Protein AF-0000000085168052 (afdb_homodimer)

Nearest PDB structures (foldseek):
  6p7r-assembly1_A  TM=6.920E-01  e=3.780E-15  Vibrio cholerae
  6xiu-assembly1_A  TM=7.606E-01  e=1.066E-13  Escherichia coli
  6p7t-assembly1_A  TM=7.223E-01  e=4.494E-14  Vibrio cholerae
  4mlo-assembly1_A  TM=7.075E-01  e=9.500E-14  Vibrio cholerae
  3mkl-assembly2_B  TM=9.258E-01  e=2.134E-05  Escherichia coli K-12

Radius of gyration: 28.67 Å; Cα contacts (8 Å, |Δi|>4): 975; chains: 2; bounding box: 44×88×71 Å

Foldseek 3Di:
DQLPQPPPDLADPQDFKGKFKFKFQAKDKWFFQWAAFWKKKAKCFFKKWKDAPPDIDIDHNFKMKTAAHGGTIIMMTGGDPRMTIMMMIGGAPVLLVVLCVVDPPQLDDPDQDDRMDMDGCDPQLVVLVVLLVVCVSVVPDRVVNSVSVSSNCVSQSVVVHNSSNNDDPVPQPLSVLLSVLLSDFLVQLDLCNSCVVVVHDSVVSQVSQVVVVHGSVRSLLSNLLNQLVSCLRRHPDDLVVSCVRSNHPDSVVVQVSNCVRTVDGSVVVNVRRD/DQLPQPPPDLADPQDFKGKFKFKFQAKDKWFFQWAAFWKKKAKCFFKKWKAAPPDIDIDHNFKMKTAAHGGTIIMMGGGDPRMTIMMMIGGAPVLLVVLCVVDPPQLDDPDQDDRMDMDGCDPQLVVLVVLLVVCVSVVPDRVVNSVSVSSNCVSQSVVVHNSSNNDDPVPQPLSVLLSVLSSDFLVQLDLCNSCVVVVHDSVVSQVSQVVVVHGSVRSLLSNLLNQLVSCLRSHPDDLVVSCVRSNHPDSVVVQVSNCVRTVDGSVVVNVRRD

Structure (mmCIF, N/CA/C/O backbone):
data_AF-0000000085168052-model_v1
#
loop_
_entity.id
_entity.type
_entity.pdbx_description
1 polymer 'AraC family transcription regulator protein'
#
loop_
_atom_site.group_PDB
_atom_site.id
_atom_site.type_symbol
_atom_site.label_atom_id
_atom_site.label_alt_id
_atom_site.label_comp_id
_atom_site.label_asym_id
_atom_site.label_entity_id
_atom_site.label_seq_id
_atom_site.pdbx_PDB_ins_code
_atom_site.Cartn_x
_atom_site.Cartn_y
_atom_site.Cartn_z
_atom_site.occupancy
_atom_site.B_iso_or_equiv
_atom_site.auth_seq_id
_atom_site.auth_comp_id
_atom_site.auth_asym_id
_atom_site.auth_atom_id
_atom_site.pdbx_PDB_model_num
ATOM 1 N N . MET A 1 1 ? -7.027 -26.609 13.68 1 24.16 1 MET A N 1
ATOM 2 C CA . MET A 1 1 ? -7.738 -25.578 12.922 1 24.16 1 MET A CA 1
ATOM 3 C C . MET A 1 1 ? -7.129 -25.391 11.539 1 24.16 1 MET A C 1
ATOM 5 O O . MET A 1 1 ? -5.965 -25.016 11.406 1 24.16 1 MET A O 1
ATOM 9 N N . SER A 1 2 ? -7.484 -26.297 10.57 1 28.75 2 SER A N 1
ATOM 10 C CA . SER A 1 2 ? -7.082 -26.516 9.18 1 28.75 2 SER A CA 1
ATOM 11 C C . SER A 1 2 ? -7.203 -25.234 8.367 1 28.75 2 SER A C 1
ATOM 13 O O . SER A 1 2 ? -8.289 -24.656 8.25 1 28.75 2 SER A O 1
ATOM 15 N N . SER A 1 3 ? -6.23 -24.406 8.469 1 35.41 3 SER A N 1
ATOM 16 C CA . SER A 1 3 ? -6.211 -23.141 7.738 1 35.41 3 SER A CA 1
ATOM 17 C C . SER A 1 3 ? -6.578 -23.328 6.273 1 35.41 3 SER A C 1
ATOM 19 O O . SER A 1 3 ? -5.789 -23.891 5.5 1 35.41 3 SER A O 1
ATOM 21 N N . ASN A 1 4 ? -7.844 -23.547 5.988 1 33.44 4 ASN A N 1
ATOM 22 C CA . ASN A 1 4 ? -8.5 -23.719 4.695 1 33.44 4 ASN A CA 1
ATOM 23 C C . ASN A 1 4 ? -8.172 -22.578 3.742 1 33.44 4 ASN A C 1
ATOM 25 O O . ASN A 1 4 ? -8.562 -21.438 3.973 1 33.44 4 ASN A O 1
ATOM 29 N N . SER A 1 5 ? -7.012 -22.625 3.215 1 39.56 5 SER A N 1
ATOM 30 C CA . SER A 1 5 ? -6.727 -21.719 2.109 1 39.56 5 SER A CA 1
ATOM 31 C C . SER A 1 5 ? -7.793 -21.812 1.021 1 39.56 5 SER A C 1
ATOM 33 O O . SER A 1 5 ? -7.895 -22.844 0.339 1 39.56 5 SER A O 1
ATOM 35 N N . THR A 1 6 ? -8.984 -21.344 1.275 1 37.12 6 THR A N 1
ATOM 36 C CA . THR A 1 6 ? -10.031 -21.328 0.258 1 37.12 6 THR A CA 1
ATOM 37 C C . THR A 1 6 ? -9.547 -20.625 -1.006 1 37.12 6 THR A C 1
ATOM 39 O O . THR A 1 6 ? -9.172 -19.453 -0.964 1 37.12 6 THR A O 1
ATOM 42 N N . LEU A 1 7 ? -9.016 -21.359 -1.925 1 43.5 7 LEU A N 1
ATOM 43 C CA . LEU A 1 7 ? -8.781 -20.812 -3.26 1 43.5 7 LEU A CA 1
ATOM 44 C C . LEU A 1 7 ? -10.016 -20.078 -3.773 1 43.5 7 LEU A C 1
ATOM 46 O O . LEU A 1 7 ? -11.133 -20.578 -3.656 1 43.5 7 LEU A O 1
ATOM 50 N N . PRO A 1 8 ? -10 -18.766 -3.85 1 45.06 8 PRO A N 1
ATOM 51 C CA . PRO A 1 8 ? -11.219 -18.125 -4.336 1 45.06 8 PRO A CA 1
ATOM 52 C C . PRO A 1 8 ? -11.781 -18.797 -5.59 1 45.06 8 PRO A C 1
ATOM 54 O O . PRO A 1 8 ? -11.039 -19.438 -6.336 1 45.06 8 PRO A O 1
ATOM 57 N N . PRO A 1 9 ? -13.078 -18.859 -5.66 1 42.47 9 PRO A N 1
ATOM 58 C CA . PRO A 1 9 ? -13.664 -19.391 -6.887 1 42.47 9 PRO A CA 1
ATOM 59 C C . PRO A 1 9 ? -13.164 -18.688 -8.141 1 42.47 9 PRO A C 1
ATOM 61 O O . PRO A 1 9 ? -12.812 -17.5 -8.086 1 42.47 9 PRO A O 1
ATOM 64 N N . ALA A 1 10 ? -12.719 -19.359 -9.195 1 40.81 10 ALA A N 1
ATOM 65 C CA . ALA A 1 10 ? -12.219 -18.984 -10.516 1 40.81 10 ALA A CA 1
ATOM 66 C C . ALA A 1 10 ? -12.969 -17.766 -11.047 1 40.81 10 ALA A C 1
ATOM 68 O O . ALA A 1 10 ? -12.477 -17.062 -11.945 1 40.81 10 ALA A O 1
ATOM 69 N N . HIS A 1 11 ? -14.164 -17.562 -10.586 1 42.19 11 HIS A N 1
ATOM 70 C CA . HIS A 1 11 ? -15 -16.594 -11.297 1 42.19 11 HIS A CA 1
ATOM 71 C C . HIS A 1 11 ? -14.977 -15.234 -10.609 1 42.19 11 HIS A C 1
ATOM 73 O O . HIS A 1 11 ? -15.875 -14.414 -10.812 1 42.19 11 HIS A O 1
ATOM 79 N N . ALA A 1 12 ? -14 -15.109 -9.789 1 46.47 12 ALA A N 1
ATOM 80 C CA . ALA A 1 12 ? -14.211 -13.859 -9.062 1 46.47 12 ALA A CA 1
ATOM 81 C C . ALA A 1 12 ? -13.969 -12.648 -9.961 1 46.47 12 ALA A C 1
ATOM 83 O O . ALA A 1 12 ? -12.977 -12.602 -10.688 1 46.47 12 ALA A O 1
ATOM 84 N N . THR A 1 13 ? -14.852 -11.805 -10.328 1 51.06 13 THR A N 1
ATOM 85 C CA . THR A 1 13 ? -14.898 -10.578 -11.109 1 51.06 13 THR A CA 1
ATOM 86 C C . THR A 1 13 ? -13.703 -9.688 -10.797 1 51.06 13 THR A C 1
ATOM 88 O O . THR A 1 13 ? -13.266 -8.898 -11.641 1 51.06 13 THR A O 1
ATOM 91 N N . ASN A 1 14 ? -13.141 -9.773 -9.633 1 60.78 14 ASN A N 1
ATOM 92 C CA . ASN A 1 14 ? -11.977 -8.938 -9.336 1 60.78 14 ASN A CA 1
ATOM 93 C C . ASN A 1 14 ? -10.82 -9.766 -8.789 1 60.78 14 ASN A C 1
ATOM 95 O O . ASN A 1 14 ? -10.688 -9.93 -7.57 1 60.78 14 ASN A O 1
ATOM 99 N N . PRO A 1 15 ? -9.984 -10.375 -9.727 1 79.38 15 PRO A N 1
ATOM 100 C CA . PRO A 1 15 ? -8.93 -11.281 -9.273 1 79.38 15 PRO A CA 1
ATOM 101 C C . PRO A 1 15 ? -7.98 -10.625 -8.266 1 79.38 15 PRO A C 1
ATOM 103 O O . PRO A 1 15 ? -7.695 -9.43 -8.375 1 79.38 15 PRO A O 1
ATOM 106 N N . ARG A 1 16 ? -7.742 -11.188 -7.18 1 91.31 16 ARG A N 1
ATOM 107 C CA . ARG A 1 16 ? -6.84 -10.773 -6.113 1 91.31 16 ARG A CA 1
ATOM 108 C C . ARG A 1 16 ? -5.652 -11.719 -6 1 91.31 16 ARG A C 1
ATOM 110 O O . ARG A 1 16 ? -5.66 -12.805 -6.586 1 91.31 16 ARG A O 1
ATOM 117 N N . PRO A 1 17 ? -4.562 -11.266 -5.391 1 96.56 17 PRO A N 1
ATOM 118 C CA . PRO A 1 17 ? -3.43 -12.18 -5.188 1 96.56 17 PRO A CA 1
ATOM 119 C C . PRO A 1 17 ? -3.809 -13.422 -4.391 1 96.56 17 PRO A C 1
ATOM 121 O O . PRO A 1 17 ? -4.723 -13.375 -3.561 1 96.56 17 PRO A O 1
ATOM 124 N N . VAL A 1 18 ? -3.133 -14.5 -4.66 1 92.69 18 VAL A N 1
ATOM 125 C CA . VAL A 1 18 ? -3.436 -15.766 -3.996 1 92.69 18 VAL A CA 1
ATOM 126 C C . VAL A 1 18 ? -2.209 -16.25 -3.225 1 92.69 18 VAL A C 1
ATOM 128 O O . VAL A 1 18 ? -1.099 -16.266 -3.76 1 92.69 18 VAL A O 1
ATOM 131 N N . LEU A 1 19 ? -2.438 -16.609 -2.018 1 94.12 19 LEU A N 1
ATOM 132 C CA . LEU A 1 19 ? -1.376 -17.125 -1.161 1 94.12 19 LEU A CA 1
ATOM 133 C C . LEU A 1 19 ? -1.398 -18.641 -1.128 1 94.12 19 LEU A C 1
ATOM 135 O O . LEU A 1 19 ? -2.439 -19.25 -0.859 1 94.12 19 LEU A O 1
ATOM 139 N N . SER A 1 20 ? -0.294 -19.281 -1.473 1 91.88 20 SER A N 1
ATOM 140 C CA . SER A 1 20 ? -0.103 -20.734 -1.348 1 91.88 20 SER A CA 1
ATOM 141 C C . SER A 1 20 ? 0.992 -21.062 -0.338 1 91.88 20 SER A C 1
ATOM 143 O O . SER A 1 20 ? 2.109 -20.547 -0.44 1 91.88 20 SER A O 1
ATOM 145 N N . ARG A 1 21 ? 0.675 -21.891 0.626 1 92.31 21 ARG A N 1
ATOM 146 C CA . ARG A 1 21 ? 1.655 -22.344 1.604 1 92.31 21 ARG A CA 1
ATOM 147 C C . ARG A 1 21 ? 2.189 -23.734 1.233 1 92.31 21 ARG A C 1
ATOM 149 O O . ARG A 1 21 ? 1.417 -24.672 1.074 1 92.31 21 ARG A O 1
ATOM 156 N N . ILE A 1 22 ? 3.461 -23.812 1.081 1 91.94 22 ILE A N 1
ATOM 157 C CA . ILE A 1 22 ? 4.117 -25.047 0.694 1 91.94 22 ILE A CA 1
ATOM 158 C C . ILE A 1 22 ? 4.93 -25.594 1.869 1 91.94 22 ILE A C 1
ATOM 160 O O . ILE A 1 22 ? 5.75 -24.875 2.447 1 91.94 22 ILE A O 1
ATOM 164 N N . ARG A 1 23 ? 4.621 -26.828 2.203 1 92.81 23 ARG A N 1
ATOM 165 C CA . ARG A 1 23 ? 5.332 -27.484 3.297 1 92.81 23 ARG A CA 1
ATOM 166 C C . ARG A 1 23 ? 5.652 -28.938 2.949 1 92.81 23 ARG A C 1
ATOM 168 O O . ARG A 1 23 ? 4.844 -29.625 2.322 1 92.81 23 ARG A O 1
ATOM 175 N N . CYS A 1 24 ? 6.828 -29.328 3.318 1 92.75 24 CYS A N 1
ATOM 176 C CA . CYS A 1 24 ? 7.16 -30.75 3.207 1 92.75 24 CYS A CA 1
ATOM 177 C C . CYS A 1 24 ? 8.195 -31.141 4.25 1 92.75 24 CYS A C 1
ATOM 179 O O . CYS A 1 24 ? 8.891 -30.297 4.805 1 92.75 24 CYS A O 1
ATOM 181 N N . ARG A 1 25 ? 8.234 -32.375 4.598 1 93.56 25 ARG A N 1
ATOM 182 C CA . ARG A 1 25 ? 9.133 -32.875 5.625 1 93.56 25 ARG A CA 1
ATOM 183 C C . ARG A 1 25 ? 10.305 -33.656 5.004 1 93.56 25 ARG A C 1
ATOM 185 O O . ARG A 1 25 ? 11.328 -33.844 5.656 1 93.56 25 ARG A O 1
ATOM 192 N N . GLU A 1 26 ? 10.086 -34.094 3.77 1 92.88 26 GLU A N 1
ATOM 193 C CA . GLU A 1 26 ? 11.133 -34.75 3.006 1 92.88 26 GLU A CA 1
ATOM 194 C C . GLU A 1 26 ? 11.438 -34 1.717 1 92.88 26 GLU A C 1
ATOM 196 O O . GLU A 1 26 ? 10.625 -33.219 1.248 1 92.88 26 GLU A O 1
ATOM 201 N N . GLU A 1 27 ? 12.602 -34.25 1.235 1 92.5 27 GLU A N 1
ATOM 202 C CA . GLU A 1 27 ? 12.984 -33.625 -0.015 1 92.5 27 GLU A CA 1
ATOM 203 C C . GLU A 1 27 ? 12 -33.938 -1.132 1 92.5 27 GLU A C 1
ATOM 205 O O . GLU A 1 27 ? 11.57 -35.094 -1.275 1 92.5 27 GLU A O 1
ATOM 210 N N . GLN A 1 28 ? 11.633 -32.875 -1.805 1 91.81 28 GLN A N 1
ATOM 211 C CA . GLN A 1 28 ? 10.742 -33 -2.951 1 91.81 28 GLN A CA 1
ATOM 212 C C . GLN A 1 28 ? 11.422 -32.5 -4.227 1 91.81 28 GLN A C 1
ATOM 214 O O . GLN A 1 28 ? 11.992 -31.422 -4.254 1 91.81 28 GLN A O 1
ATOM 219 N N . GLN A 1 29 ? 11.352 -33.344 -5.238 1 92.69 29 GLN A N 1
ATOM 220 C CA . GLN A 1 29 ? 11.836 -32.969 -6.559 1 92.69 29 GLN A CA 1
ATOM 221 C C . GLN A 1 29 ? 10.719 -33.031 -7.598 1 92.69 29 GLN A C 1
ATOM 223 O O . GLN A 1 29 ? 10.117 -34.094 -7.805 1 92.69 29 GLN A O 1
ATOM 228 N N . LEU A 1 30 ? 10.477 -31.922 -8.141 1 94.19 30 LEU A N 1
ATOM 229 C CA . LEU A 1 30 ? 9.422 -31.828 -9.141 1 94.19 30 LEU A CA 1
ATOM 230 C C . LEU A 1 30 ? 9.984 -31.344 -10.477 1 94.19 30 LEU A C 1
ATOM 232 O O . LEU A 1 30 ? 10.781 -30.406 -10.508 1 94.19 30 LEU A O 1
ATOM 236 N N . ARG A 1 31 ? 9.562 -31.969 -11.547 1 94.19 31 ARG A N 1
ATOM 237 C CA . ARG A 1 31 ? 9.977 -31.547 -12.883 1 94.19 31 ARG A CA 1
ATOM 238 C C . ARG A 1 31 ? 8.859 -30.766 -13.578 1 94.19 31 ARG A C 1
ATOM 240 O O . ARG A 1 31 ? 7.68 -31 -13.312 1 94.19 31 ARG A O 1
ATOM 247 N N . GLN A 1 32 ? 9.289 -29.859 -14.422 1 93.06 32 GLN A N 1
ATOM 248 C CA . GLN A 1 32 ? 8.422 -29.172 -15.375 1 93.06 32 GLN A CA 1
ATOM 249 C C . GLN A 1 32 ? 7.227 -28.531 -14.672 1 93.06 32 GLN A C 1
ATOM 251 O O . GLN A 1 32 ? 6.09 -28.672 -15.117 1 93.06 32 GLN A O 1
ATOM 256 N N . VAL A 1 33 ? 7.516 -27.984 -13.461 1 93.75 33 VAL A N 1
ATOM 257 C CA . VAL A 1 33 ? 6.465 -27.281 -12.742 1 93.75 33 VAL A CA 1
ATOM 258 C C . VAL A 1 33 ? 6.09 -26 -13.508 1 93.75 33 VAL A C 1
ATOM 260 O O . VAL A 1 33 ? 6.941 -25.156 -13.781 1 93.75 33 VAL A O 1
ATOM 263 N N . PHE A 1 34 ? 4.809 -25.891 -13.812 1 91.12 34 PHE A N 1
ATOM 264 C CA . PHE A 1 34 ? 4.316 -24.75 -14.555 1 91.12 34 PHE A CA 1
ATOM 265 C C . PHE A 1 34 ? 3.795 -23.672 -13.609 1 91.12 34 PHE A C 1
ATOM 267 O O . PHE A 1 34 ? 2.916 -23.938 -12.789 1 91.12 34 PHE A O 1
ATOM 274 N N . ILE A 1 35 ? 4.316 -22.484 -13.719 1 92.25 35 ILE A N 1
ATOM 275 C CA . ILE A 1 35 ? 3.861 -21.312 -12.977 1 92.25 35 ILE A CA 1
ATOM 276 C C . ILE A 1 35 ? 3.08 -20.391 -13.906 1 92.25 35 ILE A C 1
ATOM 278 O O . ILE A 1 35 ? 3.67 -19.594 -14.641 1 92.25 35 ILE A O 1
ATOM 282 N N . GLY A 1 36 ? 1.811 -20.406 -13.766 1 88.94 36 GLY A N 1
ATOM 283 C CA . GLY A 1 36 ? 0.953 -19.703 -14.711 1 88.94 36 GLY A CA 1
ATOM 284 C C . GLY A 1 36 ? 0.906 -18.203 -14.484 1 88.94 36 GLY A C 1
ATOM 285 O O . GLY A 1 36 ? 0.83 -17.438 -15.445 1 88.94 36 GLY A O 1
ATOM 286 N N . LEU A 1 37 ? 0.897 -17.844 -13.273 1 91.12 37 LEU A N 1
ATOM 287 C CA . LEU A 1 37 ? 0.83 -16.438 -12.898 1 91.12 37 LEU A CA 1
ATOM 288 C C . LEU A 1 37 ? 2.17 -15.961 -12.352 1 91.12 37 LEU A C 1
ATOM 290 O O . LEU A 1 37 ? 2.951 -16.75 -11.82 1 91.12 37 LEU A O 1
ATOM 294 N N . ALA A 1 38 ? 2.445 -14.641 -12.578 1 94.81 38 ALA A N 1
ATOM 295 C CA . ALA A 1 38 ? 3.613 -14.086 -11.898 1 94.81 38 ALA A CA 1
ATOM 296 C C . ALA A 1 38 ? 3.57 -14.383 -10.398 1 94.81 38 ALA A C 1
ATOM 298 O O . ALA A 1 38 ? 2.529 -14.219 -9.758 1 94.81 38 ALA A O 1
ATOM 299 N N . SER A 1 39 ? 4.719 -14.82 -9.875 1 96.38 39 SER A N 1
ATOM 300 C CA . SER A 1 39 ? 4.668 -15.297 -8.492 1 96.38 39 SER A CA 1
ATOM 301 C C . SER A 1 39 ? 5.91 -14.875 -7.719 1 96.38 39 SER A C 1
ATOM 303 O O . SER A 1 39 ? 7 -14.766 -8.289 1 96.38 39 SER A O 1
ATOM 305 N N . ILE A 1 40 ? 5.707 -14.594 -6.508 1 98.12 40 ILE A N 1
ATOM 306 C CA . ILE A 1 40 ? 6.758 -14.289 -5.547 1 98.12 40 ILE A CA 1
ATOM 307 C C . ILE A 1 40 ? 6.766 -15.336 -4.438 1 98.12 40 ILE A C 1
ATOM 309 O O . ILE A 1 40 ? 5.73 -15.609 -3.826 1 98.12 40 ILE A O 1
ATOM 313 N N . CYS A 1 41 ? 7.938 -15.914 -4.113 1 97.75 41 CYS A N 1
ATOM 314 C CA . CYS A 1 41 ? 8.031 -17 -3.135 1 97.75 41 CYS A CA 1
ATOM 315 C C . CYS A 1 41 ? 9.039 -16.656 -2.047 1 97.75 41 CYS A C 1
ATOM 317 O O . CYS A 1 41 ? 10.164 -16.25 -2.344 1 97.75 41 CYS A O 1
ATOM 319 N N . HIS A 1 42 ? 8.672 -16.75 -0.876 1 98.19 42 HIS A N 1
ATOM 320 C CA . HIS A 1 42 ? 9.555 -16.609 0.281 1 98.19 42 HIS A CA 1
ATOM 321 C C . HIS A 1 42 ? 9.711 -17.938 1.013 1 98.19 42 HIS A C 1
ATOM 323 O O . HIS A 1 42 ? 8.734 -18.484 1.541 1 98.19 42 HIS A O 1
ATOM 329 N N . VAL A 1 43 ? 10.922 -18.453 1.043 1 97.75 43 VAL A N 1
ATOM 330 C CA . VAL A 1 43 ? 11.227 -19.656 1.804 1 97.75 43 VAL A CA 1
ATOM 331 C C . VAL A 1 43 ? 11.414 -19.312 3.277 1 97.75 43 VAL A C 1
ATOM 333 O O . VAL A 1 43 ? 12.367 -18.625 3.639 1 97.75 43 VAL A O 1
ATOM 336 N N . ARG A 1 44 ? 10.5 -19.766 4.082 1 96.88 44 ARG A N 1
ATOM 337 C CA . ARG A 1 44 ? 10.555 -19.469 5.512 1 96.88 44 ARG A CA 1
ATOM 338 C C . ARG A 1 44 ? 11.523 -20.391 6.227 1 96.88 44 ARG A C 1
ATOM 340 O O . ARG A 1 44 ? 12.156 -20 7.211 1 96.88 44 ARG A O 1
ATOM 347 N N . GLN A 1 45 ? 11.578 -21.609 5.789 1 97.06 45 GLN A N 1
ATOM 348 C CA . GLN A 1 45 ? 12.453 -22.641 6.336 1 97.06 45 GLN A CA 1
ATOM 349 C C . GLN A 1 45 ? 12.945 -23.578 5.238 1 97.06 45 GLN A C 1
ATOM 351 O O . GLN A 1 45 ? 12.18 -23.969 4.355 1 97.06 45 GLN A O 1
ATOM 356 N N . GLY A 1 46 ? 14.227 -23.922 5.336 1 97.25 46 GLY A N 1
ATOM 357 C CA . GLY A 1 46 ? 14.805 -24.781 4.312 1 97.25 46 GLY A CA 1
ATOM 358 C C . GLY A 1 46 ? 15.328 -24 3.117 1 97.25 46 GLY A C 1
ATOM 359 O O . GLY A 1 46 ? 15.664 -22.828 3.236 1 97.25 46 GLY A O 1
ATOM 360 N N . LYS A 1 47 ? 15.531 -24.75 2.012 1 97.44 47 LYS A N 1
ATOM 361 C CA . LYS A 1 47 ? 16.047 -24.156 0.782 1 97.44 47 LYS A CA 1
ATOM 362 C C . LYS A 1 47 ? 15.289 -24.656 -0.438 1 97.44 47 LYS A C 1
ATOM 364 O O . LYS A 1 47 ? 14.828 -25.812 -0.459 1 97.44 47 LYS A O 1
ATOM 369 N N . LYS A 1 48 ? 15.125 -23.781 -1.356 1 97.44 48 LYS A N 1
ATOM 370 C CA . LYS A 1 48 ? 14.523 -24.125 -2.637 1 97.44 48 LYS A CA 1
ATOM 371 C C . LYS A 1 48 ? 15.547 -24.062 -3.768 1 97.44 48 LYS A C 1
ATOM 373 O O . LYS A 1 48 ? 16.297 -23.078 -3.869 1 97.44 48 LYS A O 1
ATOM 378 N N . ARG A 1 49 ? 15.594 -25.062 -4.543 1 97 49 ARG A N 1
ATOM 379 C CA . ARG A 1 49 ? 16.438 -25.078 -5.738 1 97 49 ARG A CA 1
ATOM 380 C C . ARG A 1 49 ? 15.586 -25.094 -7.004 1 97 49 ARG A C 1
ATOM 382 O O . ARG A 1 49 ? 14.641 -25.875 -7.113 1 97 49 ARG A O 1
ATOM 389 N N . LEU A 1 50 ? 15.922 -24.219 -7.895 1 96.5 50 LEU A N 1
ATOM 390 C CA . LEU A 1 50 ? 15.203 -24.125 -9.164 1 96.5 50 LEU A CA 1
ATOM 391 C C . LEU A 1 50 ? 16.156 -24.297 -10.336 1 96.5 50 LEU A C 1
ATOM 393 O O . LEU A 1 50 ? 17.281 -23.797 -10.305 1 96.5 50 LEU A O 1
ATOM 397 N N . GLN A 1 51 ? 15.734 -25.016 -11.266 1 94.94 51 GLN A N 1
ATOM 398 C CA . GLN A 1 51 ? 16.469 -25.156 -12.516 1 94.94 51 GLN A CA 1
ATOM 399 C C . GLN A 1 51 ? 15.625 -24.672 -13.703 1 94.94 51 GLN A C 1
ATOM 401 O O . GLN A 1 51 ? 14.555 -25.219 -13.969 1 94.94 51 GLN A O 1
ATOM 406 N N . TRP A 1 52 ? 16.062 -23.672 -14.281 1 90.38 52 TRP A N 1
ATOM 407 C CA . TRP A 1 52 ? 15.438 -23.094 -15.461 1 90.38 52 TRP A CA 1
ATOM 408 C C . TRP A 1 52 ? 16.453 -22.938 -16.594 1 90.38 52 TRP A C 1
ATOM 410 O O . TRP A 1 52 ? 17.344 -22.094 -16.547 1 90.38 52 TRP A O 1
ATOM 420 N N . HIS A 1 53 ? 16.125 -23.719 -17.609 1 86.62 53 HIS A N 1
ATOM 421 C CA . HIS A 1 53 ? 17.094 -23.781 -18.703 1 86.62 53 HIS A CA 1
ATOM 422 C C . HIS A 1 53 ? 18.516 -24.016 -18.156 1 86.62 53 HIS A C 1
ATOM 424 O O . HIS A 1 53 ? 18.766 -25 -17.469 1 86.62 53 HIS A O 1
ATOM 430 N N . HIS A 1 54 ? 19.406 -23 -18.375 1 86 54 HIS A N 1
ATOM 431 C CA . HIS A 1 54 ? 20.797 -23.188 -17.953 1 86 54 HIS A CA 1
ATOM 432 C C . HIS A 1 54 ? 21.047 -22.547 -16.594 1 86 54 HIS A C 1
ATOM 434 O O . HIS A 1 54 ? 22.156 -22.625 -16.062 1 86 54 HIS A O 1
ATOM 440 N N . ARG A 1 55 ? 19.984 -22.125 -16 1 88.25 55 ARG A N 1
ATOM 441 C CA . ARG A 1 55 ? 20.156 -21.422 -14.734 1 88.25 55 ARG A CA 1
ATOM 442 C C . ARG A 1 55 ? 19.734 -22.297 -13.555 1 88.25 55 ARG A C 1
ATOM 444 O O . ARG A 1 55 ? 18.703 -22.969 -13.602 1 88.25 55 ARG A O 1
ATOM 451 N N . ASN A 1 56 ? 20.703 -22.344 -12.648 1 93.56 56 ASN A N 1
ATOM 452 C CA . ASN A 1 56 ? 20.438 -22.969 -11.352 1 93.56 56 ASN A CA 1
ATOM 453 C C . ASN A 1 56 ? 20.391 -21.938 -10.227 1 93.56 56 ASN A C 1
ATOM 455 O O . ASN A 1 56 ? 21.375 -21.234 -9.992 1 93.56 56 ASN A O 1
ATOM 459 N N . LEU A 1 57 ? 19.266 -21.891 -9.586 1 94.56 57 LEU A N 1
ATOM 460 C CA . LEU A 1 57 ? 19.094 -20.906 -8.531 1 94.56 57 LEU A CA 1
ATOM 461 C C . LEU A 1 57 ? 18.781 -21.578 -7.195 1 94.56 57 LEU A C 1
ATOM 463 O O . LEU A 1 57 ? 18.141 -22.625 -7.164 1 94.56 57 LEU A O 1
ATOM 467 N N . HIS A 1 58 ? 19.297 -20.953 -6.211 1 95.38 58 HIS A N 1
ATOM 468 C CA . HIS A 1 58 ? 18.984 -21.328 -4.84 1 95.38 58 HIS A CA 1
ATOM 469 C C . HIS A 1 58 ? 18.391 -20.172 -4.059 1 95.38 58 HIS A C 1
ATOM 471 O O . HIS A 1 58 ? 18.812 -19.016 -4.227 1 95.38 58 HIS A O 1
ATOM 477 N N . CYS A 1 59 ? 17.406 -20.531 -3.207 1 96.5 59 CYS A N 1
ATOM 478 C CA . CYS A 1 59 ? 16.766 -19.484 -2.41 1 96.5 59 CYS A CA 1
ATOM 479 C C . CYS A 1 59 ? 16.469 -19.984 -1.002 1 96.5 59 CYS A C 1
ATOM 481 O O . CYS A 1 59 ? 15.852 -21.031 -0.83 1 96.5 59 CYS A O 1
ATOM 483 N N . GLY A 1 60 ? 16.938 -19.266 -0.047 1 96.44 60 GLY A N 1
ATOM 484 C CA . GLY A 1 60 ? 16.625 -19.5 1.352 1 96.44 60 GLY A CA 1
ATOM 485 C C . GLY A 1 60 ? 15.812 -18.375 1.979 1 96.44 60 GLY A C 1
ATOM 486 O O . GLY A 1 60 ? 15.227 -17.547 1.27 1 96.44 60 GLY A O 1
ATOM 487 N N . PRO A 1 61 ? 15.789 -18.359 3.355 1 95.69 61 PRO A N 1
ATOM 488 C CA . PRO A 1 61 ? 14.914 -17.422 4.07 1 95.69 61 PRO A CA 1
ATOM 489 C C . PRO A 1 61 ? 15.359 -15.977 3.91 1 95.69 61 PRO A C 1
ATOM 491 O O . PRO A 1 61 ? 14.602 -15.055 4.242 1 95.69 61 PRO A O 1
ATOM 494 N N . GLU A 1 62 ? 16.516 -15.711 3.363 1 94.75 62 GLU A N 1
ATOM 495 C CA . GLU A 1 62 ? 17.062 -14.359 3.307 1 94.75 62 GLU A CA 1
ATOM 496 C C . GLU A 1 62 ? 16.688 -13.672 2 1 94.75 62 GLU A C 1
ATOM 498 O O . GLU A 1 62 ? 17.031 -12.5 1.793 1 94.75 62 GLU A O 1
ATOM 503 N N . GLY A 1 63 ? 15.984 -14.406 1.125 1 96.12 63 GLY A N 1
ATOM 504 C CA . GLY A 1 63 ? 15.656 -13.812 -0.161 1 96.12 63 GLY A CA 1
ATOM 505 C C . GLY A 1 63 ? 14.266 -14.172 -0.642 1 96.12 63 GLY A C 1
ATOM 506 O O . GLY A 1 63 ? 13.547 -14.93 0.019 1 96.12 63 GLY A O 1
ATOM 507 N N . LEU A 1 64 ? 13.922 -13.508 -1.721 1 97.5 64 LEU A N 1
ATOM 508 C CA . LEU A 1 64 ? 12.68 -13.805 -2.428 1 97.5 64 LEU A CA 1
ATOM 509 C C . LEU A 1 64 ? 12.969 -14.398 -3.805 1 97.5 64 LEU A C 1
ATOM 511 O O . LEU A 1 64 ? 13.922 -13.992 -4.473 1 97.5 64 LEU A O 1
ATOM 515 N N . LEU A 1 65 ? 12.211 -15.328 -4.148 1 97.19 65 LEU A N 1
ATOM 516 C CA . LEU A 1 65 ? 12.219 -15.867 -5.504 1 97.19 65 LEU A CA 1
ATOM 517 C C . LEU A 1 65 ? 11.148 -15.211 -6.363 1 97.19 65 LEU A C 1
ATOM 519 O O . LEU A 1 65 ? 9.984 -15.117 -5.957 1 97.19 65 LEU A O 1
ATOM 523 N N . LEU A 1 66 ? 11.523 -14.688 -7.492 1 96.94 66 LEU A N 1
ATOM 524 C CA . LEU A 1 66 ? 10.625 -14.031 -8.438 1 96.94 66 LEU A CA 1
ATOM 525 C C . LEU A 1 66 ? 10.492 -14.852 -9.711 1 96.94 66 LEU A C 1
ATOM 527 O O . LEU A 1 66 ? 11.492 -15.156 -10.367 1 96.94 66 LEU A O 1
ATOM 531 N N . ILE A 1 67 ? 9.266 -15.188 -10.039 1 95.38 67 ILE A N 1
ATOM 532 C CA . ILE A 1 67 ? 9.016 -16.062 -11.18 1 95.38 67 ILE A CA 1
ATOM 533 C C . ILE A 1 67 ? 8.031 -15.406 -12.141 1 95.38 67 ILE A C 1
ATOM 535 O O . ILE A 1 67 ? 6.922 -15.039 -11.742 1 95.38 67 ILE A O 1
ATOM 539 N N . ALA A 1 68 ? 8.375 -15.328 -13.391 1 93.75 68 ALA A N 1
ATOM 540 C CA . ALA A 1 68 ? 7.52 -14.734 -14.414 1 93.75 68 ALA A CA 1
ATOM 541 C C . ALA A 1 68 ? 6.336 -15.648 -14.727 1 93.75 68 ALA A C 1
ATOM 543 O O . ALA A 1 68 ? 6.438 -16.875 -14.617 1 93.75 68 ALA A O 1
ATOM 544 N N . ALA A 1 69 ? 5.254 -15.016 -15.117 1 92 69 ALA A N 1
ATOM 545 C CA . ALA A 1 69 ? 4.098 -15.789 -15.57 1 92 69 ALA A CA 1
ATOM 546 C C . ALA A 1 69 ? 4.465 -16.672 -16.766 1 92 69 ALA A C 1
ATOM 548 O O . ALA A 1 69 ? 5.207 -16.25 -17.656 1 92 69 ALA A O 1
ATOM 549 N N . GLY A 1 70 ? 3.957 -17.891 -16.656 1 88.06 70 GLY A N 1
ATOM 550 C CA . GLY A 1 70 ? 4.129 -18.797 -17.781 1 88.06 70 GLY A CA 1
ATOM 551 C C . GLY A 1 70 ? 5.445 -19.547 -17.75 1 88.06 70 GLY A C 1
ATOM 552 O O . GLY A 1 70 ? 5.828 -20.188 -18.734 1 88.06 70 GLY A O 1
ATOM 553 N N . THR A 1 71 ? 6.125 -19.484 -16.703 1 91.06 71 THR A N 1
ATOM 554 C CA . THR A 1 71 ? 7.418 -20.141 -16.578 1 91.06 71 THR A CA 1
ATOM 555 C C . THR A 1 71 ? 7.242 -21.625 -16.219 1 91.06 71 THR A C 1
ATOM 557 O O . THR A 1 71 ? 6.355 -21.969 -15.445 1 91.06 71 THR A O 1
ATOM 560 N N . GLN A 1 72 ? 8.023 -22.438 -16.875 1 91.75 72 GLN A N 1
ATOM 561 C CA . GLN A 1 72 ? 8.109 -23.859 -16.547 1 91.75 72 GLN A CA 1
ATOM 562 C C . GLN A 1 72 ? 9.516 -24.25 -16.094 1 91.75 72 GLN A C 1
ATOM 564 O O . GLN A 1 72 ? 10.492 -23.969 -16.797 1 91.75 72 GLN A O 1
ATOM 569 N N . LEU A 1 73 ? 9.57 -24.875 -14.906 1 94.25 73 LEU A N 1
ATOM 570 C CA . LEU A 1 73 ? 10.906 -25.125 -14.375 1 94.25 73 LEU A CA 1
ATOM 571 C C . LEU A 1 73 ? 10.906 -26.328 -13.43 1 94.25 73 LEU A C 1
ATOM 573 O O . LEU A 1 73 ? 9.836 -26.812 -13.039 1 94.25 73 LEU A O 1
ATOM 577 N N . ASN A 1 74 ? 12.148 -26.844 -13.18 1 96.25 74 ASN A N 1
ATOM 578 C CA . ASN A 1 74 ? 12.32 -27.891 -12.172 1 96.25 74 ASN A CA 1
ATOM 579 C C . ASN A 1 74 ? 12.516 -27.297 -10.781 1 96.25 74 ASN A C 1
ATOM 581 O O . ASN A 1 74 ? 13.188 -26.281 -10.625 1 96.25 74 ASN A O 1
ATOM 585 N N . VAL A 1 75 ? 11.883 -27.969 -9.805 1 96.25 75 VAL A N 1
ATOM 586 C CA . VAL A 1 75 ? 11.906 -27.422 -8.453 1 96.25 75 VAL A CA 1
ATOM 587 C C . VAL A 1 75 ? 12.312 -28.516 -7.465 1 96.25 75 VAL A C 1
ATOM 589 O O . VAL A 1 75 ? 11.859 -29.656 -7.57 1 96.25 75 VAL A O 1
ATOM 592 N N . ALA A 1 76 ? 13.164 -28.188 -6.586 1 96.19 76 ALA A N 1
ATOM 593 C CA . ALA A 1 76 ? 13.469 -29.047 -5.445 1 96.19 76 ALA A CA 1
ATOM 594 C C . ALA A 1 76 ? 13.289 -28.297 -4.129 1 96.19 76 ALA A C 1
ATOM 596 O O . ALA A 1 76 ? 13.797 -27.188 -3.967 1 96.19 76 ALA A O 1
ATOM 597 N N . ASN A 1 77 ? 12.484 -28.797 -3.26 1 95.25 77 ASN A N 1
ATOM 598 C CA . ASN A 1 77 ? 12.328 -28.297 -1.898 1 95.25 77 ASN A CA 1
ATOM 599 C C . ASN A 1 77 ? 13.156 -29.109 -0.904 1 95.25 77 ASN A C 1
ATOM 601 O O . ASN A 1 77 ? 12.953 -30.312 -0.758 1 95.25 77 ASN A O 1
ATOM 605 N N . LEU A 1 78 ? 14.086 -28.453 -0.244 1 96.5 78 LEU A N 1
ATOM 606 C CA . LEU A 1 78 ? 15.047 -29.109 0.641 1 96.5 78 LEU A CA 1
ATOM 607 C C . LEU A 1 78 ? 14.797 -28.719 2.096 1 96.5 78 LEU A C 1
ATOM 609 O O . LEU A 1 78 ? 15.109 -27.609 2.51 1 96.5 78 LEU A O 1
ATOM 613 N N . PRO A 1 79 ? 14.273 -29.688 2.9 1 95.94 79 PRO A N 1
ATOM 614 C CA . PRO A 1 79 ? 14 -29.375 4.305 1 95.94 79 PRO A CA 1
ATOM 615 C C . PRO A 1 79 ? 15.273 -29.141 5.113 1 95.94 79 PRO A C 1
ATOM 617 O O . PRO A 1 79 ? 16.328 -29.672 4.781 1 95.94 79 PRO A O 1
ATOM 620 N N . ARG A 1 80 ? 15.227 -28.297 6 1 93.56 80 ARG A N 1
ATOM 621 C CA . ARG A 1 80 ? 16.203 -28.094 7.07 1 93.56 80 ARG A CA 1
ATOM 622 C C . ARG A 1 80 ? 15.57 -28.328 8.438 1 93.56 80 ARG A C 1
ATOM 624 O O . ARG A 1 80 ? 14.492 -27.797 8.727 1 93.56 80 ARG A O 1
ATOM 631 N N . ASN A 1 81 ? 16.266 -29.172 9.25 1 92.81 81 ASN A N 1
ATOM 632 C CA . ASN A 1 81 ? 15.75 -29.531 10.562 1 92.81 81 ASN A CA 1
ATOM 633 C C . ASN A 1 81 ? 14.367 -30.172 10.453 1 92.81 81 ASN A C 1
ATOM 635 O O . ASN A 1 81 ? 13.445 -29.797 11.195 1 92.81 81 ASN A O 1
ATOM 639 N N . GLY A 1 82 ? 14.125 -30.938 9.391 1 92.19 82 GLY A N 1
ATOM 640 C CA . GLY A 1 82 ? 12.961 -31.781 9.266 1 92.19 82 GLY A CA 1
ATOM 641 C C . GLY A 1 82 ? 11.789 -31.109 8.594 1 92.19 82 GLY A C 1
ATOM 642 O O . GLY A 1 82 ? 10.703 -31.672 8.484 1 92.19 82 GLY A O 1
ATOM 643 N N . GLU A 1 83 ? 11.984 -29.875 8.141 1 95.06 83 GLU A N 1
ATOM 644 C CA . GLU A 1 83 ? 10.828 -29.219 7.539 1 95.06 83 GLU A CA 1
ATOM 645 C C . GLU A 1 83 ? 11.258 -28.219 6.461 1 95.06 83 GLU A C 1
ATOM 647 O O . GLU A 1 83 ? 12.289 -27.562 6.594 1 95.06 83 GLU A O 1
ATOM 652 N N . TYR A 1 84 ? 10.555 -28.188 5.426 1 96 84 TYR A N 1
ATOM 653 C CA . TYR A 1 84 ? 10.562 -27.109 4.441 1 96 84 TYR A CA 1
ATOM 654 C C . TYR A 1 84 ? 9.25 -26.344 4.473 1 96 84 TYR A C 1
ATOM 656 O O . TYR A 1 84 ? 8.172 -26.938 4.535 1 96 84 TYR A O 1
ATOM 664 N N . ALA A 1 85 ? 9.352 -25.031 4.48 1 96.62 85 ALA A N 1
ATOM 665 C CA . ALA A 1 85 ? 8.164 -24.188 4.453 1 96.62 85 ALA A CA 1
ATOM 666 C C . ALA A 1 85 ? 8.391 -22.953 3.59 1 96.62 85 ALA A C 1
ATOM 668 O O . ALA A 1 85 ? 9.422 -22.281 3.705 1 96.62 85 ALA A O 1
ATOM 669 N N . ALA A 1 86 ? 7.434 -22.688 2.725 1 96.5 86 ALA A N 1
ATOM 670 C CA . ALA A 1 86 ? 7.5 -21.5 1.869 1 96.5 86 ALA A CA 1
ATOM 671 C C . ALA A 1 86 ? 6.113 -20.906 1.637 1 96.5 86 ALA A C 1
ATOM 673 O O . ALA A 1 86 ? 5.109 -21.625 1.699 1 96.5 86 ALA A O 1
ATOM 674 N N . ASP A 1 87 ? 6.062 -19.656 1.497 1 96.81 87 ASP A N 1
ATOM 675 C CA . ASP A 1 87 ? 4.859 -18.938 1.081 1 96.81 87 ASP A CA 1
ATOM 676 C C . ASP A 1 87 ? 5.016 -18.375 -0.331 1 96.81 87 ASP A C 1
ATOM 678 O O . ASP A 1 87 ? 6.004 -17.703 -0.634 1 96.81 87 ASP A O 1
ATOM 682 N N . MET A 1 88 ? 4.074 -18.703 -1.154 1 96.31 88 MET A N 1
ATOM 683 C CA . MET A 1 88 ? 4.078 -18.188 -2.521 1 96.31 88 MET A CA 1
ATOM 684 C C . MET A 1 88 ? 2.85 -17.328 -2.783 1 96.31 88 MET A C 1
ATOM 686 O O . MET A 1 88 ?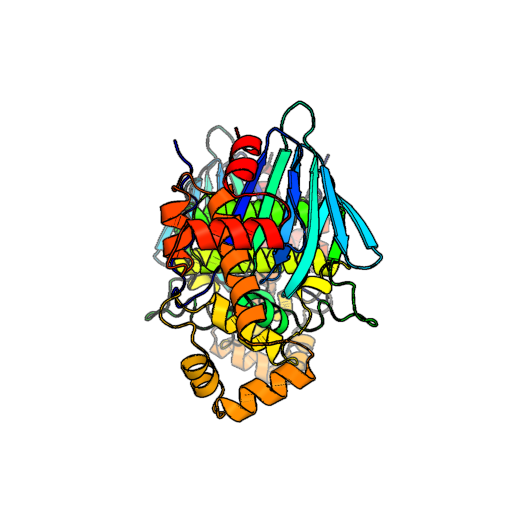 1.728 -17.719 -2.461 1 96.31 88 MET A O 1
ATOM 690 N N . VAL A 1 89 ? 3.084 -16.141 -3.326 1 97.5 89 VAL A N 1
ATOM 691 C CA . VAL A 1 89 ? 1.995 -15.25 -3.715 1 97.5 89 VAL A CA 1
ATOM 692 C C . VAL A 1 89 ? 1.934 -15.148 -5.234 1 97.5 89 VAL A C 1
ATOM 694 O O . VAL A 1 89 ? 2.91 -14.75 -5.879 1 97.5 89 VAL A O 1
ATOM 697 N N . SER A 1 90 ? 0.855 -15.523 -5.812 1 95.5 90 SER A N 1
ATOM 698 C CA . SER A 1 90 ? 0.618 -15.398 -7.246 1 95.5 90 SER A CA 1
ATOM 699 C C . SER A 1 90 ? -0.192 -14.148 -7.566 1 95.5 90 SER A C 1
ATOM 701 O O . SER A 1 90 ? -1.177 -13.852 -6.887 1 95.5 90 SER A O 1
ATOM 703 N N . LEU A 1 91 ? 0.19 -13.445 -8.539 1 96.19 91 LEU A N 1
ATOM 704 C CA . LEU A 1 91 ? -0.406 -12.164 -8.891 1 96.19 91 LEU A CA 1
ATOM 705 C C . LEU A 1 91 ? -1.186 -12.266 -10.195 1 96.19 91 LEU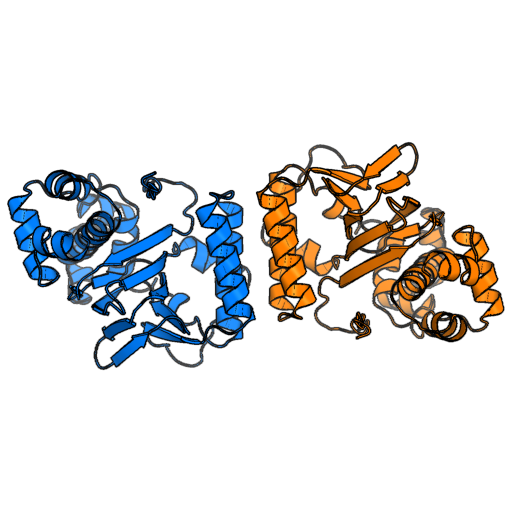 A C 1
ATOM 707 O O . LEU A 1 91 ? -0.624 -12.633 -11.234 1 96.19 91 LEU A O 1
ATOM 711 N N . PRO A 1 92 ? -2.439 -11.953 -10.156 1 92.5 92 PRO A N 1
ATOM 712 C CA . PRO A 1 92 ? -3.205 -11.984 -11.406 1 92.5 92 PRO A CA 1
ATOM 713 C C . PRO A 1 92 ? -2.691 -10.984 -12.438 1 92.5 92 PRO A C 1
ATOM 715 O O . PRO A 1 92 ? -2.141 -9.938 -12.07 1 92.5 92 PRO A O 1
ATOM 718 N N . ALA A 1 93 ? -2.941 -11.273 -13.695 1 89.94 93 ALA A N 1
ATOM 719 C CA . ALA A 1 93 ? -2.469 -10.438 -14.797 1 89.94 93 ALA A CA 1
ATOM 720 C C . ALA A 1 93 ? -3.035 -9.023 -14.695 1 89.94 93 ALA A C 1
ATOM 722 O O . ALA A 1 93 ? -2.355 -8.047 -15.039 1 89.94 93 ALA A O 1
ATOM 723 N N . SER A 1 94 ? -4.277 -8.898 -14.289 1 90.69 94 SER A N 1
ATOM 724 C CA . SER A 1 94 ? -4.914 -7.594 -14.172 1 90.69 94 SER A CA 1
ATOM 725 C C . SER A 1 94 ? -4.191 -6.715 -13.156 1 90.69 94 SER A C 1
ATOM 727 O O . SER A 1 94 ? -4.129 -5.496 -13.32 1 90.69 94 SER A O 1
ATOM 729 N N . LEU A 1 95 ? -3.678 -7.309 -12.117 1 94.69 95 LEU A N 1
ATOM 730 C CA . LEU A 1 95 ? -2.936 -6.566 -11.109 1 94.69 95 LEU A CA 1
ATOM 731 C C . LEU A 1 95 ? -1.624 -6.035 -11.672 1 94.69 95 LEU A C 1
ATOM 733 O O . LEU A 1 95 ? -1.24 -4.895 -11.398 1 94.69 95 LEU A O 1
ATOM 737 N N . ILE A 1 96 ? -0.96 -6.828 -12.469 1 93.31 96 ILE A N 1
ATOM 738 C CA . ILE A 1 96 ? 0.284 -6.418 -13.109 1 93.31 96 ILE A CA 1
ATOM 739 C C . ILE A 1 96 ? 0.016 -5.246 -14.047 1 93.31 96 ILE A C 1
ATOM 741 O O . ILE A 1 96 ? 0.779 -4.277 -14.078 1 93.31 96 ILE A O 1
ATOM 745 N N . GLU A 1 97 ? -1.033 -5.355 -14.812 1 90.69 97 GLU A N 1
ATOM 746 C CA . GLU A 1 97 ? -1.419 -4.277 -15.727 1 90.69 97 GLU A CA 1
ATOM 747 C C . GLU A 1 97 ? -1.723 -2.994 -14.961 1 90.69 97 GLU A C 1
ATOM 749 O O . GLU A 1 97 ? -1.306 -1.908 -15.367 1 90.69 97 GLU A O 1
ATOM 754 N N . ARG A 1 98 ? -2.445 -3.121 -13.922 1 92.56 98 ARG A N 1
ATOM 755 C CA . ARG A 1 98 ? -2.775 -1.978 -13.078 1 92.56 98 ARG A CA 1
ATOM 756 C C . ARG A 1 98 ? -1.512 -1.32 -12.531 1 92.56 98 ARG A C 1
ATOM 758 O O . ARG A 1 98 ? -1.416 -0.092 -12.484 1 92.56 98 ARG A O 1
ATOM 765 N N . PHE A 1 99 ? -0.608 -2.137 -12.07 1 95.25 99 PHE A N 1
ATOM 766 C CA . PHE A 1 99 ? 0.653 -1.621 -11.555 1 95.25 99 PHE A CA 1
ATOM 767 C C . PHE A 1 99 ? 1.381 -0.804 -12.609 1 95.25 99 PHE A C 1
ATOM 769 O O . PHE A 1 99 ? 1.898 0.277 -12.32 1 95.25 99 PHE A O 1
ATOM 776 N N . ARG A 1 100 ? 1.413 -1.303 -13.805 1 91.5 100 ARG A N 1
ATOM 777 C CA . ARG A 1 100 ? 2.072 -0.593 -14.898 1 91.5 100 ARG A CA 1
ATOM 778 C C . ARG A 1 100 ? 1.423 0.765 -15.141 1 91.5 100 ARG A C 1
ATOM 780 O O . ARG A 1 100 ? 2.102 1.729 -15.5 1 91.5 100 ARG A O 1
ATOM 787 N N . LEU A 1 101 ? 0.155 0.793 -14.992 1 90.88 101 LEU A N 1
ATOM 788 C CA . LEU A 1 101 ? -0.58 2.037 -15.188 1 90.88 101 LEU A CA 1
ATOM 789 C C . LEU A 1 101 ? -0.305 3.018 -14.055 1 90.88 101 LEU A C 1
ATOM 791 O O . LEU A 1 101 ? -0.123 4.215 -14.289 1 90.88 101 LEU A O 1
ATOM 795 N N . HIS A 1 102 ? -0.311 2.535 -12.805 1 93.56 102 HIS A N 1
ATOM 796 C CA . HIS A 1 102 ? -0.138 3.383 -11.633 1 93.56 102 HIS A CA 1
ATOM 797 C C . HIS A 1 102 ? 1.304 3.863 -11.508 1 93.56 102 HIS A C 1
ATOM 799 O O . HIS A 1 102 ? 1.556 4.957 -11 1 93.56 102 HIS A O 1
ATOM 805 N N . TYR A 1 103 ? 2.201 3.043 -11.914 1 92.31 103 TYR A N 1
ATOM 806 C CA . TYR A 1 103 ? 3.621 3.346 -11.781 1 92.31 103 TYR A CA 1
ATOM 807 C C . TYR A 1 103 ? 4.34 3.199 -13.117 1 92.31 103 TYR A C 1
ATOM 809 O O . TYR A 1 103 ? 5.211 2.336 -13.266 1 92.31 103 TYR A O 1
ATOM 817 N N . PRO A 1 104 ? 4.062 4.141 -13.953 1 87.25 104 PRO A N 1
ATOM 818 C CA . PRO A 1 104 ? 4.688 4.039 -15.273 1 87.25 104 PRO A CA 1
ATOM 819 C C . PRO A 1 104 ? 6.211 4.125 -15.211 1 87.25 104 PRO A C 1
ATOM 821 O O . PRO A 1 104 ? 6.762 4.871 -14.398 1 87.25 104 PRO A O 1
ATOM 824 N N . GLY A 1 105 ? 6.883 3.268 -15.977 1 82.38 105 GLY A N 1
ATOM 825 C CA . GLY A 1 105 ? 8.336 3.303 -16.078 1 82.38 105 GLY A CA 1
ATOM 826 C C . GLY A 1 105 ? 9.016 2.314 -15.148 1 82.38 105 GLY A C 1
ATOM 827 O O . GLY A 1 105 ? 10.203 2.014 -15.312 1 82.38 105 GLY A O 1
ATOM 828 N N . GLN A 1 106 ? 8.219 1.975 -14.172 1 78.81 106 GLN A N 1
ATOM 829 C CA . GLN A 1 106 ? 8.797 0.978 -13.273 1 78.81 106 GLN A CA 1
ATOM 830 C C . GLN A 1 106 ? 8.969 -0.363 -13.984 1 78.81 106 GLN A C 1
ATOM 832 O O . GLN A 1 106 ? 8.078 -0.804 -14.711 1 78.81 106 GLN A O 1
ATOM 837 N N . GLY A 1 107 ? 10.109 -1.049 -13.789 1 66.5 107 GLY A N 1
ATOM 838 C CA . GLY A 1 107 ? 10.375 -2.355 -14.367 1 66.5 107 GLY A CA 1
ATOM 839 C C . GLY A 1 107 ? 10.969 -2.281 -15.766 1 66.5 107 GLY A C 1
ATOM 840 O O . GLY A 1 107 ? 11.195 -3.311 -16.406 1 66.5 107 GLY A O 1
ATOM 841 N N . SER A 1 108 ? 11.016 -1.062 -16.25 1 62.56 108 SER A N 1
ATOM 842 C CA . SER A 1 108 ? 11.578 -0.921 -17.578 1 62.56 108 SER A CA 1
ATOM 843 C C . SER A 1 108 ? 13.07 -1.222 -17.594 1 62.56 108 SER A C 1
ATOM 845 O O . SER A 1 108 ? 13.828 -0.662 -16.797 1 62.56 108 SER A O 1
ATOM 847 N N . LEU A 1 109 ? 13.359 -2.461 -17.969 1 61.28 109 LEU A N 1
ATOM 848 C CA . LEU A 1 109 ? 14.773 -2.793 -18.094 1 61.28 109 LEU A CA 1
ATOM 849 C C . LEU A 1 109 ? 15.242 -2.654 -19.547 1 61.28 109 LEU A C 1
ATOM 851 O O . LEU A 1 109 ? 14.438 -2.795 -20.469 1 61.28 109 LEU A O 1
ATOM 855 N N . ALA A 1 110 ? 16.5 -2.281 -19.516 1 54.78 110 ALA A N 1
ATOM 856 C CA . ALA A 1 110 ? 17.219 -2.162 -20.797 1 54.78 110 ALA A CA 1
ATOM 857 C C . ALA A 1 110 ? 17.25 -3.496 -21.531 1 54.78 110 ALA A C 1
ATOM 859 O O . ALA A 1 110 ? 17.25 -3.531 -22.766 1 54.78 110 ALA A O 1
ATOM 860 N N . SER A 1 111 ? 17.359 -4.625 -20.797 1 63.5 111 SER A N 1
ATOM 861 C CA . SER A 1 111 ? 17.406 -5.969 -21.359 1 63.5 111 SER A CA 1
ATOM 862 C C . SER A 1 111 ? 16.297 -6.844 -20.812 1 63.5 111 SER A C 1
ATOM 864 O O . SER A 1 111 ? 15.711 -6.531 -19.766 1 63.5 111 SER A O 1
ATOM 866 N N . ALA A 1 112 ? 16.016 -7.875 -21.562 1 72.5 112 ALA A N 1
ATOM 867 C CA . ALA A 1 112 ? 14.969 -8.805 -21.156 1 72.5 112 ALA A CA 1
ATOM 868 C C . ALA A 1 112 ? 15.367 -9.531 -19.875 1 72.5 112 ALA A C 1
ATOM 870 O O . ALA A 1 112 ? 16.359 -10.266 -19.844 1 72.5 112 ALA A O 1
ATOM 871 N N . PRO A 1 113 ? 14.742 -9.297 -18.891 1 79.38 113 PRO A N 1
ATOM 872 C CA . PRO A 1 113 ? 15.086 -9.961 -17.625 1 79.38 113 PRO A CA 1
ATOM 873 C C . PRO A 1 113 ? 14.805 -11.461 -17.656 1 79.38 113 PRO A C 1
ATOM 875 O O . PRO A 1 113 ? 13.945 -11.922 -18.406 1 79.38 113 PRO A O 1
ATOM 878 N N . PRO A 1 114 ? 15.695 -12.227 -16.922 1 87.38 114 PRO A N 1
ATOM 879 C CA . PRO A 1 114 ? 15.367 -13.648 -16.797 1 87.38 114 PRO A CA 1
ATOM 880 C C . PRO A 1 114 ? 13.984 -13.891 -16.203 1 87.38 114 PRO A C 1
ATOM 882 O O . PRO A 1 114 ? 13.523 -13.094 -15.375 1 87.38 114 PRO A O 1
ATOM 885 N N . ALA A 1 115 ? 13.406 -15 -16.578 1 91.56 115 ALA A N 1
ATOM 886 C CA . ALA A 1 115 ? 12.055 -15.336 -16.141 1 91.56 115 ALA A CA 1
ATOM 887 C C . ALA A 1 115 ? 12.031 -15.695 -14.664 1 91.56 115 ALA A C 1
ATOM 889 O O . ALA A 1 115 ? 10.977 -15.656 -14.023 1 91.56 115 ALA A O 1
ATOM 890 N N . VAL A 1 116 ? 13.211 -16.109 -14.172 1 94.06 116 VAL A N 1
ATOM 891 C CA . VAL A 1 116 ? 13.344 -16.469 -12.758 1 94.06 116 VAL A CA 1
ATOM 892 C C . VAL A 1 116 ? 14.555 -15.766 -12.156 1 94.06 116 VAL A C 1
ATOM 894 O O . VAL A 1 116 ? 15.633 -15.75 -12.75 1 94.06 116 VAL A O 1
ATOM 897 N N . SER A 1 117 ? 14.344 -15.188 -11.055 1 93.56 117 SER A N 1
ATOM 898 C CA . SER A 1 117 ? 15.445 -14.523 -10.367 1 93.56 117 SER A CA 1
ATOM 899 C C . SER A 1 117 ? 15.227 -14.508 -8.852 1 93.56 117 SER A C 1
ATOM 901 O O . SER A 1 117 ? 14.133 -14.828 -8.375 1 93.56 117 SER A O 1
ATOM 903 N N . THR A 1 118 ? 16.281 -14.281 -8.148 1 94.69 118 THR A N 1
ATOM 904 C CA . THR A 1 118 ? 16.219 -14.086 -6.699 1 94.69 118 THR A CA 1
ATOM 905 C C . THR A 1 118 ? 16.656 -12.672 -6.328 1 94.69 118 THR A C 1
ATOM 907 O O . THR A 1 118 ? 17.359 -12.008 -7.102 1 94.69 118 THR A O 1
ATOM 910 N N . THR A 1 119 ? 16.172 -12.211 -5.238 1 95.81 119 THR A N 1
ATOM 911 C CA . THR A 1 119 ? 16.609 -10.922 -4.711 1 95.81 119 THR A CA 1
ATOM 912 C C . THR A 1 119 ? 16.688 -10.953 -3.186 1 95.81 119 THR A C 1
ATOM 914 O O . THR A 1 119 ? 16 -11.75 -2.545 1 95.81 119 THR A O 1
ATOM 917 N N . ALA A 1 120 ? 17.5 -10.109 -2.666 1 95.19 120 ALA A N 1
ATOM 918 C CA . ALA A 1 120 ? 17.609 -9.984 -1.214 1 95.19 120 ALA A CA 1
ATOM 919 C C . ALA A 1 120 ? 16.344 -9.352 -0.62 1 95.19 120 ALA A C 1
ATOM 921 O O . ALA A 1 120 ? 15.648 -8.594 -1.295 1 95.19 120 ALA A O 1
ATOM 922 N N . LEU A 1 121 ? 16.094 -9.688 0.613 1 95.5 121 LEU A N 1
ATOM 923 C CA . LEU A 1 121 ? 15.008 -9.062 1.361 1 95.5 121 LEU A CA 1
ATOM 924 C C . LEU A 1 121 ? 15.477 -7.773 2.025 1 95.5 121 LEU A C 1
ATOM 926 O O . LEU A 1 121 ? 15.68 -7.734 3.24 1 95.5 121 LEU A O 1
ATOM 930 N N . ALA A 1 122 ? 15.633 -6.777 1.239 1 96.31 122 ALA A N 1
ATOM 931 C CA . ALA A 1 122 ? 15.945 -5.461 1.789 1 96.31 122 ALA A CA 1
ATOM 932 C C . ALA A 1 122 ? 14.828 -4.965 2.699 1 96.31 122 ALA A C 1
ATOM 934 O O . ALA A 1 122 ? 13.695 -5.453 2.629 1 96.31 122 ALA A O 1
ATOM 935 N N . PRO A 1 123 ? 15.062 -3.988 3.555 1 96.69 123 PRO A N 1
ATOM 936 C CA . PRO A 1 123 ? 14.086 -3.557 4.555 1 96.69 123 PRO A CA 1
ATOM 937 C C . PRO A 1 123 ? 12.75 -3.145 3.939 1 96.69 123 PRO A C 1
ATOM 939 O O . PRO A 1 123 ? 11.688 -3.541 4.43 1 96.69 123 PRO A O 1
ATOM 942 N N . ASP A 1 124 ? 12.797 -2.375 2.871 1 97.88 124 ASP A N 1
ATOM 943 C CA . ASP A 1 124 ? 11.578 -1.927 2.217 1 97.88 124 ASP A CA 1
ATOM 944 C C . ASP A 1 124 ? 10.797 -3.107 1.643 1 97.88 124 ASP A C 1
ATOM 946 O O . ASP A 1 124 ? 9.57 -3.17 1.771 1 97.88 124 ASP A O 1
ATOM 950 N N . THR A 1 125 ? 11.508 -4.027 1.03 1 97.81 125 THR A N 1
ATOM 951 C CA . THR A 1 125 ? 10.875 -5.203 0.44 1 97.81 125 THR A CA 1
ATOM 952 C C . THR A 1 125 ? 10.297 -6.105 1.523 1 97.81 125 THR A C 1
ATOM 954 O O . THR A 1 125 ? 9.18 -6.613 1.387 1 97.81 125 THR A O 1
ATOM 957 N N . LEU A 1 126 ? 11.047 -6.281 2.539 1 97.56 126 LEU A N 1
ATOM 958 C CA . LEU A 1 126 ? 10.578 -7.094 3.656 1 97.56 126 LEU A CA 1
ATOM 959 C C . LEU A 1 126 ? 9.305 -6.5 4.262 1 97.56 126 LEU A C 1
ATOM 961 O O . LEU A 1 126 ? 8.344 -7.227 4.523 1 97.56 126 LEU A O 1
ATOM 965 N N . ARG A 1 127 ? 9.297 -5.199 4.488 1 97.94 127 ARG A N 1
ATOM 966 C CA . ARG A 1 127 ? 8.133 -4.523 5.051 1 97.94 127 ARG A CA 1
ATOM 967 C C . ARG A 1 127 ? 6.914 -4.691 4.145 1 97.94 127 ARG A C 1
ATOM 969 O O . ARG A 1 127 ? 5.812 -4.98 4.621 1 97.94 127 ARG A O 1
ATOM 976 N N . ALA A 1 128 ? 7.125 -4.523 2.855 1 98.5 128 ALA A N 1
ATOM 977 C CA . ALA A 1 128 ? 6.031 -4.668 1.896 1 98.5 128 ALA A CA 1
ATOM 978 C C . ALA A 1 128 ? 5.523 -6.105 1.854 1 98.5 128 ALA A C 1
ATOM 980 O O . ALA A 1 128 ? 4.316 -6.344 1.781 1 98.5 128 ALA A O 1
ATOM 981 N N . TRP A 1 129 ? 6.43 -7.051 1.9 1 98.31 129 TRP A N 1
ATOM 982 C CA . TRP A 1 129 ? 6.062 -8.461 1.913 1 98.31 129 TRP A CA 1
ATOM 983 C C . TRP A 1 129 ? 5.211 -8.797 3.135 1 98.31 129 TRP A C 1
ATOM 985 O O . TRP A 1 129 ? 4.164 -9.438 3.016 1 98.31 129 TRP A O 1
ATOM 995 N N . ARG A 1 130 ? 5.648 -8.336 4.277 1 97.88 130 ARG A N 1
ATOM 996 C CA . ARG A 1 130 ? 4.93 -8.602 5.52 1 97.88 130 ARG A CA 1
ATOM 997 C C . ARG A 1 130 ? 3.537 -7.984 5.492 1 97.88 130 ARG A C 1
ATOM 999 O O . ARG A 1 130 ? 2.574 -8.586 5.973 1 97.88 130 ARG A O 1
ATOM 1006 N N . HIS A 1 131 ? 3.471 -6.805 4.957 1 98.62 131 HIS A N 1
ATOM 1007 C CA . HIS A 1 131 ? 2.182 -6.129 4.867 1 98.62 131 HIS A CA 1
ATOM 1008 C C . HIS A 1 131 ? 1.218 -6.898 3.969 1 98.62 131 HIS A C 1
ATOM 1010 O O . HIS A 1 131 ? 0.066 -7.133 4.34 1 98.62 131 HIS A O 1
ATOM 1016 N N . LEU A 1 132 ? 1.672 -7.305 2.799 1 98.62 132 LEU A N 1
ATOM 1017 C CA . LEU A 1 132 ? 0.838 -8.094 1.896 1 98.62 132 LEU A CA 1
ATOM 1018 C C . LEU A 1 132 ? 0.403 -9.391 2.557 1 98.62 132 LEU A C 1
ATOM 1020 O O . LEU A 1 132 ? -0.772 -9.766 2.496 1 98.62 132 LEU A O 1
ATOM 1024 N N . HIS A 1 133 ? 1.391 -10.023 3.145 1 97.69 133 HIS A N 1
ATOM 1025 C CA . HIS A 1 133 ? 1.101 -11.281 3.824 1 97.69 133 HIS A CA 1
ATOM 1026 C C . HIS A 1 133 ? 0.017 -11.102 4.883 1 97.69 133 HIS A C 1
ATOM 1028 O O . HIS A 1 133 ? -0.918 -11.898 4.965 1 97.69 133 HIS A O 1
ATOM 1034 N N . ALA A 1 134 ? 0.076 -10.086 5.668 1 97.88 134 ALA A N 1
ATOM 1035 C CA . ALA A 1 134 ? -0.912 -9.812 6.707 1 97.88 134 ALA A CA 1
ATOM 1036 C C . ALA A 1 134 ? -2.287 -9.539 6.102 1 97.88 134 ALA A C 1
ATOM 1038 O O . ALA A 1 134 ? -3.299 -10.031 6.602 1 97.88 134 ALA A O 1
ATOM 1039 N N . CYS A 1 135 ? -2.354 -8.734 5.062 1 98.19 135 CYS A N 1
ATOM 1040 C CA . CYS A 1 135 ? -3.615 -8.445 4.391 1 98.19 135 CYS A CA 1
ATOM 1041 C C . CYS A 1 135 ? -4.293 -9.727 3.926 1 98.19 135 CYS A C 1
ATOM 1043 O O . CYS A 1 135 ? -5.508 -9.883 4.078 1 98.19 135 CYS A O 1
ATOM 1045 N N . MET A 1 136 ? -3.477 -10.586 3.402 1 96.69 136 MET A N 1
ATOM 1046 C CA . MET A 1 136 ? -4.027 -11.82 2.854 1 96.69 136 MET A CA 1
ATOM 1047 C C . MET A 1 136 ? -4.43 -12.781 3.969 1 96.69 136 MET A C 1
ATOM 1049 O O . MET A 1 136 ? -5.5 -13.383 3.916 1 96.69 136 MET A O 1
ATOM 1053 N N . GLN A 1 137 ? -3.596 -12.914 4.957 1 95.06 137 GLN A N 1
ATOM 1054 C CA . GLN A 1 137 ? -3.863 -13.82 6.07 1 95.06 137 GLN A CA 1
ATOM 1055 C C . GLN A 1 137 ? -5.117 -13.398 6.832 1 95.06 137 GLN A C 1
ATOM 1057 O O . GLN A 1 137 ? -5.891 -14.25 7.285 1 95.06 137 GLN A O 1
ATOM 1062 N N . GLU A 1 138 ? -5.336 -12.156 6.98 1 96 138 GLU A N 1
ATOM 1063 C CA . GLU A 1 138 ? -6.461 -11.641 7.75 1 96 138 GLU A CA 1
ATOM 1064 C C . GLU A 1 138 ? -7.66 -11.344 6.848 1 96 138 GLU A C 1
ATOM 1066 O O . GLU A 1 138 ? -8.625 -10.719 7.277 1 96 138 GLU A O 1
ATOM 1071 N N . ASP A 1 139 ? -7.551 -11.75 5.617 1 95.5 139 ASP A N 1
ATOM 1072 C CA . ASP A 1 139 ? -8.625 -11.656 4.633 1 95.5 139 ASP A CA 1
ATOM 1073 C C . ASP A 1 139 ? -9.133 -10.219 4.508 1 95.5 139 ASP A C 1
ATOM 1075 O O . ASP A 1 139 ? -10.328 -9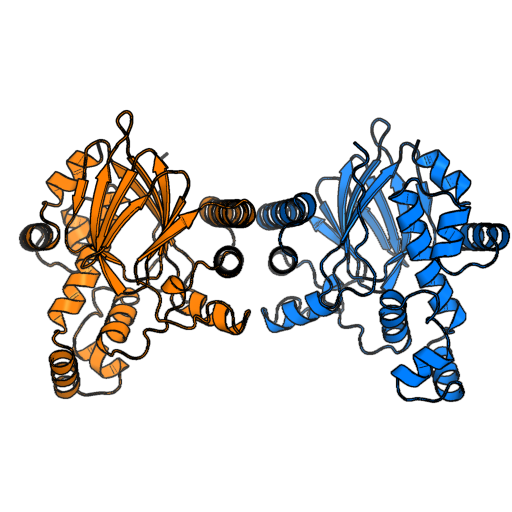.961 4.621 1 95.5 139 ASP A O 1
ATOM 1079 N N . ALA A 1 140 ? -8.18 -9.336 4.414 1 97.25 140 ALA A N 1
ATOM 1080 C CA . ALA A 1 140 ? -8.531 -7.945 4.141 1 97.25 140 ALA A CA 1
ATOM 1081 C C . ALA A 1 140 ? -9.359 -7.824 2.865 1 97.25 140 ALA A C 1
ATOM 1083 O O . ALA A 1 140 ? -9.414 -8.758 2.062 1 97.25 140 ALA A O 1
ATOM 1084 N N . ALA A 1 141 ? -10.07 -6.695 2.719 1 96.06 141 ALA A N 1
ATOM 1085 C CA . ALA A 1 141 ? -10.797 -6.438 1.482 1 96.06 141 ALA A CA 1
ATOM 1086 C C . ALA A 1 141 ? -9.914 -6.68 0.261 1 96.06 141 ALA A C 1
ATOM 1088 O O . ALA A 1 141 ? -8.727 -6.344 0.268 1 96.06 141 ALA A O 1
ATOM 1089 N N . PRO A 1 142 ? -10.445 -7.234 -0.841 1 95.31 142 PRO A N 1
ATOM 1090 C CA . PRO A 1 142 ? -9.664 -7.543 -2.039 1 95.31 142 PRO A CA 1
ATOM 1091 C C . PRO A 1 142 ? -8.906 -6.336 -2.578 1 95.31 142 PRO A C 1
ATOM 1093 O O . PRO A 1 142 ? -7.766 -6.469 -3.033 1 95.31 142 PRO A O 1
ATOM 1096 N N . GLU A 1 143 ? -9.531 -5.148 -2.523 1 95.38 143 GLU A N 1
ATOM 1097 C CA . GLU A 1 143 ? -8.891 -3.924 -2.994 1 95.38 143 GLU A CA 1
ATOM 1098 C C . GLU A 1 143 ? -7.605 -3.639 -2.227 1 95.38 143 GLU A C 1
ATOM 1100 O O . GLU A 1 143 ? -6.617 -3.176 -2.805 1 95.38 143 GLU A O 1
ATOM 1105 N N . LEU A 1 144 ? -7.68 -3.955 -0.945 1 97.62 144 LEU A N 1
ATOM 1106 C CA . LEU A 1 144 ? -6.523 -3.686 -0.096 1 97.62 144 LEU A CA 1
ATOM 1107 C C . LEU A 1 144 ? -5.434 -4.73 -0.315 1 97.62 144 LEU A C 1
ATOM 1109 O O . LEU A 1 144 ? -4.246 -4.422 -0.228 1 97.62 144 LEU A O 1
ATOM 1113 N N . GLN A 1 145 ? -5.828 -5.973 -0.574 1 98.12 145 GLN A N 1
ATOM 1114 C CA . GLN A 1 145 ? -4.844 -6.992 -0.93 1 98.12 145 GLN A CA 1
ATOM 1115 C C . GLN A 1 145 ? -4.113 -6.625 -2.217 1 98.12 145 GLN A C 1
ATOM 1117 O O . GLN A 1 145 ? -2.891 -6.762 -2.303 1 98.12 145 GLN A O 1
ATOM 1122 N N . CYS A 1 146 ? -4.875 -6.141 -3.191 1 97.69 146 CYS A N 1
ATOM 1123 C CA . CYS A 1 146 ? -4.281 -5.711 -4.453 1 97.69 146 CYS A CA 1
ATOM 1124 C C . CYS A 1 146 ? -3.365 -4.512 -4.246 1 97.69 146 CYS A C 1
ATOM 1126 O O . CYS A 1 146 ? -2.273 -4.453 -4.816 1 97.69 146 CYS A O 1
ATOM 1128 N N . GLN A 1 147 ? -3.848 -3.588 -3.465 1 97.5 147 GLN A N 1
ATOM 1129 C CA . GLN A 1 147 ? -3.047 -2.406 -3.158 1 97.5 147 GLN A CA 1
ATOM 1130 C C . GLN A 1 147 ? -1.738 -2.793 -2.475 1 97.5 147 GLN A C 1
ATOM 1132 O O . GLN A 1 147 ? -0.682 -2.24 -2.789 1 97.5 147 GLN A O 1
ATOM 1137 N N . ALA A 1 148 ? -1.807 -3.713 -1.53 1 98.56 148 ALA A N 1
ATOM 1138 C CA . ALA A 1 148 ? -0.61 -4.195 -0.846 1 98.56 148 ALA A CA 1
ATOM 1139 C C . ALA A 1 148 ? 0.338 -4.887 -1.82 1 98.56 148 ALA A C 1
ATOM 1141 O O . ALA A 1 148 ? 1.558 -4.723 -1.732 1 98.56 148 ALA A O 1
ATOM 1142 N N . ALA A 1 149 ? -0.213 -5.652 -2.717 1 98.56 149 ALA A N 1
ATOM 1143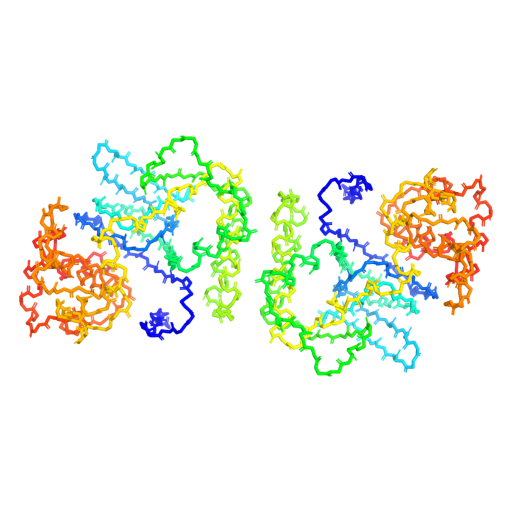 C CA . ALA A 1 149 ? 0.602 -6.328 -3.723 1 98.56 149 ALA A CA 1
ATOM 1144 C C . ALA A 1 149 ? 1.332 -5.32 -4.605 1 98.56 149 ALA A C 1
ATOM 1146 O O . ALA A 1 149 ? 2.498 -5.52 -4.953 1 98.56 149 ALA A O 1
ATOM 1147 N N . GLU A 1 150 ? 0.662 -4.273 -4.969 1 97.62 150 GLU A N 1
ATOM 1148 C CA . GLU A 1 150 ? 1.313 -3.207 -5.723 1 97.62 150 GLU A CA 1
ATOM 1149 C C . GLU A 1 150 ? 2.471 -2.6 -4.938 1 97.62 150 GLU A C 1
ATOM 1151 O O . GLU A 1 150 ? 3.5 -2.24 -5.512 1 97.62 150 GLU A O 1
ATOM 1156 N N . GLY A 1 151 ? 2.219 -2.432 -3.629 1 98.12 151 GLY A N 1
ATOM 1157 C CA . GLY A 1 151 ? 3.297 -1.942 -2.785 1 98.12 151 GLY A CA 1
ATOM 1158 C C . GLY A 1 151 ? 4.535 -2.82 -2.828 1 98.12 151 GLY A C 1
ATOM 1159 O O . GLY A 1 151 ? 5.656 -2.318 -2.865 1 98.12 151 GLY A O 1
ATOM 1160 N N . LEU A 1 152 ? 4.328 -4.102 -2.83 1 98.38 152 LEU A N 1
ATOM 1161 C CA . LEU A 1 152 ? 5.449 -5.031 -2.914 1 98.38 152 LEU A CA 1
ATOM 1162 C C . LEU A 1 152 ? 6.137 -4.934 -4.273 1 98.38 152 LEU A C 1
ATOM 1164 O O . LEU A 1 152 ? 7.367 -4.906 -4.348 1 98.38 152 LEU A O 1
ATOM 1168 N N . LEU A 1 153 ? 5.359 -4.891 -5.352 1 97.56 153 LEU A N 1
ATOM 1169 C CA . LEU A 1 153 ? 5.93 -4.738 -6.688 1 97.56 153 LEU A CA 1
ATOM 1170 C C . LEU A 1 153 ? 6.762 -3.463 -6.777 1 97.56 153 LEU A C 1
ATOM 1172 O O . LEU A 1 153 ? 7.84 -3.461 -7.375 1 97.56 153 LEU A O 1
ATOM 1176 N N . LEU A 1 154 ? 6.27 -2.398 -6.191 1 97.19 154 LEU A N 1
ATOM 1177 C CA . LEU A 1 154 ? 6.992 -1.131 -6.203 1 97.19 154 LEU A CA 1
ATOM 1178 C C . LEU A 1 154 ? 8.312 -1.252 -5.453 1 97.19 154 LEU A C 1
ATOM 1180 O O . LEU A 1 154 ? 9.352 -0.792 -5.938 1 97.19 154 LEU A O 1
ATOM 1184 N N . ALA A 1 155 ? 8.289 -1.849 -4.262 1 97.62 155 ALA A N 1
ATOM 1185 C CA . ALA A 1 155 ? 9.508 -2.041 -3.479 1 97.62 155 ALA A CA 1
ATOM 1186 C C . ALA A 1 155 ? 10.547 -2.838 -4.266 1 97.62 155 ALA A C 1
ATOM 1188 O O . ALA A 1 155 ? 11.727 -2.479 -4.289 1 97.62 155 ALA A O 1
ATOM 1189 N N . LEU A 1 156 ? 10.062 -3.918 -4.926 1 96.75 156 LEU A N 1
ATOM 1190 C CA . LEU A 1 156 ? 10.945 -4.75 -5.73 1 96.75 156 LEU A CA 1
ATOM 1191 C C . LEU A 1 156 ? 11.531 -3.957 -6.895 1 96.75 156 LEU A C 1
ATOM 1193 O O . LEU A 1 156 ? 12.719 -4.074 -7.199 1 96.75 156 LEU A O 1
ATOM 1197 N N . SER A 1 157 ? 10.695 -3.189 -7.539 1 94.62 157 SER A N 1
ATOM 1198 C CA . SER A 1 157 ? 11.156 -2.373 -8.656 1 94.62 157 SER A CA 1
ATOM 1199 C C . SER A 1 157 ? 12.219 -1.379 -8.219 1 94.62 157 SER A C 1
ATOM 1201 O O . SER A 1 157 ? 13.234 -1.207 -8.898 1 94.62 157 SER A O 1
ATOM 1203 N N . LEU A 1 158 ? 12 -0.737 -7.105 1 93.81 158 LEU A N 1
ATOM 1204 C CA . LEU A 1 158 ? 12.93 0.261 -6.59 1 93.81 158 LEU A CA 1
ATOM 1205 C C . LEU A 1 158 ? 14.266 -0.381 -6.211 1 93.81 158 LEU A C 1
ATOM 1207 O O . LEU A 1 158 ? 15.312 0.271 -6.262 1 93.81 158 LEU A O 1
ATOM 1211 N N . GLN A 1 159 ? 14.219 -1.642 -5.887 1 93.62 159 GLN A N 1
ATOM 1212 C CA . GLN A 1 159 ? 15.422 -2.396 -5.566 1 93.62 159 GLN A CA 1
ATOM 1213 C C . GLN A 1 159 ? 16.094 -2.924 -6.828 1 93.62 159 GLN A C 1
ATOM 1215 O O . GLN A 1 159 ? 17.094 -3.637 -6.75 1 93.62 159 GLN A O 1
ATOM 1220 N N . GLY A 1 160 ? 15.516 -2.621 -7.941 1 91 160 GLY A N 1
ATOM 1221 C CA . GLY A 1 160 ? 16.047 -3.09 -9.211 1 91 160 GLY A CA 1
ATOM 1222 C C . GLY A 1 160 ? 15.695 -4.531 -9.516 1 91 160 GLY A C 1
ATOM 1223 O O . GLY A 1 160 ? 16.359 -5.184 -10.328 1 91 160 GLY A O 1
ATOM 1224 N N . ALA A 1 161 ? 14.797 -4.941 -8.766 1 91 161 ALA A N 1
ATOM 1225 C CA . ALA A 1 161 ? 14.305 -6.305 -8.953 1 91 161 ALA A CA 1
ATOM 1226 C C . ALA A 1 161 ? 12.859 -6.305 -9.445 1 91 161 ALA A C 1
ATOM 1228 O O . ALA A 1 161 ? 12.258 -5.242 -9.633 1 91 161 ALA A O 1
ATOM 1229 N N . GLY A 1 162 ? 12.234 -7.195 -10.031 1 89.31 162 GLY A N 1
ATOM 1230 C CA . GLY A 1 162 ? 10.812 -7.34 -10.32 1 89.31 162 GLY A CA 1
ATOM 1231 C C . GLY A 1 162 ? 10.508 -7.352 -11.805 1 89.31 162 GLY A C 1
ATOM 1232 O O . GLY A 1 162 ? 9.359 -7.562 -12.203 1 89.31 162 GLY A O 1
ATOM 1233 N N . ALA A 1 163 ? 11.508 -7.031 -12.562 1 88.69 163 ALA A N 1
ATOM 1234 C CA . ALA A 1 163 ? 11.281 -6.938 -14 1 88.69 163 ALA A CA 1
ATOM 1235 C C . ALA A 1 163 ? 10.656 -8.219 -14.539 1 88.69 163 ALA A C 1
ATOM 1237 O O . ALA A 1 163 ? 9.789 -8.172 -15.414 1 88.69 163 ALA A O 1
ATOM 1238 N N . ALA A 1 164 ? 11.062 -9.328 -14.023 1 88.69 164 ALA A N 1
ATOM 1239 C CA . ALA A 1 164 ? 10.531 -10.609 -14.469 1 88.69 164 ALA A CA 1
ATOM 1240 C C . ALA A 1 164 ? 9.023 -10.68 -14.266 1 88.69 164 ALA A C 1
ATOM 1242 O O . ALA A 1 164 ? 8.297 -11.195 -15.117 1 88.69 164 ALA A O 1
ATOM 1243 N N . LEU A 1 165 ? 8.578 -10.148 -13.203 1 93.75 165 LEU A N 1
ATOM 1244 C CA . LEU A 1 165 ? 7.168 -10.203 -12.836 1 93.75 165 LEU A CA 1
ATOM 1245 C C . LEU A 1 165 ? 6.328 -9.328 -13.758 1 93.75 165 LEU A C 1
ATOM 1247 O O . LEU A 1 165 ? 5.133 -9.578 -13.93 1 93.75 165 LEU A O 1
ATOM 1251 N N . LEU A 1 166 ? 6.973 -8.344 -14.32 1 90.94 166 LEU A N 1
ATOM 1252 C CA . LEU A 1 166 ? 6.25 -7.316 -15.07 1 90.94 166 LEU A CA 1
ATOM 1253 C C . LEU A 1 166 ? 6.352 -7.57 -16.578 1 90.94 166 LEU A C 1
ATOM 1255 O O . LEU A 1 166 ? 5.891 -6.754 -17.375 1 90.94 166 LEU A O 1
ATOM 1259 N N . ARG A 1 167 ? 6.914 -8.656 -16.906 1 83.5 167 ARG A N 1
ATOM 1260 C CA . ARG A 1 167 ? 7.066 -9 -18.328 1 83.5 167 ARG A CA 1
ATOM 1261 C C . ARG A 1 167 ? 5.715 -9.047 -19.031 1 83.5 167 ARG A C 1
ATOM 1263 O O . ARG A 1 167 ? 4.75 -9.609 -18.5 1 83.5 167 ARG A O 1
ATOM 1270 N N . ASP A 1 168 ? 5.68 -8.328 -20.109 1 74 168 ASP A N 1
ATOM 1271 C CA . ASP A 1 168 ? 4.477 -8.391 -20.938 1 74 168 ASP A CA 1
ATOM 1272 C C . ASP A 1 168 ? 4.477 -9.633 -21.828 1 74 168 ASP A C 1
ATOM 1274 O O . ASP A 1 168 ? 5.328 -9.773 -22.703 1 74 168 ASP A O 1
ATOM 1278 N N . ARG A 1 169 ? 3.697 -10.586 -21.547 1 66.69 169 ARG A N 1
ATOM 1279 C CA . ARG A 1 169 ? 3.66 -11.812 -22.344 1 66.69 169 ARG A CA 1
ATOM 1280 C C . ARG A 1 169 ? 2.455 -11.828 -23.266 1 66.69 169 ARG A C 1
ATOM 1282 O O . ARG A 1 169 ? 2.08 -12.875 -23.797 1 66.69 169 ARG A O 1
ATOM 1289 N N . SER A 1 170 ? 1.976 -10.75 -23.422 1 64.31 170 SER A N 1
ATOM 1290 C CA . SER A 1 170 ? 0.7 -10.727 -24.125 1 64.31 170 SER A CA 1
ATOM 1291 C C . SER A 1 170 ? 0.889 -11 -25.609 1 64.31 170 SER A C 1
ATOM 1293 O O . SER A 1 170 ? -0.075 -11.289 -26.328 1 64.31 170 SER A O 1
ATOM 1295 N N . ASP A 1 171 ? 2.086 -11.172 -25.969 1 69.31 171 ASP A N 1
ATOM 1296 C CA . ASP A 1 171 ? 2.254 -11.273 -27.422 1 69.31 171 ASP A CA 1
ATOM 1297 C C . ASP A 1 171 ? 2.076 -12.719 -27.891 1 69.31 171 ASP A C 1
ATOM 1299 O O . ASP A 1 171 ? 1.511 -12.961 -28.953 1 69.31 171 ASP A O 1
ATOM 1303 N N . ALA A 1 172 ? 2.416 -13.703 -27.141 1 84.12 172 ALA A N 1
ATOM 1304 C CA . ALA A 1 172 ? 2.311 -15.094 -27.594 1 84.12 172 ALA A CA 1
ATOM 1305 C C . ALA A 1 172 ? 0.901 -15.633 -27.375 1 84.12 172 ALA A C 1
ATOM 1307 O O . ALA A 1 172 ? 0.319 -15.445 -26.297 1 84.12 172 ALA A O 1
ATOM 1308 N N . LEU A 1 173 ? 0.36 -16.266 -28.438 1 90.12 173 LEU A N 1
ATOM 1309 C CA . LEU A 1 173 ? -0.976 -16.844 -28.375 1 90.12 173 LEU A CA 1
ATOM 1310 C C . LEU A 1 173 ? -1.063 -17.906 -27.297 1 90.12 173 LEU A C 1
ATOM 1312 O O . LEU A 1 173 ? -2.062 -17.984 -26.578 1 90.12 173 LEU A O 1
ATOM 1316 N N . SER A 1 174 ? -0.055 -18.734 -27.156 1 91.81 174 SER A N 1
ATOM 1317 C CA . SER A 1 174 ? -0.023 -19.797 -26.156 1 91.81 174 SER A CA 1
ATOM 1318 C C . SER A 1 174 ? -0.197 -19.219 -24.75 1 91.81 174 SER A C 1
ATOM 1320 O O . SER A 1 174 ? -0.946 -19.766 -23.938 1 91.81 174 SER A O 1
ATOM 1322 N N . HIS A 1 175 ? 0.411 -18.109 -24.609 1 87.69 175 HIS A N 1
ATOM 1323 C CA . HIS A 1 175 ? 0.325 -17.484 -23.297 1 87.69 175 HIS A CA 1
ATOM 1324 C C . HIS A 1 175 ? -1.083 -16.969 -23.016 1 87.69 175 HIS A C 1
ATOM 1326 O O . HIS A 1 175 ? -1.603 -17.125 -21.906 1 87.69 175 HIS A O 1
ATOM 1332 N N . ARG A 1 176 ? -1.611 -16.391 -23.953 1 88.81 176 ARG A N 1
ATOM 1333 C CA . ARG A 1 176 ? -2.977 -15.898 -23.812 1 88.81 176 ARG A CA 1
ATOM 1334 C C . ARG A 1 176 ? -3.943 -17.031 -23.516 1 88.81 176 ARG A C 1
ATOM 1336 O O . ARG A 1 176 ? -4.836 -16.891 -22.672 1 88.81 176 ARG A O 1
ATOM 1343 N N . ILE A 1 177 ? -3.729 -18.062 -24.172 1 92.94 177 ILE A N 1
ATOM 1344 C CA . ILE A 1 177 ? -4.582 -19.234 -23.969 1 92.94 177 ILE A CA 1
ATOM 1345 C C . ILE A 1 177 ? -4.391 -19.766 -22.547 1 92.94 177 ILE A C 1
ATOM 1347 O O . ILE A 1 177 ? -5.367 -20.078 -21.859 1 92.94 177 ILE A O 1
ATOM 1351 N N . GLU A 1 178 ? -3.156 -19.891 -22.125 1 91.56 178 GLU A N 1
ATOM 1352 C CA . GLU A 1 178 ? -2.871 -20.344 -20.766 1 91.56 178 GLU A CA 1
ATOM 1353 C C . GLU A 1 178 ? -3.578 -19.469 -19.734 1 91.56 178 GLU A C 1
ATOM 1355 O O . GLU A 1 178 ? -4.188 -19.984 -18.797 1 91.56 178 GLU A O 1
ATOM 1360 N N . GLN A 1 179 ? -3.537 -18.203 -19.953 1 87.19 179 GLN A N 1
ATOM 1361 C CA . GLN A 1 179 ? -4.176 -17.266 -19.047 1 87.19 179 GLN A CA 1
ATOM 1362 C C . GLN A 1 179 ? -5.691 -17.453 -19.031 1 87.19 179 GLN A C 1
ATOM 1364 O O . GLN A 1 179 ? -6.32 -17.375 -17.969 1 87.19 179 GLN A O 1
ATOM 1369 N N . GLN A 1 180 ? -6.223 -17.656 -20.156 1 89.69 180 GLN A N 1
ATOM 1370 C CA . GLN A 1 180 ? -7.66 -17.891 -20.219 1 89.69 180 GLN A CA 1
ATOM 1371 C C . GLN A 1 180 ? -8.039 -19.188 -19.5 1 89.69 180 GLN A C 1
ATOM 1373 O O . GLN A 1 180 ? -9.023 -19.219 -18.766 1 89.69 180 GLN A O 1
ATOM 1378 N N . LEU A 1 181 ? -7.25 -20.172 -19.766 1 92.31 181 LEU A N 1
ATOM 1379 C CA . LEU A 1 181 ? -7.523 -21.469 -19.156 1 92.31 181 LEU A CA 1
ATOM 1380 C C . LEU A 1 181 ? -7.492 -21.391 -17.641 1 92.31 181 LEU A C 1
ATOM 1382 O O . LEU A 1 181 ? -8.273 -22.062 -16.969 1 92.31 181 LEU A O 1
ATOM 1386 N N . LEU A 1 182 ? -6.609 -20.562 -17.156 1 88.12 182 LEU A N 1
ATOM 1387 C CA . LEU A 1 182 ? -6.477 -20.406 -15.711 1 88.12 182 LEU A CA 1
ATOM 1388 C C . LEU A 1 182 ? -7.742 -19.812 -15.109 1 88.12 182 LEU A C 1
ATOM 1390 O O . LEU A 1 182 ? -8.062 -20.062 -13.945 1 88.12 182 LEU A O 1
ATOM 1394 N N . MET A 1 183 ? -8.461 -19.078 -15.906 1 86.62 183 MET A N 1
ATOM 1395 C CA . MET A 1 183 ? -9.625 -18.344 -15.406 1 86.62 183 MET A CA 1
ATOM 1396 C C . MET A 1 183 ? -10.914 -19.125 -15.656 1 86.62 183 MET A C 1
ATOM 1398 O O . MET A 1 183 ? -11.961 -18.797 -15.109 1 86.62 183 MET A O 1
ATOM 1402 N N . LEU A 1 184 ? -10.883 -20.125 -16.438 1 89 184 LEU A N 1
ATOM 1403 C CA . LEU A 1 184 ? -12.07 -20.875 -16.844 1 89 184 LEU A CA 1
ATOM 1404 C C . LEU A 1 184 ? -12.227 -22.125 -16 1 89 184 LEU A C 1
ATOM 1406 O O . LEU A 1 184 ? -11.242 -22.797 -15.688 1 89 184 LEU A O 1
ATOM 1410 N N . PRO A 1 185 ? -13.469 -22.438 -15.664 1 88.94 185 PRO A N 1
ATOM 1411 C CA . PRO A 1 185 ? -13.68 -23.75 -15.047 1 88.94 185 PRO A CA 1
ATOM 1412 C C . PRO A 1 185 ? -13.406 -24.906 -16 1 88.94 185 PRO A C 1
ATOM 1414 O O . PRO A 1 185 ? -13.461 -24.734 -17.219 1 88.94 185 PRO A O 1
ATOM 1417 N N . PRO A 1 186 ? -13.172 -26.062 -15.414 1 88.12 186 PRO A N 1
ATOM 1418 C CA . PRO A 1 186 ? -12.781 -27.203 -16.234 1 88.12 186 PRO A CA 1
ATOM 1419 C C . PRO A 1 186 ? -13.789 -27.5 -17.344 1 88.12 186 PRO A C 1
ATOM 1421 O O . PRO A 1 186 ? -13.391 -27.859 -18.469 1 88.12 186 PRO A O 1
ATOM 1424 N N . GLU A 1 187 ? -15.047 -27.281 -17.109 1 86.81 187 GLU A N 1
ATOM 1425 C CA . GLU A 1 187 ? -16.094 -27.641 -18.062 1 86.81 187 GLU A CA 1
ATOM 1426 C C . GLU A 1 187 ? -16.062 -26.703 -19.281 1 86.81 187 GLU A C 1
ATOM 1428 O O . GLU A 1 187 ? -16.656 -27 -20.312 1 86.81 187 GLU A O 1
ATOM 1433 N N . HIS A 1 188 ? -15.32 -25.641 -19.172 1 89.56 188 HIS A N 1
ATOM 1434 C CA . HIS A 1 188 ? -15.32 -24.641 -20.25 1 89.56 188 HIS A CA 1
ATOM 1435 C C . HIS A 1 188 ? -13.961 -24.578 -20.938 1 89.56 188 HIS A C 1
ATOM 1437 O O . HIS A 1 188 ? -13.688 -23.641 -21.688 1 89.56 188 HIS A O 1
ATOM 1443 N N . ARG A 1 189 ? -13.109 -25.562 -20.641 1 92.94 189 ARG A N 1
ATOM 1444 C CA . ARG A 1 189 ? -11.758 -25.562 -21.188 1 92.94 189 ARG A CA 1
ATOM 1445 C C . ARG A 1 189 ? -11.664 -26.422 -22.438 1 92.94 189 ARG A C 1
ATOM 1447 O O . ARG A 1 189 ? -10.992 -27.453 -22.438 1 92.94 189 ARG A O 1
ATOM 1454 N N . SER A 1 190 ? -12.383 -26 -23.453 1 93.81 190 SER A N 1
ATOM 1455 C CA . SER A 1 190 ? -12.32 -26.703 -24.734 1 93.81 190 SER A CA 1
ATOM 1456 C C . SER A 1 190 ? -11.727 -25.844 -25.828 1 93.81 190 SER A C 1
ATOM 1458 O O . SER A 1 190 ? -11.719 -24.609 -25.719 1 93.81 190 SER A O 1
ATOM 1460 N N . LEU A 1 191 ? -11.188 -26.562 -26.797 1 94.56 191 LEU A N 1
ATOM 1461 C CA . LEU A 1 191 ? -10.609 -25.859 -27.938 1 94.56 191 LEU A CA 1
ATOM 1462 C C . LEU A 1 191 ? -11.648 -24.969 -28.609 1 94.56 191 LEU A C 1
ATOM 1464 O O . LEU A 1 191 ? -11.328 -23.844 -29.016 1 94.56 191 LEU A O 1
ATOM 1468 N N . GLU A 1 192 ? -12.859 -25.422 -28.688 1 95.19 192 GLU A N 1
ATOM 1469 C CA . GLU A 1 192 ? -13.953 -24.688 -29.328 1 95.19 192 GLU A CA 1
ATOM 1470 C C . GLU A 1 192 ? -14.266 -23.406 -28.578 1 95.19 192 GLU A C 1
ATOM 1472 O O . GLU A 1 192 ? -14.398 -22.328 -29.172 1 95.19 192 GLU A O 1
ATOM 1477 N N . GLN A 1 193 ? -14.305 -23.516 -27.328 1 94.75 193 GLN A N 1
ATOM 1478 C CA . GLN A 1 193 ? -14.625 -22.359 -26.5 1 94.75 193 GLN A CA 1
ATOM 1479 C C . GLN A 1 193 ? -13.508 -21.328 -26.547 1 94.75 193 GLN A C 1
ATOM 1481 O O . GLN A 1 193 ? -13.773 -20.125 -26.609 1 94.75 193 GLN A O 1
ATOM 1486 N N . ILE A 1 194 ? -12.273 -21.781 -26.5 1 95.5 194 ILE A N 1
ATOM 1487 C CA . ILE A 1 194 ? -11.133 -20.875 -26.531 1 95.5 194 ILE A CA 1
ATOM 1488 C C . ILE A 1 194 ? -11.062 -20.188 -27.891 1 95.5 194 ILE A C 1
ATOM 1490 O O . ILE A 1 194 ? -10.836 -18.969 -27.969 1 95.5 194 ILE A O 1
ATOM 1494 N N . ALA A 1 195 ? -11.273 -20.922 -28.922 1 96.12 195 ALA A N 1
ATOM 1495 C CA . ALA A 1 195 ? -11.273 -20.359 -30.281 1 96.12 195 ALA A CA 1
ATOM 1496 C C . ALA A 1 195 ? -12.328 -19.266 -30.406 1 96.12 195 ALA A C 1
ATOM 1498 O O . ALA A 1 195 ? -12.062 -18.203 -30.953 1 96.12 195 ALA A O 1
ATOM 1499 N N . ALA A 1 196 ? -13.477 -19.531 -29.906 1 95.06 196 ALA A N 1
ATOM 1500 C CA . ALA A 1 196 ? -14.57 -18.578 -29.953 1 95.06 196 ALA A CA 1
ATOM 1501 C C . ALA A 1 196 ? -14.195 -17.297 -29.203 1 95.06 196 ALA A C 1
ATOM 1503 O O . ALA A 1 196 ? -14.461 -16.188 -29.688 1 95.06 196 ALA A O 1
ATOM 1504 N N . SER A 1 197 ? -13.578 -17.469 -28.062 1 92.88 197 SER A N 1
ATOM 1505 C CA . SER A 1 197 ? -13.203 -16.328 -27.25 1 92.88 197 SER A CA 1
ATOM 1506 C C . SER A 1 197 ? -12.133 -15.484 -27.938 1 92.88 197 SER A C 1
ATOM 1508 O O . SER A 1 197 ? -12.039 -14.273 -27.703 1 92.88 197 SER A O 1
ATOM 1510 N N . LEU A 1 198 ? -11.367 -16.094 -28.75 1 92.69 198 LEU A N 1
ATOM 1511 C CA . LEU A 1 198 ? -10.289 -15.406 -29.453 1 92.69 198 LEU A CA 1
ATOM 1512 C C . LEU A 1 198 ? -10.734 -15.008 -30.859 1 92.69 198 LEU A C 1
ATOM 1514 O O . LEU A 1 198 ? -9.922 -14.531 -31.656 1 92.69 198 LEU A O 1
ATOM 1518 N N . HIS A 1 199 ? -12.008 -15.281 -31.109 1 94.25 199 HIS A N 1
ATOM 1519 C CA . HIS A 1 199 ? -12.641 -14.914 -32.375 1 94.25 199 HIS A CA 1
ATOM 1520 C C . HIS A 1 199 ? -11.883 -15.508 -33.562 1 94.25 199 HIS A C 1
ATOM 1522 O O . HIS A 1 199 ? -11.594 -14.805 -34.531 1 94.25 199 HIS A O 1
ATOM 1528 N N . CYS A 1 200 ? -11.57 -16.719 -33.531 1 94 200 CYS A N 1
ATOM 1529 C CA . CYS A 1 200 ? -10.953 -17.438 -34.625 1 94 200 CYS A CA 1
ATOM 1530 C C . CYS A 1 200 ? -11.484 -18.859 -34.719 1 94 200 CYS A C 1
ATOM 1532 O O . CYS A 1 200 ? -12.219 -19.312 -33.844 1 94 200 CYS A O 1
ATOM 1534 N N . SER A 1 201 ? -11.203 -19.531 -35.812 1 95.94 201 SER A N 1
ATOM 1535 C CA . SER A 1 201 ? -11.648 -20.922 -35.969 1 95.94 201 SER A CA 1
ATOM 1536 C C . SER A 1 201 ? -10.734 -21.891 -35.25 1 95.94 201 SER A C 1
ATOM 1538 O O . SER A 1 201 ? -9.578 -21.562 -34.938 1 95.94 201 SER A O 1
ATOM 1540 N N . VAL A 1 202 ? -11.289 -23.016 -34.969 1 96.38 202 VAL A N 1
ATOM 1541 C CA . VAL A 1 202 ? -10.508 -24.062 -34.312 1 96.38 202 VAL A CA 1
ATOM 1542 C C . VAL A 1 202 ? -9.297 -24.406 -35.188 1 96.38 202 VAL A C 1
ATOM 1544 O O . VAL A 1 202 ? -8.195 -24.625 -34.656 1 96.38 202 VAL A O 1
ATOM 1547 N N . SER A 1 203 ? -9.516 -24.453 -36.5 1 96.69 203 SER A N 1
ATOM 1548 C CA . SER A 1 203 ? -8.43 -24.766 -37.406 1 96.69 203 SER A CA 1
ATOM 1549 C C . SER A 1 203 ? -7.336 -23.703 -37.375 1 96.69 203 SER A C 1
ATOM 1551 O O . SER A 1 203 ? -6.148 -24.031 -37.344 1 96.69 203 SER A O 1
ATOM 1553 N N . THR A 1 204 ? -7.691 -22.516 -37.344 1 96.12 204 THR A N 1
ATOM 1554 C CA . THR A 1 204 ? -6.746 -21.406 -37.25 1 96.12 204 THR A CA 1
ATOM 1555 C C . THR A 1 204 ? -5.977 -21.453 -35.938 1 96.12 204 THR A C 1
ATOM 1557 O O . THR A 1 204 ? -4.758 -21.266 -35.906 1 96.12 204 THR A O 1
ATOM 1560 N N . LEU A 1 205 ? -6.695 -21.672 -34.844 1 96.19 205 LEU A N 1
ATOM 1561 C CA . LEU A 1 205 ? -6.07 -21.75 -33.531 1 96.19 205 LEU A CA 1
ATOM 1562 C C . LEU A 1 205 ? -5.027 -22.859 -33.5 1 96.19 205 LEU A C 1
ATOM 1564 O O . LEU A 1 205 ? -3.92 -22.656 -33 1 96.19 205 LEU A O 1
ATOM 1568 N N . ARG A 1 206 ? -5.328 -23.984 -34 1 96.19 206 ARG A N 1
ATOM 1569 C CA . ARG A 1 206 ? -4.41 -25.125 -34.031 1 96.19 206 ARG A CA 1
ATOM 1570 C C . ARG A 1 206 ? -3.154 -24.797 -34.844 1 96.19 206 ARG A C 1
ATOM 1572 O O . ARG A 1 206 ? -2.041 -25.094 -34.406 1 96.19 206 ARG A O 1
ATOM 1579 N N . ARG A 1 207 ? -3.355 -24.156 -35.938 1 96.06 207 ARG A N 1
ATOM 1580 C CA . ARG A 1 207 ? -2.238 -23.812 -36.812 1 96.06 207 ARG A CA 1
ATOM 1581 C C . ARG A 1 207 ? -1.297 -22.828 -36.125 1 96.06 207 ARG A C 1
ATOM 1583 O O . ARG A 1 207 ? -0.075 -22.969 -36.188 1 96.06 207 ARG A O 1
ATOM 1590 N N . ARG A 1 208 ? -1.821 -21.891 -35.5 1 94.94 208 ARG A N 1
ATOM 1591 C CA . ARG A 1 208 ? -1.03 -20.875 -34.812 1 94.94 208 ARG A CA 1
ATOM 1592 C C . ARG A 1 208 ? -0.258 -21.469 -33.656 1 94.94 208 ARG A C 1
ATOM 1594 O O . ARG A 1 208 ? 0.883 -21.094 -33.406 1 94.94 208 ARG A O 1
ATOM 1601 N N . LEU A 1 209 ? -0.894 -22.391 -32.969 1 95.88 209 LEU A N 1
ATOM 1602 C CA . LEU A 1 209 ? -0.228 -23.031 -31.844 1 95.88 209 LEU A CA 1
ATOM 1603 C C . LEU A 1 209 ? 0.927 -23.906 -32.312 1 95.88 209 LEU A C 1
ATOM 1605 O O . LEU A 1 209 ? 1.979 -23.969 -31.672 1 95.88 209 LEU A O 1
ATOM 1609 N N . VAL A 1 210 ? 0.79 -24.5 -33.406 1 95.44 210 VAL A N 1
ATOM 1610 C CA . VAL A 1 210 ? 1.854 -25.312 -34 1 95.44 210 VAL A CA 1
ATOM 1611 C C . VAL A 1 210 ? 3.047 -24.438 -34.344 1 95.44 210 VAL A C 1
ATOM 1613 O O . VAL A 1 210 ? 4.199 -24.844 -34.188 1 95.44 210 VAL A O 1
ATOM 1616 N N . ARG A 1 211 ? 2.75 -23.266 -34.812 1 94.69 211 ARG A N 1
ATOM 1617 C CA . ARG A 1 211 ? 3.807 -22.312 -35.156 1 94.69 211 ARG A CA 1
ATOM 1618 C C . ARG A 1 211 ? 4.613 -21.953 -33.906 1 94.69 211 ARG A C 1
ATOM 1620 O O . ARG A 1 211 ? 5.809 -21.672 -34 1 94.69 211 ARG A O 1
ATOM 1627 N N . GLU A 1 212 ? 3.924 -22 -32.781 1 93.38 212 GLU A N 1
ATOM 1628 C CA . GLU A 1 212 ? 4.594 -21.703 -31.531 1 93.38 212 GLU A CA 1
ATOM 1629 C C . GLU A 1 212 ? 5.176 -22.969 -30.906 1 93.38 212 GLU A C 1
ATOM 1631 O O . GLU A 1 212 ? 5.582 -22.969 -29.75 1 93.38 212 GLU A O 1
ATOM 1636 N N . GLN A 1 213 ? 5.086 -24.016 -31.672 1 93.94 213 GLN A N 1
ATOM 1637 C CA . GLN A 1 213 ? 5.66 -25.297 -31.297 1 93.94 213 GLN A CA 1
ATOM 1638 C C . GLN A 1 213 ? 4.977 -25.875 -30.062 1 93.94 213 GLN A C 1
ATOM 1640 O O . GLN A 1 213 ? 5.637 -26.406 -29.172 1 93.94 213 GLN A O 1
ATOM 1645 N N . THR A 1 214 ? 3.709 -25.719 -29.969 1 94.25 214 THR A N 1
ATOM 1646 C CA . THR A 1 214 ? 2.891 -26.297 -28.906 1 94.25 214 THR A CA 1
ATOM 1647 C C . THR A 1 214 ? 1.496 -26.641 -29.422 1 94.25 214 THR A C 1
ATOM 1649 O O . THR A 1 214 ? 1.242 -26.594 -30.625 1 94.25 214 THR A O 1
ATOM 1652 N N . GLY A 1 215 ? 0.623 -27.25 -28.547 1 95.69 215 GLY A N 1
ATOM 1653 C CA . GLY A 1 215 ? -0.76 -27.578 -28.859 1 95.69 215 GLY A CA 1
ATOM 1654 C C . GLY A 1 215 ? -1.704 -27.344 -27.703 1 95.69 215 GLY A C 1
ATOM 1655 O O . GLY A 1 215 ? -1.263 -27.141 -26.562 1 95.69 215 GLY A O 1
ATOM 1656 N N . PHE A 1 216 ? -2.961 -27.328 -28.109 1 95.31 216 PHE A N 1
ATOM 1657 C CA . PHE A 1 216 ? -3.971 -27.031 -27.094 1 95.31 216 PHE A CA 1
ATOM 1658 C C . PHE A 1 216 ? -3.9 -28.047 -25.953 1 95.31 216 PHE A C 1
ATOM 1660 O O . PHE A 1 216 ? -3.986 -27.672 -24.781 1 95.31 216 PHE A O 1
ATOM 1667 N N . ARG A 1 217 ? -3.758 -29.266 -26.25 1 92.81 217 ARG A N 1
ATOM 1668 C CA . ARG A 1 217 ? -3.723 -30.312 -25.234 1 92.81 217 ARG A CA 1
ATOM 1669 C C . ARG A 1 217 ? -2.537 -30.125 -24.297 1 92.81 217 ARG A C 1
ATOM 1671 O O . ARG A 1 217 ? -2.658 -30.328 -23.078 1 92.81 217 ARG A O 1
ATOM 1678 N N . GLU A 1 218 ? -1.439 -29.781 -24.859 1 93.38 218 GLU A N 1
ATOM 1679 C CA . GLU A 1 218 ? -0.247 -29.531 -24.062 1 93.38 218 GLU A CA 1
ATOM 1680 C C . GLU A 1 218 ? -0.47 -28.359 -23.094 1 93.38 218 GLU A C 1
ATOM 1682 O O . GLU A 1 218 ? -0.101 -28.453 -21.922 1 93.38 218 GLU A O 1
ATOM 1687 N N . LEU A 1 219 ? -1.078 -27.328 -23.609 1 94.56 219 LEU A N 1
ATOM 1688 C CA . LEU A 1 219 ? -1.376 -26.156 -22.797 1 94.56 219 LEU A CA 1
ATOM 1689 C C . LEU A 1 219 ? -2.371 -26.516 -21.688 1 94.56 219 LEU A C 1
ATOM 1691 O O . LEU A 1 219 ? -2.201 -26.094 -20.547 1 94.56 219 LEU A O 1
ATOM 1695 N N . LEU A 1 220 ? -3.336 -27.25 -22.047 1 93.62 220 LEU A N 1
ATOM 1696 C CA . LEU A 1 220 ? -4.352 -27.672 -21.094 1 93.62 220 LEU A CA 1
ATOM 1697 C C . LEU A 1 220 ? -3.734 -28.531 -19.984 1 93.62 220 LEU A C 1
ATOM 1699 O O . LEU A 1 220 ? -4.031 -28.344 -18.812 1 93.62 220 LEU A O 1
ATOM 1703 N N . ASP A 1 221 ? -2.877 -29.406 -20.359 1 91.38 221 ASP A N 1
ATOM 1704 C CA . ASP A 1 221 ? -2.209 -30.281 -19.406 1 91.38 221 ASP A CA 1
ATOM 1705 C C . ASP A 1 221 ? -1.384 -29.469 -18.406 1 91.38 221 ASP A C 1
ATOM 1707 O O . ASP A 1 221 ? -1.436 -29.734 -17.203 1 91.38 221 ASP A O 1
ATOM 1711 N N . LYS A 1 222 ? -0.674 -28.562 -18.922 1 92 222 LYS A N 1
ATOM 1712 C CA . LYS A 1 222 ? 0.152 -27.719 -18.078 1 92 222 LYS A CA 1
ATOM 1713 C C . LYS A 1 222 ? -0.688 -27.031 -17 1 92 222 LYS A C 1
ATOM 1715 O O . LYS A 1 222 ? -0.332 -27.062 -15.82 1 92 222 LYS A O 1
ATOM 1720 N N . VAL A 1 223 ? -1.762 -26.469 -17.422 1 92.75 223 VAL A N 1
ATOM 1721 C CA . VAL A 1 223 ? -2.621 -25.703 -16.531 1 92.75 223 VAL A CA 1
ATOM 1722 C C . VAL A 1 223 ? -3.301 -26.641 -15.531 1 92.75 223 VAL A C 1
ATOM 1724 O O . VAL A 1 223 ? -3.285 -26.391 -14.328 1 92.75 223 VAL A O 1
ATOM 1727 N N . GLN A 1 224 ? -3.848 -27.734 -15.984 1 92.81 224 GLN A N 1
ATOM 1728 C CA . GLN A 1 224 ? -4.594 -28.672 -15.148 1 92.81 224 GLN A CA 1
ATOM 1729 C C . GLN A 1 224 ? -3.68 -29.344 -14.125 1 92.81 224 GLN A C 1
ATOM 1731 O O . GLN A 1 224 ? -4.031 -29.438 -12.945 1 92.81 224 GLN A O 1
ATOM 1736 N N . LEU A 1 225 ? -2.551 -29.75 -14.586 1 93.88 225 LEU A N 1
ATOM 1737 C CA . LEU A 1 225 ? -1.61 -30.422 -13.688 1 93.88 225 LEU A CA 1
ATOM 1738 C C . LEU A 1 225 ? -1.05 -29.438 -12.672 1 93.88 225 LEU A C 1
ATOM 1740 O O . LEU A 1 225 ? -0.812 -29.797 -11.516 1 93.88 225 LEU A O 1
ATOM 1744 N N . GLY A 1 226 ? -0.788 -28.25 -13.148 1 92.44 226 GLY A N 1
ATOM 1745 C CA . GLY A 1 226 ? -0.357 -27.219 -12.211 1 92.44 226 GLY A CA 1
ATOM 1746 C C . GLY A 1 226 ? -1.349 -26.984 -11.094 1 92.44 226 GLY A C 1
ATOM 1747 O O . GLY A 1 226 ? -0.963 -26.891 -9.922 1 92.44 226 GLY A O 1
ATOM 1748 N N . GLN A 1 227 ? -2.566 -26.859 -11.43 1 91.06 227 GLN A N 1
ATOM 1749 C CA . GLN A 1 227 ? -3.625 -26.688 -10.438 1 91.06 227 GLN A CA 1
ATOM 1750 C C . GLN A 1 227 ? -3.715 -27.891 -9.5 1 91.06 227 GLN A C 1
ATOM 1752 O O . GLN A 1 227 ? -3.93 -27.719 -8.297 1 91.06 227 GLN A O 1
ATOM 1757 N N . ALA A 1 228 ? -3.582 -29.016 -10.047 1 93.62 228 ALA A N 1
ATOM 1758 C CA . ALA A 1 228 ? -3.6 -30.234 -9.242 1 93.62 228 ALA A CA 1
ATOM 1759 C C . ALA A 1 228 ? -2.457 -30.234 -8.227 1 93.62 228 ALA A C 1
ATOM 1761 O O . ALA A 1 228 ? -2.648 -30.594 -7.062 1 93.62 228 ALA A O 1
ATOM 1762 N N . LEU A 1 229 ? -1.316 -29.891 -8.719 1 93.56 229 LEU A N 1
ATOM 1763 C CA . LEU A 1 229 ? -0.152 -29.812 -7.848 1 93.56 229 LEU A CA 1
ATOM 1764 C C . LEU A 1 229 ? -0.419 -28.891 -6.668 1 93.56 229 LEU A C 1
ATOM 1766 O O . LEU A 1 229 ? -0.146 -29.234 -5.52 1 93.56 229 LEU A O 1
ATOM 1770 N N . GLU A 1 230 ? -0.935 -27.766 -6.961 1 88.75 230 GLU A N 1
ATOM 1771 C CA . GLU A 1 230 ? -1.253 -26.781 -5.926 1 88.75 230 GLU A CA 1
ATOM 1772 C C . GLU A 1 230 ? -2.244 -27.344 -4.914 1 88.75 230 GLU A C 1
ATOM 1774 O O . GLU A 1 230 ? -2.057 -27.203 -3.703 1 88.75 230 GLU A O 1
ATOM 1779 N N . GLN A 1 231 ? -3.225 -27.984 -5.379 1 89.75 231 GLN A N 1
ATOM 1780 C CA . GLN A 1 231 ? -4.254 -28.531 -4.504 1 89.75 231 GLN A CA 1
ATOM 1781 C C . GLN A 1 231 ? -3.703 -29.672 -3.654 1 89.75 231 GLN A C 1
ATOM 1783 O O . GLN A 1 231 ? -4.055 -29.797 -2.48 1 89.75 231 GLN A O 1
ATOM 1788 N N . LEU A 1 232 ? -2.885 -30.438 -4.246 1 91.75 232 LEU A N 1
ATOM 1789 C CA . LEU A 1 232 ? -2.283 -31.547 -3.512 1 91.75 232 LEU A CA 1
ATOM 1790 C C . LEU A 1 232 ? -1.442 -31.031 -2.348 1 91.75 232 LEU A C 1
ATOM 1792 O O . LEU A 1 232 ? -1.412 -31.641 -1.278 1 91.75 232 LEU A O 1
ATOM 1796 N N . GLN A 1 233 ? -0.792 -29.953 -2.613 1 87.06 233 GLN A N 1
ATOM 1797 C CA . GLN A 1 233 ? 0.129 -29.406 -1.624 1 87.06 233 GLN A CA 1
ATOM 1798 C C . GLN A 1 233 ? -0.617 -28.578 -0.582 1 87.06 233 GLN A C 1
ATOM 1800 O O . GLN A 1 233 ? -0.163 -28.453 0.557 1 87.06 233 GLN A O 1
ATOM 1805 N N . ALA A 1 234 ? -1.756 -28.078 -0.938 1 80.94 234 ALA A N 1
ATOM 1806 C CA . ALA A 1 234 ? -2.383 -27.047 -0.098 1 80.94 234 ALA A CA 1
ATOM 1807 C C . ALA A 1 234 ? -3.641 -27.594 0.575 1 80.94 234 ALA A C 1
ATOM 1809 O O . ALA A 1 234 ? -4.223 -26.938 1.441 1 80.94 234 ALA A O 1
ATOM 1810 N N . SER A 1 235 ? -4.105 -28.781 0.211 1 84.5 235 SER A N 1
ATOM 1811 C CA . SER A 1 235 ? -5.359 -29.281 0.753 1 84.5 235 SER A CA 1
ATOM 1812 C C . SER A 1 235 ? -5.234 -30.75 1.171 1 84.5 235 SER A C 1
ATOM 1814 O O . SER A 1 235 ? -4.23 -31.391 0.872 1 84.5 235 SER A O 1
ATOM 1816 N N . SER A 1 236 ? -6.301 -31.203 1.872 1 88.69 236 SER A N 1
ATOM 1817 C CA . SER A 1 236 ? -6.367 -32.594 2.271 1 88.69 236 SER A CA 1
ATOM 1818 C C . SER A 1 236 ? -7.352 -33.375 1.404 1 88.69 236 SER A C 1
ATOM 1820 O O . SER A 1 236 ? -7.758 -34.5 1.76 1 88.69 236 SER A O 1
ATOM 1822 N N . LEU A 1 237 ? -7.691 -32.781 0.337 1 91.75 237 LEU A N 1
ATOM 1823 C CA . LEU A 1 237 ? -8.609 -33.469 -0.576 1 91.75 237 LEU A CA 1
ATOM 1824 C C . LEU A 1 237 ? -8.016 -34.781 -1.08 1 91.75 237 LEU A C 1
ATOM 1826 O O . LEU A 1 237 ? -6.793 -34.875 -1.239 1 91.75 237 LEU A O 1
ATOM 1830 N N . SER A 1 238 ? -8.906 -35.688 -1.379 1 94.88 238 SER A N 1
ATOM 1831 C CA . SER A 1 238 ? -8.422 -36.938 -1.932 1 94.88 238 SER A CA 1
ATOM 1832 C C . SER A 1 238 ? -7.879 -36.75 -3.344 1 94.88 238 SER A C 1
ATOM 1834 O O . SER A 1 238 ? -8.242 -35.781 -4.031 1 94.88 238 SER A O 1
ATOM 1836 N N . ILE A 1 239 ? -7.031 -37.625 -3.711 1 94.44 239 ILE A N 1
ATOM 1837 C CA . ILE A 1 239 ? -6.457 -37.594 -5.051 1 94.44 239 ILE A CA 1
ATOM 1838 C C . ILE A 1 239 ? -7.566 -37.688 -6.094 1 94.44 239 ILE A C 1
ATOM 1840 O O . ILE A 1 239 ? -7.527 -37 -7.117 1 94.44 239 ILE A O 1
ATOM 1844 N N . ALA A 1 240 ? -8.578 -38.469 -5.785 1 94.88 240 ALA A N 1
ATOM 1845 C CA . ALA A 1 240 ? -9.711 -38.625 -6.691 1 94.88 240 ALA A CA 1
ATOM 1846 C C . ALA A 1 240 ? -10.484 -37.312 -6.832 1 94.88 240 ALA A C 1
ATOM 1848 O O . ALA A 1 240 ? -10.883 -36.938 -7.938 1 94.88 240 ALA A O 1
ATOM 1849 N N . ASP A 1 241 ? -10.68 -36.719 -5.754 1 94.94 241 ASP A N 1
ATOM 1850 C CA . ASP A 1 241 ? -11.391 -35.438 -5.77 1 94.94 241 ASP A CA 1
ATOM 1851 C C . ASP A 1 241 ? -10.617 -34.406 -6.555 1 94.94 241 ASP A C 1
ATOM 1853 O O . ASP A 1 241 ? -11.203 -33.625 -7.328 1 94.94 241 ASP A O 1
ATOM 1857 N N . ILE A 1 242 ? -9.328 -34.344 -6.355 1 94.62 242 ILE A N 1
ATOM 1858 C CA . ILE A 1 242 ? -8.484 -33.375 -7.047 1 94.62 242 ILE A CA 1
ATOM 1859 C C . ILE A 1 242 ? -8.492 -33.656 -8.547 1 94.62 242 ILE A C 1
ATOM 1861 O O . ILE A 1 242 ? -8.617 -32.75 -9.359 1 94.62 242 ILE A O 1
ATOM 1865 N N . ALA A 1 243 ? -8.422 -34.906 -8.883 1 94.44 243 ALA A N 1
ATOM 1866 C CA . ALA A 1 243 ? -8.477 -35.312 -10.297 1 94.44 243 ALA A CA 1
ATOM 1867 C C . ALA A 1 243 ? -9.758 -34.812 -10.953 1 94.44 243 ALA A C 1
ATOM 1869 O O . ALA A 1 243 ? -9.719 -34.188 -12.023 1 94.44 243 ALA A O 1
ATOM 1870 N N . ALA A 1 244 ? -10.859 -34.969 -10.266 1 91.75 244 ALA A N 1
ATOM 1871 C CA . ALA A 1 244 ? -12.164 -34.562 -10.781 1 91.75 244 ALA A CA 1
ATOM 1872 C C . ALA A 1 244 ? -12.25 -33.031 -10.914 1 91.75 244 ALA A C 1
ATOM 1874 O O . ALA A 1 244 ? -12.742 -32.531 -11.922 1 91.75 244 ALA A O 1
ATOM 1875 N N . ARG A 1 245 ? -11.719 -32.375 -9.984 1 90.44 245 ARG A N 1
ATOM 1876 C CA . ARG A 1 245 ? -11.781 -30.906 -9.953 1 90.44 245 ARG A CA 1
ATOM 1877 C C . ARG A 1 245 ? -10.922 -30.297 -11.062 1 90.44 245 ARG A C 1
ATOM 1879 O O . ARG A 1 245 ? -11.188 -29.188 -11.523 1 90.44 245 ARG A O 1
ATOM 1886 N N . CYS A 1 246 ? -9.945 -31.047 -11.422 1 91 246 CYS A N 1
ATOM 1887 C CA . CYS A 1 246 ? -9.023 -30.516 -12.414 1 91 246 CYS A CA 1
ATOM 1888 C C . CYS A 1 246 ? -9.391 -31 -13.812 1 91 246 CYS A C 1
ATOM 1890 O O . CYS A 1 246 ? -8.672 -30.734 -14.781 1 91 246 CYS A O 1
ATOM 1892 N N . GLY A 1 247 ? -10.516 -31.719 -13.93 1 88.31 247 GLY A N 1
ATOM 1893 C CA . GLY A 1 247 ? -11.062 -32.031 -15.242 1 88.31 247 GLY A CA 1
ATOM 1894 C C . GLY A 1 247 ? -10.656 -33.406 -15.734 1 88.31 247 GLY A C 1
ATOM 1895 O O . GLY A 1 247 ? -10.773 -33.719 -16.938 1 88.31 247 GLY A O 1
ATOM 1896 N N . TYR A 1 248 ? -10.141 -34.281 -14.891 1 89.75 248 TYR A N 1
ATOM 1897 C CA . TYR A 1 248 ? -9.812 -35.625 -15.289 1 89.75 248 TYR A CA 1
ATOM 1898 C C . TYR A 1 248 ? -10.977 -36.594 -15 1 89.75 248 TYR A C 1
ATOM 1900 O O . TYR A 1 248 ? -11.555 -36.562 -13.914 1 89.75 248 TYR A O 1
ATOM 1908 N N . ASP A 1 249 ? -11.25 -37.375 -16.016 1 86.25 249 ASP A N 1
ATOM 1909 C CA . ASP A 1 249 ? -12.359 -38.312 -15.891 1 86.25 249 ASP A CA 1
ATOM 1910 C C . ASP A 1 249 ? -11.938 -39.531 -15.094 1 86.25 249 ASP A C 1
ATOM 1912 O O . ASP A 1 249 ? -12.781 -40.219 -14.523 1 86.25 249 ASP A O 1
ATOM 1916 N N . SER A 1 250 ? -10.68 -39.781 -15.062 1 91.5 250 SER A N 1
ATOM 1917 C CA . SER A 1 250 ? -10.164 -41 -14.414 1 91.5 250 SER A CA 1
ATOM 1918 C C . SER A 1 250 ? -9.008 -40.656 -13.477 1 91.5 250 SER A C 1
ATOM 1920 O O . SER A 1 250 ? -7.977 -40.156 -13.922 1 91.5 250 SER A O 1
ATOM 1922 N N . PRO A 1 251 ? -9.156 -41.031 -12.195 1 92.81 251 PRO A N 1
ATOM 1923 C CA . PRO A 1 251 ? -8.047 -40.844 -11.258 1 92.81 251 PRO A CA 1
ATOM 1924 C C . PRO A 1 251 ? -6.773 -41.562 -11.688 1 92.81 251 PRO A C 1
ATOM 1926 O O . PRO A 1 251 ? -5.664 -41.062 -11.453 1 92.81 251 PRO A O 1
ATOM 1929 N N . SER A 1 252 ? -6.98 -42.656 -12.266 1 93.69 252 SER A N 1
ATOM 1930 C CA . SER A 1 252 ? -5.832 -43.438 -12.719 1 93.69 252 SER A CA 1
ATOM 1931 C C . SER A 1 252 ? -5.09 -42.719 -13.844 1 93.69 252 SER A C 1
ATOM 1933 O O . SER A 1 252 ? -3.859 -42.656 -13.836 1 93.69 252 SER A O 1
ATOM 1935 N N . ARG A 1 253 ? -5.836 -42.219 -14.766 1 93.19 253 ARG A N 1
ATOM 1936 C CA . ARG A 1 253 ? -5.223 -41.469 -15.852 1 93.19 253 ARG A CA 1
ATOM 1937 C C . ARG A 1 253 ? -4.539 -40.219 -15.328 1 93.19 253 ARG A C 1
ATOM 1939 O O . ARG A 1 253 ? -3.453 -39.844 -15.789 1 93.19 253 ARG A O 1
ATOM 1946 N N . PHE A 1 254 ? -5.207 -39.625 -14.398 1 95.19 254 PHE A N 1
ATOM 1947 C CA . PHE A 1 254 ? -4.637 -38.469 -13.742 1 95.19 254 PHE A CA 1
ATOM 1948 C C . PHE A 1 254 ? -3.295 -38.812 -13.102 1 95.19 254 PHE A C 1
ATOM 1950 O O . PHE A 1 254 ? -2.305 -38.094 -13.312 1 95.19 254 PHE A O 1
ATOM 1957 N N . ALA A 1 255 ? -3.221 -39.812 -12.391 1 95.44 255 ALA A N 1
ATOM 1958 C CA . ALA A 1 255 ? -2.02 -40.219 -11.656 1 95.44 255 ALA A CA 1
ATOM 1959 C C . ALA A 1 255 ? -0.865 -40.5 -12.609 1 95.44 255 ALA A C 1
ATOM 1961 O O . ALA A 1 255 ? 0.279 -40.125 -12.344 1 95.44 255 ALA A O 1
ATOM 1962 N N . VAL A 1 256 ? -1.192 -41.156 -13.656 1 94.75 256 VAL A N 1
ATOM 1963 C CA . VAL A 1 256 ? -0.184 -41.5 -14.648 1 94.75 256 VAL A CA 1
ATOM 1964 C C . VAL A 1 256 ? 0.38 -40.219 -15.281 1 94.75 256 VAL A C 1
ATOM 1966 O O . VAL A 1 256 ? 1.598 -40.062 -15.391 1 94.75 256 VAL A O 1
ATOM 1969 N N . ARG A 1 257 ? -0.477 -39.344 -15.695 1 93.81 257 ARG A N 1
ATOM 1970 C CA . ARG A 1 257 ? -0.05 -38.094 -16.328 1 93.81 257 ARG A CA 1
ATOM 1971 C C . ARG A 1 257 ? 0.741 -37.25 -15.344 1 93.81 257 ARG A C 1
ATOM 1973 O O . ARG A 1 257 ? 1.727 -36.594 -15.727 1 93.81 257 ARG A O 1
ATOM 1980 N N . PHE A 1 258 ? 0.252 -37.219 -14.148 1 96.19 258 PHE A N 1
ATOM 1981 C CA . PHE A 1 258 ? 0.918 -36.469 -13.094 1 96.19 258 PHE A CA 1
ATOM 1982 C C . PHE A 1 258 ? 2.352 -36.938 -12.906 1 96.19 258 PHE A C 1
ATOM 1984 O O . PHE A 1 258 ? 3.287 -36.125 -12.906 1 96.19 258 PHE A O 1
ATOM 1991 N N . ARG A 1 259 ? 2.529 -38.156 -12.844 1 95.56 259 ARG A N 1
ATOM 1992 C CA . ARG A 1 259 ? 3.857 -38.75 -12.656 1 95.56 259 ARG A CA 1
ATOM 1993 C C . ARG A 1 259 ? 4.734 -38.5 -13.883 1 95.56 259 ARG A C 1
ATOM 1995 O O . ARG A 1 259 ? 5.918 -38.188 -13.75 1 95.56 259 ARG A O 1
ATOM 2002 N N . GLN A 1 260 ? 4.148 -38.719 -14.977 1 94.31 260 GLN A N 1
ATOM 2003 C CA . GLN A 1 260 ? 4.895 -38.5 -16.203 1 94.31 260 GLN A CA 1
ATOM 2004 C C . GLN A 1 260 ? 5.395 -37.062 -16.297 1 94.31 260 GLN A C 1
ATOM 2006 O O . GLN A 1 260 ? 6.523 -36.812 -16.719 1 94.31 260 GLN A O 1
ATOM 2011 N N . HIS A 1 261 ? 4.605 -36.219 -15.859 1 93.06 261 HIS A N 1
ATOM 2012 C CA . HIS A 1 261 ? 4.91 -34.781 -15.992 1 93.06 261 HIS A CA 1
ATOM 2013 C C . HIS A 1 261 ? 5.863 -34.344 -14.898 1 93.06 261 HIS A C 1
ATOM 2015 O O . HIS A 1 261 ? 6.91 -33.75 -15.18 1 93.06 261 HIS A O 1
ATOM 2021 N N . PHE A 1 262 ? 5.586 -34.625 -13.633 1 94.31 262 PHE A N 1
ATOM 2022 C CA . PHE A 1 262 ? 6.312 -34.062 -12.508 1 94.31 262 PHE A CA 1
ATOM 2023 C C . PHE A 1 262 ? 7.414 -35 -12.031 1 94.31 262 PHE A C 1
ATOM 2025 O O . PHE A 1 262 ? 8.289 -34.594 -11.266 1 94.31 262 PHE A O 1
ATOM 2032 N N . GLY A 1 263 ? 7.355 -36.25 -12.383 1 92.38 263 GLY A N 1
ATOM 2033 C CA . GLY A 1 263 ? 8.375 -37.219 -12.008 1 92.38 263 GLY A CA 1
ATOM 2034 C C . GLY A 1 263 ? 8.031 -38 -10.742 1 92.38 263 GLY A C 1
ATOM 2035 O O . GLY A 1 263 ? 8.734 -38.938 -10.375 1 92.38 263 GLY A O 1
ATOM 2036 N N . LEU A 1 264 ? 6.984 -37.625 -10.07 1 92.25 264 LEU A N 1
ATOM 2037 C CA . LEU A 1 264 ? 6.484 -38.375 -8.906 1 92.25 264 LEU A CA 1
ATOM 2038 C C . LEU A 1 264 ? 4.965 -38.469 -8.938 1 92.25 264 LEU A C 1
ATOM 2040 O O . LEU A 1 264 ? 4.289 -37.594 -9.5 1 92.25 264 LEU A O 1
ATOM 2044 N N . SER A 1 265 ? 4.465 -39.469 -8.32 1 94.88 265 SER A N 1
ATOM 2045 C CA . SER A 1 265 ? 3.02 -39.688 -8.289 1 94.88 265 SER A CA 1
ATOM 2046 C C . SER A 1 265 ? 2.355 -38.812 -7.242 1 94.88 265 SER A C 1
ATOM 2048 O O . SER A 1 265 ? 3.02 -38.281 -6.332 1 94.88 265 SER A O 1
ATOM 2050 N N . PRO A 1 266 ? 1.049 -38.594 -7.391 1 95.12 266 PRO A N 1
ATOM 2051 C CA . PRO A 1 266 ? 0.329 -37.844 -6.367 1 95.12 266 PRO A CA 1
ATOM 2052 C C . PRO A 1 266 ? 0.501 -38.406 -4.969 1 95.12 266 PRO A C 1
ATOM 2054 O O . PRO A 1 266 ? 0.679 -37.688 -4 1 95.12 266 PRO A O 1
ATOM 2057 N N . SER A 1 267 ? 0.505 -39.688 -4.867 1 93.94 267 SER A N 1
ATOM 2058 C CA . SER A 1 267 ? 0.661 -40.344 -3.576 1 93.94 267 SER A CA 1
ATOM 2059 C C . SER A 1 267 ? 2.055 -40.125 -3 1 93.94 267 SER A C 1
ATOM 2061 O O . SER A 1 267 ? 2.205 -39.906 -1.797 1 93.94 267 SER A O 1
ATOM 2063 N N . GLN A 1 268 ? 3.047 -40.281 -3.832 1 93 268 GLN A N 1
ATOM 2064 C CA . GLN A 1 268 ? 4.414 -40 -3.402 1 93 268 GLN A CA 1
ATOM 2065 C C . GLN A 1 268 ? 4.559 -38.594 -2.883 1 93 268 GLN A C 1
ATOM 2067 O O . GLN A 1 268 ? 5.215 -38.344 -1.866 1 93 268 GLN A O 1
ATOM 2072 N N . LEU A 1 269 ? 3.963 -37.656 -3.637 1 93.31 269 LEU A N 1
ATOM 2073 C CA . LEU A 1 269 ? 4.004 -36.281 -3.205 1 93.31 269 LEU A CA 1
ATOM 2074 C C . LEU A 1 269 ? 3.363 -36.125 -1.831 1 93.31 269 LEU A C 1
ATOM 2076 O O . LEU A 1 269 ? 3.926 -35.469 -0.953 1 93.31 269 LEU A O 1
ATOM 2080 N N . ARG A 1 270 ? 2.238 -36.688 -1.599 1 91.5 270 ARG A N 1
ATOM 2081 C CA . ARG A 1 270 ? 1.523 -36.594 -0.328 1 91.5 270 ARG A CA 1
ATOM 2082 C C . ARG A 1 270 ? 2.371 -37.156 0.812 1 91.5 270 ARG A C 1
ATOM 2084 O O . ARG A 1 270 ? 2.342 -36.625 1.927 1 91.5 270 ARG A O 1
ATOM 2091 N N . GLN A 1 271 ? 3.102 -38.188 0.569 1 90.31 271 GLN A N 1
ATOM 2092 C CA . GLN A 1 271 ? 3.969 -38.781 1.577 1 90.31 271 GLN A CA 1
ATOM 2093 C C . GLN A 1 271 ? 5.043 -37.812 2.031 1 90.31 271 GLN A C 1
ATOM 2095 O O . GLN A 1 271 ? 5.465 -37.844 3.189 1 90.31 271 GLN A O 1
ATOM 2100 N N . THR A 1 272 ? 5.496 -37 1.136 1 88.62 272 THR A N 1
ATOM 2101 C CA . THR A 1 272 ? 6.547 -36.031 1.472 1 88.62 272 THR A CA 1
ATOM 2102 C C . THR A 1 272 ? 6 -34.938 2.357 1 88.62 272 THR A C 1
ATOM 2104 O O . THR A 1 272 ? 6.766 -34.188 2.979 1 88.62 272 THR A O 1
ATOM 2107 N N . LEU A 1 273 ? 4.723 -34.719 2.332 1 87.5 273 LEU A N 1
ATOM 2108 C CA . LEU A 1 273 ? 4.082 -33.625 3.088 1 87.5 273 LEU A CA 1
ATOM 2109 C C . LEU A 1 273 ? 3.91 -34.031 4.551 1 87.5 273 LEU A C 1
ATOM 2111 O O . LEU A 1 273 ? 3.723 -33.156 5.414 1 87.5 273 LEU A O 1
ATOM 2115 N N . GLN A 1 274 ? 3.873 -35.312 4.965 1 79 274 GLN A N 1
ATOM 2116 C CA . GLN A 1 274 ? 3.596 -35.844 6.297 1 79 274 GLN A CA 1
ATOM 2117 C C . GLN A 1 274 ? 4.883 -36 7.098 1 79 274 GLN A C 1
ATOM 2119 O O . GLN A 1 274 ? 5.945 -36.25 6.527 1 79 274 GLN A O 1
ATOM 2124 N N . MET B 1 1 ? 18.375 9.938 22.438 1 24.36 1 MET B N 1
ATOM 2125 C CA . MET B 1 1 ? 18.391 9.828 20.984 1 24.36 1 MET B CA 1
ATOM 2126 C C . MET B 1 1 ? 17.219 10.578 20.375 1 24.36 1 MET B C 1
ATOM 2128 O O . MET B 1 1 ? 16.062 10.227 20.609 1 24.36 1 MET B O 1
ATOM 2132 N N . SER B 1 2 ? 17.328 11.922 20.234 1 28.91 2 SER B N 1
ATOM 2133 C CA . SER B 1 2 ? 16.438 12.977 19.781 1 28.91 2 SER B CA 1
ATOM 2134 C C . SER B 1 2 ? 15.859 12.656 18.406 1 28.91 2 SER B C 1
ATOM 2136 O O . SER B 1 2 ? 16.594 12.516 17.422 1 28.91 2 SER B O 1
ATOM 2138 N N . SER B 1 3 ? 14.875 11.836 18.375 1 35.38 3 SER B N 1
ATOM 2139 C CA . SER B 1 3 ? 14.219 11.453 17.125 1 35.38 3 SER B CA 1
ATOM 2140 C C . SER B 1 3 ? 13.898 12.68 16.281 1 35.38 3 SER B C 1
ATOM 2142 O O . SER B 1 3 ? 13 13.453 16.609 1 35.38 3 SER B O 1
ATOM 2144 N N . ASN B 1 4 ? 14.898 13.273 15.648 1 33.34 4 ASN B N 1
ATOM 2145 C CA . ASN B 1 4 ? 14.906 14.414 14.734 1 33.34 4 ASN B CA 1
ATOM 2146 C C . ASN B 1 4 ? 13.914 14.219 13.594 1 33.34 4 ASN B C 1
ATOM 2148 O O . ASN B 1 4 ? 14.094 13.352 12.75 1 33.34 4 ASN B O 1
ATOM 2152 N N . SER B 1 5 ? 12.703 14.367 13.906 1 39.44 5 SER B N 1
ATOM 2153 C CA . SER B 1 5 ? 11.734 14.461 12.812 1 39.44 5 SER B CA 1
ATOM 2154 C C . SER B 1 5 ? 12.156 15.516 11.797 1 39.44 5 SER B C 1
ATOM 2156 O O . SER B 1 5 ? 12.156 16.703 12.094 1 39.44 5 SER B O 1
ATOM 2158 N N . THR B 1 6 ? 13.195 15.281 11.047 1 36.94 6 THR B N 1
ATOM 2159 C CA . THR B 1 6 ? 13.609 16.203 9.992 1 36.94 6 THR B CA 1
ATOM 2160 C C . THR B 1 6 ? 12.453 16.5 9.047 1 36.94 6 THR B C 1
ATOM 2162 O O . THR B 1 6 ? 11.898 15.602 8.422 1 36.94 6 THR B O 1
ATOM 2165 N N . LEU B 1 7 ? 11.703 17.531 9.312 1 43.88 7 LEU B N 1
ATOM 2166 C CA . LEU B 1 7 ? 10.758 18.047 8.328 1 43.88 7 LEU B CA 1
ATOM 2167 C C . LEU B 1 7 ? 11.422 18.172 6.957 1 43.88 7 LEU B C 1
ATOM 2169 O O . LEU B 1 7 ? 12.539 18.688 6.848 1 43.88 7 LEU B O 1
ATOM 2173 N N . PRO B 1 8 ? 11.117 17.344 6.012 1 45.09 8 PRO B N 1
ATOM 2174 C CA . PRO B 1 8 ? 11.797 17.5 4.723 1 45.09 8 PRO B CA 1
ATOM 2175 C C . PRO B 1 8 ? 11.82 18.953 4.242 1 45.09 8 PRO B C 1
ATOM 2177 O O . PRO B 1 8 ? 10.953 19.75 4.629 1 45.09 8 PRO B O 1
ATOM 2180 N N . PRO B 1 9 ? 12.883 19.359 3.666 1 43.19 9 PRO B N 1
ATOM 2181 C CA . PRO B 1 9 ? 12.906 20.703 3.09 1 43.19 9 PRO B CA 1
ATOM 2182 C C . PRO B 1 9 ? 11.742 20.953 2.133 1 43.19 9 PRO B C 1
ATOM 2184 O O . PRO B 1 9 ? 11.258 20.031 1.484 1 43.19 9 PRO B O 1
ATOM 2187 N N . ALA B 1 10 ? 10.977 22.062 2.268 1 40.81 10 ALA B N 1
ATOM 2188 C CA . ALA B 1 10 ? 9.852 22.609 1.508 1 40.81 10 ALA B CA 1
ATOM 2189 C C . ALA B 1 10 ? 9.992 22.281 0.021 1 40.81 10 ALA B C 1
ATOM 2191 O O . ALA B 1 10 ? 9.023 22.406 -0.739 1 40.81 10 ALA B O 1
ATOM 2192 N N . HIS B 1 11 ? 11.18 22.094 -0.438 1 42.5 11 HIS B N 1
ATOM 2193 C CA . HIS B 1 11 ? 11.367 22.109 -1.884 1 42.5 11 HIS B CA 1
ATOM 2194 C C . HIS B 1 11 ? 11.414 20.688 -2.451 1 42.5 11 HIS B C 1
ATOM 2196 O O . HIS B 1 11 ? 11.938 20.469 -3.543 1 42.5 11 HIS B O 1
ATOM 2202 N N . ALA B 1 12 ? 10.969 19.781 -1.66 1 46.53 12 ALA B N 1
ATOM 2203 C CA . ALA B 1 12 ? 11.258 18.469 -2.234 1 46.53 12 ALA B CA 1
ATOM 2204 C C . ALA B 1 12 ? 10.383 18.203 -3.455 1 46.53 12 ALA B C 1
ATOM 2206 O O . ALA B 1 12 ? 9.172 18.469 -3.43 1 46.53 12 ALA B O 1
ATOM 2207 N N . THR B 1 13 ? 10.797 18.078 -4.645 1 50.78 13 THR B N 1
ATOM 2208 C CA . THR B 1 13 ? 10.227 17.781 -5.957 1 50.78 13 THR B CA 1
ATOM 2209 C C . THR B 1 13 ? 9.164 16.688 -5.852 1 50.78 13 THR B C 1
ATOM 2211 O O . THR B 1 13 ? 8.258 16.625 -6.676 1 50.78 13 THR B O 1
ATOM 2214 N N . ASN B 1 14 ? 9.25 15.828 -4.887 1 60.25 14 ASN B N 1
ATOM 2215 C CA . ASN B 1 14 ? 8.227 14.789 -4.77 1 60.25 14 ASN B CA 1
ATOM 2216 C C . ASN B 1 14 ? 7.645 14.734 -3.359 1 60.25 14 ASN B C 1
ATOM 2218 O O . ASN B 1 14 ? 8.133 13.992 -2.508 1 60.25 14 ASN B O 1
ATOM 2222 N N . PRO B 1 15 ? 6.609 15.633 -3.07 1 79.19 15 PRO B N 1
ATOM 2223 C CA . PRO B 1 15 ? 6.09 15.719 -1.702 1 79.19 15 PRO B CA 1
ATOM 2224 C C . PRO B 1 15 ? 5.613 14.375 -1.167 1 79.19 15 PRO B C 1
ATOM 2226 O O . PRO B 1 15 ? 5.074 13.562 -1.923 1 79.19 15 PRO B O 1
ATOM 2229 N N . ARG B 1 16 ? 6.027 13.953 -0.066 1 91.12 16 ARG B N 1
ATOM 2230 C CA . ARG B 1 16 ? 5.668 12.734 0.653 1 91.12 16 ARG B CA 1
ATOM 2231 C C . ARG B 1 16 ? 4.902 13.055 1.932 1 91.12 16 ARG B C 1
ATOM 2233 O O . ARG B 1 16 ? 4.867 14.211 2.363 1 91.12 16 ARG B O 1
ATOM 2240 N N . PRO B 1 17 ?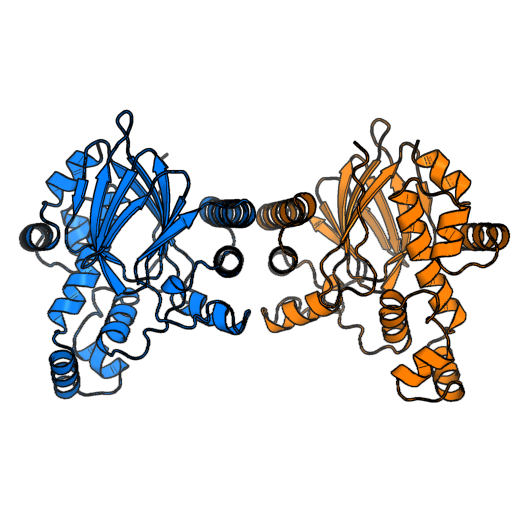 4.16 12.086 2.457 1 96.5 17 PRO B N 1
ATOM 2241 C CA . PRO B 1 17 ? 3.479 12.328 3.729 1 96.5 17 PRO B CA 1
ATOM 2242 C C . PRO B 1 17 ? 4.441 12.711 4.852 1 96.5 17 PRO B C 1
ATOM 2244 O O . PRO B 1 17 ? 5.598 12.289 4.848 1 96.5 17 PRO B O 1
ATOM 2247 N N . VAL B 1 18 ? 3.961 13.508 5.766 1 92.5 18 VAL B N 1
ATOM 2248 C CA . VAL B 1 18 ? 4.801 13.977 6.863 1 92.5 18 VAL B CA 1
ATOM 2249 C C . VAL B 1 18 ? 4.219 13.523 8.195 1 92.5 18 VAL B C 1
ATOM 2251 O O . VAL B 1 18 ? 3.02 13.672 8.445 1 92.5 18 VAL B O 1
ATOM 2254 N N . LEU B 1 19 ? 5.055 12.969 8.984 1 94.06 19 LEU B N 1
ATOM 2255 C CA . LEU B 1 19 ? 4.66 12.5 10.312 1 94.06 19 LEU B CA 1
ATOM 2256 C C . LEU B 1 19 ? 5.016 13.531 11.375 1 94.06 19 LEU B C 1
ATOM 2258 O O . LEU B 1 19 ? 6.16 13.992 11.445 1 94.06 19 LEU B O 1
ATOM 2262 N N . SER B 1 20 ? 4.047 13.984 12.156 1 91.88 20 SER B N 1
ATOM 2263 C CA . SER B 1 20 ? 4.246 14.844 13.32 1 91.88 20 SER B CA 1
ATOM 2264 C C . SER B 1 20 ? 3.852 14.141 14.609 1 91.88 20 SER B C 1
ATOM 2266 O O . SER B 1 20 ? 2.734 13.633 14.727 1 91.88 20 SER B O 1
ATOM 2268 N N . ARG B 1 21 ? 4.754 14.094 15.57 1 92.19 21 ARG B N 1
ATOM 2269 C CA . ARG B 1 21 ? 4.473 13.531 16.875 1 92.19 21 ARG B CA 1
ATOM 2270 C C . ARG B 1 21 ? 4.133 14.625 17.891 1 92.19 21 ARG B C 1
ATOM 2272 O O . ARG B 1 21 ? 4.922 15.547 18.094 1 92.19 21 ARG B O 1
ATOM 2279 N N . ILE B 1 22 ? 2.994 14.508 18.469 1 91.94 22 ILE B N 1
ATOM 2280 C CA . ILE B 1 22 ? 2.516 15.492 19.422 1 91.94 22 ILE B CA 1
ATOM 2281 C C . ILE B 1 22 ? 2.488 14.883 20.828 1 91.94 22 ILE B C 1
ATOM 2283 O O . ILE B 1 22 ? 1.896 13.82 21.031 1 91.94 22 ILE B O 1
ATOM 2287 N N . ARG B 1 23 ? 3.182 15.555 21.719 1 92.81 23 ARG B N 1
ATOM 2288 C CA . ARG B 1 23 ? 3.227 15.094 23.109 1 92.81 23 ARG B CA 1
ATOM 2289 C C . ARG B 1 23 ? 3.096 16.266 24.078 1 92.81 23 ARG B C 1
ATOM 2291 O O . ARG B 1 23 ? 3.643 17.344 23.828 1 92.81 23 ARG B O 1
ATOM 2298 N N . CYS B 1 24 ? 2.348 16.031 25.094 1 92.69 24 CYS B N 1
ATOM 2299 C CA . CYS B 1 24 ? 2.309 17.016 26.172 1 92.69 24 CYS B CA 1
ATOM 2300 C C . CYS B 1 24 ? 1.991 16.344 27.516 1 92.69 24 CYS B C 1
ATOM 2302 O O . CYS B 1 24 ? 1.471 15.227 27.547 1 92.69 24 CYS B O 1
ATOM 2304 N N . ARG B 1 25 ? 2.381 16.922 28.562 1 93.5 25 ARG B N 1
ATOM 2305 C CA . ARG B 1 25 ? 2.199 16.375 29.906 1 93.5 25 ARG B CA 1
ATOM 2306 C C . ARG B 1 25 ? 1.068 17.078 30.641 1 93.5 25 ARG B C 1
ATOM 2308 O O . ARG B 1 25 ? 0.538 16.562 31.625 1 93.5 25 ARG B O 1
ATOM 2315 N N . GLU B 1 26 ? 0.781 18.312 30.172 1 92.88 26 GLU B N 1
ATOM 2316 C CA . GLU B 1 26 ? -0.34 19.078 30.719 1 92.88 26 GLU B CA 1
ATOM 2317 C C . GLU B 1 26 ? -1.368 19.391 29.625 1 92.88 26 GLU B C 1
ATOM 2319 O O . GLU B 1 26 ? -1.058 19.328 28.438 1 92.88 26 GLU B O 1
ATOM 2324 N N . GLU B 1 27 ? -2.535 19.656 30.094 1 92.5 27 GLU B N 1
ATOM 2325 C CA . GLU B 1 27 ? -3.59 20 29.141 1 92.5 27 GLU B CA 1
ATOM 2326 C C . GLU B 1 27 ? -3.193 21.203 28.297 1 92.5 27 GLU B C 1
ATOM 2328 O O . GLU B 1 27 ? -2.645 22.188 28.797 1 92.5 27 GLU B O 1
ATOM 2333 N N . GLN B 1 28 ? -3.418 21.031 27.031 1 91.81 28 GLN B N 1
ATOM 2334 C CA . GLN B 1 28 ? -3.168 22.094 26.062 1 91.81 28 GLN B CA 1
ATOM 2335 C C . GLN B 1 28 ? -4.453 22.5 25.344 1 91.81 28 GLN B C 1
ATOM 2337 O O . GLN B 1 28 ? -5.188 21.641 24.844 1 91.81 28 GLN B O 1
ATOM 2342 N N . GLN B 1 29 ? -4.691 23.797 25.359 1 92.75 29 GLN B N 1
ATOM 2343 C CA . GLN B 1 29 ? -5.812 24.344 24.594 1 92.75 29 GLN B CA 1
ATOM 2344 C C . GLN B 1 29 ? -5.328 25.344 23.562 1 92.75 29 GLN B C 1
ATOM 2346 O O . GLN B 1 29 ? -4.688 26.344 23.906 1 92.75 29 GLN B O 1
ATOM 2351 N N . LEU B 1 30 ? -5.617 25.016 22.391 1 94.19 30 LEU B N 1
ATOM 2352 C CA . LEU B 1 30 ? -5.207 25.859 21.281 1 94.19 30 LEU B CA 1
ATOM 2353 C C . LEU B 1 30 ? -6.418 26.344 20.469 1 94.19 30 LEU B C 1
ATOM 2355 O O . LEU B 1 30 ? -7.32 25.547 20.188 1 94.19 30 LEU B O 1
ATOM 2359 N N . ARG B 1 31 ? -6.426 27.609 20.141 1 94.12 31 ARG B N 1
ATOM 2360 C CA . ARG B 1 31 ? -7.5 28.156 19.312 1 94.12 31 ARG B CA 1
ATOM 2361 C C . ARG B 1 31 ? -7.043 28.344 17.875 1 94.12 31 ARG B C 1
ATOM 2363 O O . ARG B 1 31 ? -5.855 28.578 17.609 1 94.12 31 ARG B O 1
ATOM 2370 N N . GLN B 1 32 ? -7.992 28.219 16.969 1 93.06 32 GLN B N 1
ATOM 2371 C CA . GLN B 1 32 ? -7.844 28.594 15.57 1 93.06 32 GLN B CA 1
ATOM 2372 C C . GLN B 1 32 ? -6.633 27.906 14.945 1 93.06 32 GLN B C 1
ATOM 2374 O O . GLN B 1 32 ? -5.836 28.562 14.258 1 93.06 32 GLN B O 1
ATOM 2379 N N . VAL B 1 33 ? -6.422 26.641 15.359 1 93.69 33 VAL B N 1
ATOM 2380 C CA . VAL B 1 33 ? -5.34 25.859 14.758 1 93.69 33 VAL B CA 1
ATOM 2381 C C . VAL B 1 33 ? -5.645 25.609 13.281 1 93.69 33 VAL B C 1
ATOM 2383 O O . VAL B 1 33 ? -6.691 25.047 12.945 1 93.69 33 VAL B O 1
ATOM 2386 N N . PHE B 1 34 ? -4.707 26.016 12.445 1 91.19 34 PHE B N 1
ATOM 2387 C CA . PHE B 1 34 ? -4.883 25.844 11.008 1 91.19 34 PHE B CA 1
ATOM 2388 C C . PHE B 1 34 ? -4.219 24.547 10.531 1 91.19 34 PHE B C 1
ATOM 2390 O O . PHE B 1 34 ? -3.021 24.344 10.75 1 91.19 34 PHE B O 1
ATOM 2397 N N . ILE B 1 35 ? -4.977 23.703 9.891 1 92.25 35 ILE B N 1
ATOM 2398 C CA . ILE B 1 35 ? -4.488 22.484 9.266 1 92.25 35 ILE B CA 1
ATOM 2399 C C . ILE B 1 35 ? -4.457 22.656 7.75 1 92.25 35 ILE B C 1
ATOM 2401 O O . ILE B 1 35 ? -5.48 22.5 7.082 1 92.25 35 ILE B O 1
ATOM 2405 N N . GLY B 1 36 ? -3.295 22.844 7.238 1 88.75 36 GLY B N 1
ATOM 2406 C CA . GLY B 1 36 ? -3.16 23.203 5.836 1 88.75 36 GLY B CA 1
ATOM 2407 C C . GLY B 1 36 ? -3.336 22.016 4.898 1 88.75 36 GLY B C 1
ATOM 2408 O O . GLY B 1 36 ? -3.895 22.172 3.809 1 88.75 36 GLY B O 1
ATOM 2409 N N . LEU B 1 37 ? -2.838 20.938 5.301 1 91.06 37 LEU B N 1
ATOM 2410 C CA . LEU B 1 37 ? -2.904 19.719 4.496 1 91.06 37 LEU B CA 1
ATOM 2411 C C . LEU B 1 37 ? -3.895 18.719 5.094 1 91.06 37 LEU B C 1
ATOM 2413 O O . LEU B 1 37 ? -4.141 18.734 6.301 1 91.06 37 LEU B O 1
ATOM 2417 N N . ALA B 1 38 ? -4.508 17.922 4.184 1 94.75 38 ALA B N 1
ATOM 2418 C CA . ALA B 1 38 ? -5.309 16.812 4.719 1 94.75 38 ALA B CA 1
ATOM 2419 C C . ALA B 1 38 ? -4.504 15.992 5.719 1 94.75 38 ALA B C 1
ATOM 2421 O O . ALA B 1 38 ? -3.346 15.648 5.465 1 94.75 38 ALA B O 1
ATOM 2422 N N . SER B 1 39 ? -5.152 15.688 6.852 1 96.38 39 SER B N 1
ATOM 2423 C CA . SER B 1 39 ? -4.363 15.07 7.91 1 96.38 39 SER B CA 1
ATOM 2424 C C . SER B 1 39 ? -5.152 13.969 8.617 1 96.38 39 SER B C 1
ATOM 2426 O O . SER B 1 39 ? -6.375 14.062 8.75 1 96.38 39 SER B O 1
ATOM 2428 N N . ILE B 1 40 ? -4.457 12.984 8.984 1 98.12 40 ILE B N 1
ATOM 2429 C CA . ILE B 1 40 ? -4.969 11.883 9.797 1 98.12 40 ILE B CA 1
ATOM 2430 C C . ILE B 1 40 ? -4.23 11.828 11.133 1 98.12 40 ILE B C 1
ATOM 2432 O O . ILE B 1 40 ? -2.996 11.812 11.164 1 98.12 40 ILE B O 1
ATOM 2436 N N . CYS B 1 41 ? -4.957 11.766 12.258 1 97.69 41 CYS B N 1
ATOM 2437 C CA . CYS B 1 41 ? -4.344 11.805 13.578 1 97.69 41 CYS B CA 1
ATOM 2438 C C . CYS B 1 41 ? -4.773 10.609 14.414 1 97.69 41 CYS B C 1
ATOM 2440 O O . CYS B 1 41 ? -5.961 10.297 14.5 1 97.69 41 CYS B O 1
ATOM 2442 N N . HIS B 1 42 ? -3.887 9.922 14.93 1 98.19 42 HIS B N 1
ATOM 2443 C CA . HIS B 1 42 ? -4.121 8.836 15.875 1 98.19 42 HIS B CA 1
ATOM 2444 C C . HIS B 1 42 ? -3.635 9.211 17.281 1 98.19 42 HIS B C 1
ATOM 2446 O O . HIS B 1 42 ? -2.439 9.422 17.484 1 98.19 42 HIS B O 1
ATOM 2452 N N . VAL B 1 43 ? -4.555 9.281 18.234 1 97.75 43 VAL B N 1
ATOM 2453 C CA . VAL B 1 43 ? -4.199 9.523 19.625 1 97.75 43 VAL B CA 1
ATOM 2454 C C . VAL B 1 43 ? -3.744 8.219 20.266 1 97.75 43 VAL B C 1
ATOM 2456 O O . VAL B 1 43 ? -4.543 7.297 20.453 1 97.75 43 VAL B O 1
ATOM 2459 N N . ARG B 1 44 ? -2.482 8.156 20.578 1 96.88 44 ARG B N 1
ATOM 2460 C CA . ARG B 1 44 ? -1.924 6.945 21.172 1 96.88 44 ARG B CA 1
ATOM 2461 C C . ARG B 1 44 ? -2.225 6.887 22.672 1 96.88 44 ARG B C 1
ATOM 2463 O O . ARG B 1 44 ? -2.387 5.801 23.234 1 96.88 44 ARG B O 1
ATOM 2470 N N . GLN B 1 45 ? -2.221 8.016 23.297 1 97 45 GLN B N 1
ATOM 2471 C CA . GLN B 1 45 ? -2.494 8.156 24.719 1 97 45 GLN B CA 1
ATOM 2472 C C . GLN B 1 45 ? -3.23 9.461 25.016 1 97 45 GLN B C 1
ATOM 2474 O O . GLN B 1 45 ? -2.91 10.508 24.438 1 97 45 GLN B O 1
ATOM 2479 N N . GLY B 1 46 ? -4.199 9.367 25.906 1 97.25 46 GLY B N 1
ATOM 2480 C CA . GLY B 1 46 ? -5 10.539 26.219 1 97.25 46 GLY B CA 1
ATOM 2481 C C . GLY B 1 46 ? -6.172 10.734 25.281 1 97.25 46 GLY B C 1
ATOM 2482 O O . GLY B 1 46 ? -6.656 9.766 24.672 1 97.25 46 GLY B O 1
ATOM 2483 N N . LYS B 1 47 ? -6.707 11.969 25.297 1 97.5 47 LYS B N 1
ATOM 2484 C CA . LYS B 1 47 ? -7.855 12.305 24.469 1 97.5 47 LYS B CA 1
ATOM 2485 C C . LYS B 1 47 ? -7.664 13.656 23.797 1 97.5 47 LYS B C 1
ATOM 2487 O O . LYS B 1 47 ? -7.043 14.555 24.359 1 97.5 47 LYS B O 1
ATOM 2492 N N . LYS B 1 48 ? -8.141 13.719 22.594 1 97.44 48 LYS B N 1
ATOM 2493 C CA . LYS B 1 48 ? -8.148 14.984 21.859 1 97.44 48 LYS B CA 1
ATOM 2494 C C . LYS B 1 48 ? -9.57 15.5 21.672 1 97.44 48 LYS B C 1
ATOM 2496 O O . LYS B 1 48 ? -10.461 14.75 21.297 1 97.44 48 LYS B O 1
ATOM 2501 N N . ARG B 1 49 ? -9.766 16.719 21.984 1 97 49 ARG B N 1
ATOM 2502 C CA . ARG B 1 49 ? -11.047 17.391 21.75 1 97 49 ARG B CA 1
ATOM 2503 C C . ARG B 1 49 ? -10.914 18.453 20.672 1 97 49 ARG B C 1
ATOM 2505 O O . ARG B 1 49 ? -9.984 19.266 20.703 1 97 49 ARG B O 1
ATOM 2512 N N . LEU B 1 50 ? -11.805 18.391 19.734 1 96.44 50 LEU B N 1
ATOM 2513 C CA . LEU B 1 50 ? -11.805 19.375 18.641 1 96.44 50 LEU B CA 1
ATOM 2514 C C . LEU B 1 50 ? -13.141 20.109 18.578 1 96.44 50 LEU B C 1
ATOM 2516 O O . LEU B 1 50 ? -14.195 19.5 18.781 1 96.44 50 LEU B O 1
ATOM 2520 N N . GLN B 1 51 ? -13.047 21.328 18.375 1 94.88 51 GLN B N 1
ATOM 2521 C CA . GLN B 1 51 ? -14.234 22.141 18.125 1 94.88 51 GLN B CA 1
ATOM 2522 C C . GLN B 1 51 ? -14.18 22.812 16.766 1 94.88 51 GLN B C 1
ATOM 2524 O O . GLN B 1 51 ? -13.266 23.594 16.484 1 94.88 51 GLN B O 1
ATOM 2529 N N . TRP B 1 52 ? -15.047 22.422 15.945 1 90.38 52 TRP B N 1
ATOM 2530 C CA . TRP B 1 52 ? -15.188 22.984 14.602 1 90.38 52 TRP B CA 1
ATOM 2531 C C . TRP B 1 52 ? -16.609 23.453 14.359 1 90.38 52 TRP B C 1
ATOM 2533 O O . TRP B 1 52 ? -17.531 22.641 14.227 1 90.38 52 TRP B O 1
ATOM 2543 N N . HIS B 1 53 ? -16.641 24.766 14.211 1 86.44 53 HIS B N 1
ATOM 2544 C CA . HIS B 1 53 ? -17.969 25.359 14.133 1 86.44 53 HIS B CA 1
ATOM 2545 C C . HIS B 1 53 ? -18.875 24.844 15.25 1 86.44 53 HIS B C 1
ATOM 2547 O O . HIS B 1 53 ? -18.562 25 16.438 1 86.44 53 HIS B O 1
ATOM 2553 N N . HIS B 1 54 ? -19.969 24.125 14.859 1 85.94 54 HIS B N 1
ATOM 2554 C CA . HIS B 1 54 ? -20.922 23.672 15.867 1 85.94 54 HIS B CA 1
ATOM 2555 C C . HIS B 1 54 ? -20.641 22.234 16.281 1 85.94 54 HIS B C 1
ATOM 2557 O O . HIS B 1 54 ? -21.312 21.688 17.156 1 85.94 54 HIS B O 1
ATOM 2563 N N . ARG B 1 55 ? -19.531 21.75 15.805 1 88.19 55 ARG B N 1
ATOM 2564 C CA . ARG B 1 55 ? -19.25 20.344 16.078 1 88.19 55 ARG B CA 1
ATOM 2565 C C . ARG B 1 55 ? -18.156 20.219 17.141 1 88.19 55 ARG B C 1
ATOM 2567 O O . ARG B 1 55 ? -17.141 20.922 17.078 1 88.19 55 ARG B O 1
ATOM 2574 N N . ASN B 1 56 ? -18.531 19.406 18.109 1 93.5 56 ASN B N 1
ATOM 2575 C CA . ASN B 1 56 ? -17.562 18.984 19.125 1 93.5 56 ASN B CA 1
ATOM 2576 C C . ASN B 1 56 ? -17.219 17.5 18.984 1 93.5 56 ASN B C 1
ATOM 2578 O O . ASN B 1 56 ? -18.094 16.641 19.078 1 93.5 56 ASN B O 1
ATOM 2582 N N . LEU B 1 57 ? -15.961 17.281 18.781 1 94.5 57 LEU B N 1
ATOM 2583 C CA . LEU B 1 57 ? -15.531 15.898 18.578 1 94.5 57 LEU B CA 1
ATOM 2584 C C . LEU B 1 57 ? -14.492 15.492 19.625 1 94.5 57 LEU B C 1
ATOM 2586 O O . LEU B 1 57 ? -13.703 16.328 20.078 1 94.5 57 LEU B O 1
ATOM 2590 N N . HIS B 1 58 ? -14.602 14.266 19.953 1 95.38 58 HIS B N 1
ATOM 2591 C CA . HIS B 1 58 ? -13.609 13.648 20.828 1 95.38 58 HIS B CA 1
ATOM 2592 C C . HIS B 1 58 ? -12.969 12.43 20.156 1 95.38 58 HIS B C 1
ATOM 2594 O O . HIS B 1 58 ? -13.656 11.672 19.469 1 95.38 58 HIS B O 1
ATOM 2600 N N . CYS B 1 59 ? -11.656 12.297 20.406 1 96.5 59 CYS B N 1
ATOM 2601 C CA . CYS B 1 59 ? -10.961 11.156 19.812 1 96.5 59 CYS B CA 1
ATOM 2602 C C . CYS B 1 59 ? -9.93 10.586 20.781 1 96.5 59 CYS B C 1
ATOM 2604 O O . CYS B 1 59 ? -9.109 11.32 21.328 1 96.5 59 CYS B O 1
ATOM 2606 N N . GLY B 1 60 ? -10.031 9.328 21.031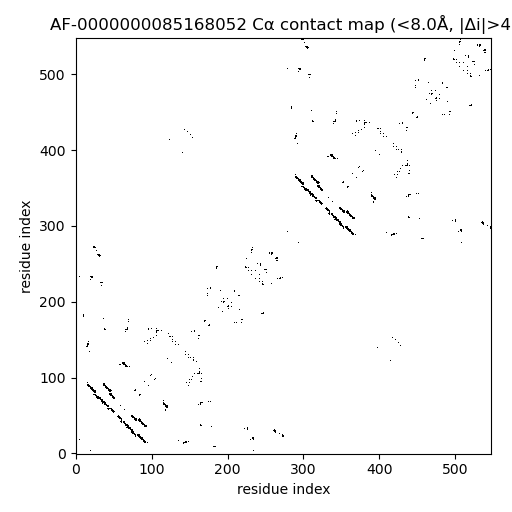 1 96.38 60 GLY B N 1
ATOM 2607 C CA . GLY B 1 60 ? -9.055 8.578 21.797 1 96.38 60 GLY B CA 1
ATOM 2608 C C . GLY B 1 60 ? -8.312 7.543 20.984 1 96.38 60 GLY B C 1
ATOM 2609 O O . GLY B 1 60 ? -8.312 7.594 19.75 1 96.38 60 GLY B O 1
ATOM 2610 N N . PRO B 1 61 ? -7.648 6.582 21.703 1 95.69 61 PRO B N 1
ATOM 2611 C CA . PRO B 1 61 ? -6.77 5.625 21.031 1 95.69 61 PRO B CA 1
ATOM 2612 C C . PRO B 1 61 ? -7.535 4.645 20.141 1 95.69 61 PRO B C 1
ATOM 2614 O O . PRO B 1 61 ? -6.93 3.939 19.328 1 95.69 61 PRO B O 1
ATOM 2617 N N . GLU B 1 62 ? -8.836 4.617 20.219 1 94.75 62 GLU B N 1
ATOM 2618 C CA . GLU B 1 62 ? -9.625 3.615 19.5 1 94.75 62 GLU B CA 1
ATOM 2619 C C . GLU B 1 62 ? -10.07 4.129 18.141 1 94.75 62 GLU B C 1
ATOM 2621 O O . GLU B 1 62 ? -10.711 3.402 17.375 1 94.75 62 GLU B O 1
ATOM 2626 N N . GLY B 1 63 ? -9.711 5.375 17.844 1 96.06 63 GLY B N 1
ATOM 2627 C CA . GLY B 1 63 ? -10.156 5.934 16.578 1 96.06 63 GLY B CA 1
ATOM 2628 C C . GLY B 1 63 ? -9.117 6.809 15.914 1 96.06 63 GLY B C 1
ATOM 2629 O O . GLY B 1 63 ? -8.031 7.02 16.453 1 96.06 63 GLY B O 1
ATOM 2630 N N . LEU B 1 64 ? -9.469 7.18 14.703 1 97.44 64 LEU B N 1
ATOM 2631 C CA . LEU B 1 64 ? -8.68 8.141 13.945 1 97.44 64 LEU B CA 1
ATOM 2632 C C . LEU B 1 64 ? -9.445 9.438 13.742 1 97.44 64 LEU B C 1
ATOM 2634 O O . LEU B 1 64 ? -10.664 9.422 13.547 1 97.44 64 LEU B O 1
ATOM 2638 N N . LEU B 1 65 ? -8.75 10.477 13.836 1 97.19 65 LEU B N 1
ATOM 2639 C CA . LEU B 1 65 ? -9.281 11.789 13.484 1 97.19 65 LEU B CA 1
ATOM 2640 C C . LEU B 1 65 ? -8.914 12.156 12.055 1 97.19 65 LEU B C 1
ATOM 2642 O O . LEU B 1 65 ? -7.75 12.055 11.664 1 97.19 65 LEU B O 1
ATOM 2646 N N . LEU B 1 66 ? -9.883 12.508 11.258 1 96.88 66 LEU B N 1
ATOM 2647 C CA . LEU B 1 66 ? -9.695 12.898 9.867 1 96.88 66 LEU B CA 1
ATOM 2648 C C . LEU B 1 66 ? -10.008 14.383 9.672 1 96.88 66 LEU B C 1
ATOM 2650 O O . LEU B 1 66 ? -11.102 14.836 10.008 1 96.88 66 LEU B O 1
ATOM 2654 N N . ILE B 1 67 ? -9.039 15.102 9.156 1 95.38 67 ILE B N 1
ATOM 2655 C CA . ILE B 1 67 ? -9.172 16.547 9.039 1 95.38 67 ILE B CA 1
ATOM 2656 C C . ILE B 1 67 ? -8.922 16.969 7.59 1 95.38 67 ILE B C 1
ATOM 2658 O O . ILE B 1 67 ? -7.863 16.672 7.027 1 95.38 67 ILE B O 1
ATOM 2662 N N . ALA B 1 68 ? -9.82 17.703 7.016 1 93.69 68 ALA B N 1
ATOM 2663 C CA . ALA B 1 68 ? -9.695 18.203 5.645 1 93.69 68 ALA B CA 1
ATOM 2664 C C . ALA B 1 68 ? -8.633 19.297 5.551 1 93.69 68 ALA B C 1
ATOM 2666 O O . ALA B 1 68 ? -8.414 20.031 6.508 1 93.69 68 ALA B O 1
ATOM 2667 N N . ALA B 1 69 ? -8.023 19.344 4.387 1 91.88 69 ALA B N 1
ATOM 2668 C CA . ALA B 1 69 ? -7.082 20.438 4.133 1 91.88 69 ALA B CA 1
ATOM 2669 C C . ALA B 1 69 ? -7.77 21.797 4.273 1 91.88 69 ALA B C 1
ATOM 2671 O O . ALA B 1 69 ? -8.914 21.969 3.846 1 91.88 69 ALA B O 1
ATOM 2672 N N . GLY B 1 70 ? -7.031 22.672 4.941 1 88 70 GLY B N 1
ATOM 2673 C CA . GLY B 1 70 ? -7.52 24.047 5.035 1 88 70 GLY B CA 1
ATOM 2674 C C . GLY B 1 70 ? -8.469 24.266 6.195 1 88 70 GLY B C 1
ATOM 2675 O O . GLY B 1 70 ? -9.117 25.297 6.289 1 88 70 GLY B O 1
ATOM 2676 N N . THR B 1 71 ? -8.562 23.344 7.043 1 90.94 71 THR B N 1
ATOM 2677 C CA . THR B 1 71 ? -9.469 23.422 8.18 1 90.94 71 THR B CA 1
ATOM 2678 C C . THR B 1 71 ? -8.844 24.234 9.312 1 90.94 71 THR B C 1
ATOM 2680 O O . THR B 1 71 ? -7.641 24.125 9.57 1 90.94 71 THR B O 1
ATOM 2683 N N . GLN B 1 72 ? -9.648 25.094 9.906 1 91.69 72 GLN B N 1
ATOM 2684 C CA . GLN B 1 72 ? -9.266 25.812 11.109 1 91.69 72 GLN B CA 1
ATOM 2685 C C . GLN B 1 72 ? -10.18 25.469 12.281 1 91.69 72 GLN B C 1
ATOM 2687 O O . GLN B 1 72 ? -11.406 25.547 12.164 1 91.69 72 GLN B O 1
ATOM 2692 N N . LEU B 1 73 ? -9.531 25.062 13.398 1 94.25 73 LEU B N 1
ATOM 2693 C CA . LEU B 1 73 ? -10.375 24.578 14.484 1 94.25 73 LEU B CA 1
ATOM 2694 C C . LEU B 1 73 ? -9.672 24.75 15.828 1 94.25 73 LEU B C 1
ATOM 2696 O O . LEU B 1 73 ? -8.469 25.047 15.875 1 94.25 73 LEU B O 1
ATOM 2700 N N . ASN B 1 74 ? -10.5 24.672 16.906 1 96.25 74 ASN B N 1
ATOM 2701 C CA . ASN B 1 74 ? -9.953 24.656 18.25 1 96.25 74 ASN B CA 1
ATOM 2702 C C . ASN B 1 74 ? -9.594 23.234 18.688 1 96.25 74 ASN B C 1
ATOM 2704 O O . ASN B 1 74 ? -10.312 22.281 18.375 1 96.25 74 ASN B O 1
ATOM 2708 N N . VAL B 1 75 ? -8.453 23.141 19.391 1 96.25 75 VAL B N 1
ATOM 2709 C CA . VAL B 1 75 ? -7.941 21.828 19.766 1 96.25 75 VAL B CA 1
ATOM 2710 C C . VAL B 1 75 ? -7.602 21.812 21.25 1 96.25 75 VAL B C 1
ATOM 2712 O O . VAL B 1 75 ? -7.02 22.766 21.766 1 96.25 75 VAL B O 1
ATOM 2715 N N . ALA B 1 76 ? -7.992 20.797 21.891 1 96.19 76 ALA B N 1
ATOM 2716 C CA . ALA B 1 76 ? -7.539 20.531 23.266 1 96.19 76 ALA B CA 1
ATOM 2717 C C . ALA B 1 76 ? -6.922 19.125 23.359 1 96.19 76 ALA B C 1
ATOM 2719 O O . ALA B 1 76 ? -7.52 18.141 22.922 1 96.19 76 ALA B O 1
ATOM 2720 N N . ASN B 1 77 ? -5.715 19.047 23.812 1 95.31 77 ASN B N 1
ATOM 2721 C CA . ASN B 1 77 ? -5.047 17.781 24.125 1 95.31 77 ASN B CA 1
ATOM 2722 C C . ASN B 1 77 ? -5.113 17.469 25.609 1 95.31 77 ASN B C 1
ATOM 2724 O O . ASN B 1 77 ? -4.617 18.25 26.438 1 95.31 77 ASN B O 1
ATOM 2728 N N . LEU B 1 78 ? -5.738 16.391 25.953 1 96.5 78 LEU B N 1
ATOM 2729 C CA . LEU B 1 78 ? -6 16.016 27.344 1 96.5 78 LEU B CA 1
ATOM 2730 C C . LEU B 1 78 ? -5.184 14.797 27.75 1 96.5 78 LEU B C 1
ATOM 2732 O O . LEU B 1 78 ? -5.496 13.672 27.344 1 96.5 78 LEU B O 1
ATOM 2736 N N . PRO B 1 79 ? -4.164 15.008 28.609 1 95.94 79 PRO B N 1
ATOM 2737 C CA . PRO B 1 79 ? -3.34 13.875 29.031 1 95.94 79 PRO B CA 1
ATOM 2738 C C . PRO B 1 79 ? -4.105 12.875 29.906 1 95.94 79 PRO B C 1
ATOM 2740 O O . PRO B 1 79 ? -5.055 13.25 30.594 1 95.94 79 PRO B O 1
ATOM 2743 N N . ARG B 1 80 ? -3.828 11.695 29.781 1 93.44 80 ARG B N 1
ATOM 2744 C CA . ARG B 1 80 ? -4.207 10.602 30.672 1 93.44 80 ARG B CA 1
ATOM 2745 C C . ARG B 1 80 ? -2.977 9.938 31.281 1 93.44 80 ARG B C 1
ATOM 2747 O O . ARG B 1 80 ? -2.031 9.594 30.578 1 93.44 80 ARG B O 1
ATOM 2754 N N . ASN B 1 81 ? -3.018 9.812 32.625 1 92.81 81 ASN B N 1
ATOM 2755 C CA . ASN B 1 81 ? -1.877 9.25 33.344 1 92.81 81 ASN B CA 1
ATOM 2756 C C . ASN B 1 81 ? -0.605 10.055 33.094 1 92.81 81 ASN B C 1
ATOM 2758 O O . ASN B 1 81 ? 0.449 9.484 32.812 1 92.81 81 ASN B O 1
ATOM 2762 N N . GLY B 1 82 ? -0.737 11.367 32.938 1 92.25 82 GLY B N 1
ATOM 2763 C CA . GLY B 1 82 ? 0.386 12.297 32.906 1 92.25 82 GLY B CA 1
ATOM 2764 C C . GLY B 1 82 ? 0.933 12.539 31.516 1 92.25 82 GLY B C 1
ATOM 2765 O O . GLY B 1 82 ? 1.934 13.242 31.359 1 92.25 82 GLY B O 1
ATOM 2766 N N . GLU B 1 83 ? 0.293 11.977 30.516 1 95.06 83 GLU B N 1
ATOM 2767 C CA . GLU B 1 83 ? 0.866 12.18 29.188 1 95.06 83 GLU B CA 1
ATOM 2768 C C . GLU B 1 83 ? -0.216 12.156 28.109 1 95.06 83 GLU B C 1
ATOM 2770 O O . GLU B 1 83 ? -1.182 11.398 28.203 1 95.06 83 GLU B O 1
ATOM 2775 N N . TYR B 1 84 ? -0.109 13 27.203 1 96 84 TYR B N 1
ATOM 2776 C CA . TYR B 1 84 ? -0.804 12.953 25.922 1 96 84 TYR B CA 1
ATOM 2777 C C . TYR B 1 84 ? 0.171 12.672 24.781 1 96 84 TYR B C 1
ATOM 2779 O O . TYR B 1 84 ? 1.256 13.258 24.734 1 96 84 TYR B O 1
ATOM 2787 N N . ALA B 1 85 ? -0.194 11.742 23.938 1 96.56 85 ALA B N 1
ATOM 2788 C CA . ALA B 1 85 ? 0.634 11.43 22.766 1 96.56 85 ALA B CA 1
ATOM 2789 C C . ALA B 1 85 ? -0.228 11.141 21.547 1 96.56 85 ALA B C 1
ATOM 2791 O O . ALA B 1 85 ? -1.2 10.383 21.625 1 96.56 85 ALA B O 1
ATOM 2792 N N . ALA B 1 86 ? 0.129 11.758 20.453 1 96.5 86 ALA B N 1
ATOM 2793 C CA . ALA B 1 86 ? -0.582 11.523 19.188 1 96.5 86 ALA B CA 1
ATOM 2794 C C . ALA B 1 86 ? 0.375 11.578 18 1 96.5 86 ALA B C 1
ATOM 2796 O O . ALA B 1 86 ? 1.419 12.227 18.062 1 96.5 86 ALA B O 1
ATOM 2797 N N . ASP B 1 87 ? 0.078 10.812 17.016 1 96.75 87 ASP B N 1
ATOM 2798 C CA . ASP B 1 87 ? 0.762 10.867 15.734 1 96.75 87 ASP B CA 1
ATOM 2799 C C . ASP B 1 87 ? -0.154 11.43 14.648 1 96.75 87 ASP B C 1
ATOM 2801 O O . ASP B 1 87 ? -1.285 10.969 14.484 1 96.75 87 ASP B O 1
ATOM 2805 N N . MET B 1 88 ? 0.335 12.43 13.992 1 96.25 88 MET B N 1
ATOM 2806 C CA . MET B 1 88 ? -0.42 13.031 12.891 1 96.25 88 MET B CA 1
ATOM 2807 C C . MET B 1 88 ? 0.327 12.875 11.57 1 96.25 88 MET B C 1
ATOM 2809 O O . MET B 1 88 ? 1.523 13.156 11.5 1 96.25 88 MET B O 1
ATOM 2813 N N . VAL B 1 89 ? -0.388 12.398 10.562 1 97.44 89 VAL B N 1
ATOM 2814 C CA . VAL B 1 89 ? 0.172 12.281 9.219 1 97.44 89 VAL B CA 1
ATOM 2815 C C . VAL B 1 89 ? -0.515 13.281 8.289 1 97.44 89 VAL B C 1
ATOM 2817 O O . VAL B 1 89 ? -1.737 13.25 8.125 1 97.44 89 VAL B O 1
ATOM 2820 N N . SER B 1 90 ? 0.226 14.172 7.738 1 95.44 90 SER B N 1
ATOM 2821 C CA . SER B 1 90 ? -0.274 15.133 6.758 1 95.44 90 SER B CA 1
ATOM 2822 C C . SER B 1 90 ? 0.004 14.664 5.336 1 95.44 90 SER B C 1
ATOM 2824 O O . SER B 1 90 ? 1.103 14.195 5.035 1 95.44 90 SER B O 1
ATOM 2826 N N . LEU B 1 91 ? -0.933 14.766 4.496 1 96.12 91 LEU B N 1
ATOM 2827 C CA . LEU B 1 91 ? -0.862 14.258 3.131 1 96.12 91 LEU B CA 1
ATOM 2828 C C . LEU B 1 91 ? -0.784 15.406 2.127 1 96.12 91 LEU B C 1
ATOM 2830 O O . LEU B 1 91 ? -1.678 16.25 2.076 1 96.12 91 LEU B O 1
ATOM 2834 N N . PRO B 1 92 ? 0.239 15.422 1.335 1 92.31 92 PRO B N 1
ATOM 2835 C CA . PRO B 1 92 ? 0.316 16.469 0.317 1 92.31 92 PRO B CA 1
ATOM 2836 C C . PRO B 1 92 ? -0.82 16.391 -0.701 1 92.31 92 PRO B C 1
ATOM 2838 O O . PRO B 1 92 ? -1.338 15.305 -0.968 1 92.31 92 PRO B O 1
ATOM 2841 N N . ALA B 1 93 ? -1.134 17.516 -1.304 1 89.81 93 ALA B N 1
ATOM 2842 C CA . ALA B 1 93 ? -2.232 17.609 -2.262 1 89.81 93 ALA B CA 1
ATOM 2843 C C . ALA B 1 93 ? -1.998 16.688 -3.455 1 89.81 93 ALA B C 1
ATOM 2845 O O . ALA B 1 93 ? -2.943 16.109 -3.998 1 89.81 93 ALA B O 1
ATOM 2846 N N . SER B 1 94 ? -0.769 16.594 -3.9 1 90.56 94 SER B N 1
ATOM 2847 C CA . SER B 1 94 ? -0.443 15.742 -5.043 1 90.56 94 SER B CA 1
ATOM 2848 C C . SER B 1 94 ? -0.77 14.281 -4.762 1 90.56 94 SER B C 1
ATOM 2850 O O . SER B 1 94 ? -1.157 13.539 -5.668 1 90.56 94 SER B O 1
ATOM 2852 N N . LEU B 1 95 ? -0.602 13.852 -3.547 1 94.62 95 LEU B N 1
ATOM 2853 C CA . LEU B 1 95 ? -0.918 12.484 -3.162 1 94.62 95 LEU B CA 1
ATOM 2854 C C . LEU B 1 95 ? -2.422 12.234 -3.223 1 94.62 95 LEU B C 1
ATOM 2856 O O . LEU B 1 95 ? -2.861 11.18 -3.684 1 94.62 95 LEU B O 1
ATOM 2860 N N . ILE B 1 96 ? -3.191 13.195 -2.793 1 93.19 96 ILE B N 1
ATOM 2861 C CA . ILE B 1 96 ? -4.645 13.094 -2.842 1 93.19 96 ILE B CA 1
ATOM 2862 C C . ILE B 1 96 ? -5.109 13 -4.293 1 93.19 96 ILE B C 1
ATOM 2864 O O . ILE B 1 96 ? -5.98 12.188 -4.621 1 93.19 96 ILE B O 1
ATOM 2868 N N . GLU B 1 97 ? -4.543 13.828 -5.125 1 90.62 97 GLU B N 1
ATOM 2869 C CA . GLU B 1 97 ? -4.867 13.797 -6.551 1 90.62 97 GLU B CA 1
ATOM 2870 C C . GLU B 1 97 ? -4.52 12.445 -7.168 1 90.62 97 GLU B C 1
ATOM 2872 O O . GLU B 1 97 ? -5.301 11.891 -7.945 1 90.62 97 GLU B O 1
ATOM 2877 N N . ARG B 1 98 ? -3.389 11.953 -6.855 1 92.5 98 ARG B N 1
ATOM 2878 C CA . ARG B 1 98 ? -2.951 10.648 -7.344 1 92.5 98 ARG B CA 1
ATOM 2879 C C . ARG B 1 98 ? -3.918 9.555 -6.906 1 92.5 98 ARG B C 1
ATOM 2881 O O . ARG B 1 98 ? -4.238 8.656 -7.688 1 92.5 98 ARG B O 1
ATOM 2888 N N . PHE B 1 99 ? -4.309 9.609 -5.664 1 95.19 99 PHE B N 1
ATOM 2889 C CA . PHE B 1 99 ? -5.254 8.625 -5.145 1 95.19 99 PHE B CA 1
ATOM 2890 C C . PHE B 1 99 ? -6.551 8.648 -5.949 1 95.19 99 PHE B C 1
ATOM 2892 O O . PHE B 1 99 ? -7.086 7.598 -6.297 1 95.19 99 PHE B O 1
ATOM 2899 N N . ARG B 1 100 ? -7.031 9.82 -6.238 1 91.38 100 ARG B N 1
ATOM 2900 C CA . ARG B 1 100 ? -8.258 9.953 -7.012 1 91.38 100 ARG B CA 1
ATOM 2901 C C . ARG B 1 100 ? -8.102 9.32 -8.391 1 91.38 100 ARG B C 1
ATOM 2903 O O . ARG B 1 100 ? -9.055 8.766 -8.938 1 91.38 100 ARG B O 1
ATOM 2910 N N . LEU B 1 101 ? -6.945 9.461 -8.93 1 90.81 101 LEU B N 1
ATOM 2911 C CA . LEU B 1 101 ? -6.672 8.898 -10.25 1 90.81 101 LEU B CA 1
ATOM 2912 C C . LEU B 1 101 ? -6.578 7.379 -10.18 1 90.81 101 LEU B C 1
ATOM 2914 O O . LEU B 1 101 ? -7.098 6.68 -11.055 1 90.81 101 LEU B O 1
ATOM 2918 N N . HIS B 1 102 ? -5.898 6.84 -9.172 1 93.56 102 HIS B N 1
ATOM 2919 C CA . HIS B 1 102 ? -5.672 5.402 -9.039 1 93.56 102 HIS B CA 1
ATOM 2920 C C . HIS B 1 102 ? -6.953 4.684 -8.625 1 93.56 102 HIS B C 1
ATOM 2922 O O . HIS B 1 102 ? -7.16 3.523 -8.984 1 93.56 102 HIS B O 1
ATOM 2928 N N . TYR B 1 103 ? -7.734 5.344 -7.855 1 92.38 103 TYR B N 1
ATOM 2929 C CA . TYR B 1 103 ? -8.945 4.742 -7.316 1 92.38 103 TYR B CA 1
ATOM 2930 C C . TYR B 1 103 ? -10.164 5.617 -7.605 1 92.38 103 TYR B C 1
ATOM 2932 O O . TYR B 1 103 ? -10.797 6.133 -6.684 1 92.38 103 TYR B O 1
ATOM 2940 N N . PRO B 1 104 ? -10.523 5.609 -8.836 1 87.19 104 PRO B N 1
ATOM 2941 C CA . PRO B 1 104 ? -11.656 6.457 -9.203 1 87.19 104 PRO B CA 1
ATOM 2942 C C . PRO B 1 104 ? -12.953 6.043 -8.508 1 87.19 104 PRO B C 1
ATOM 2944 O O . PRO B 1 104 ? -13.195 4.848 -8.312 1 87.19 104 PRO B O 1
ATOM 2947 N N . GLY B 1 105 ? -13.695 7.02 -8.016 1 82.25 105 GLY B N 1
ATOM 2948 C CA . GLY B 1 105 ? -14.992 6.762 -7.41 1 82.25 105 GLY B CA 1
ATOM 2949 C C . GLY B 1 105 ? -14.93 6.652 -5.898 1 82.25 105 GLY B C 1
ATOM 2950 O O . GLY B 1 105 ? -15.961 6.723 -5.227 1 82.25 105 GLY B O 1
ATOM 2951 N N . GLN B 1 106 ? -13.711 6.383 -5.512 1 78.88 106 GLN B N 1
ATOM 2952 C CA . GLN B 1 106 ? -13.578 6.324 -4.059 1 78.88 106 GLN B CA 1
ATOM 2953 C C . GLN B 1 106 ? -13.781 7.699 -3.432 1 78.88 106 GLN B C 1
ATOM 2955 O O . GLN B 1 106 ? -13.273 8.703 -3.943 1 78.88 106 GLN B O 1
ATOM 2960 N N . GLY B 1 107 ? -14.531 7.809 -2.328 1 66.5 107 GLY B N 1
ATOM 2961 C CA . GLY B 1 107 ? -14.758 9.055 -1.608 1 66.5 107 GLY B CA 1
ATOM 2962 C C . GLY B 1 107 ? -15.93 9.844 -2.145 1 66.5 107 GLY B C 1
ATOM 2963 O O . GLY B 1 107 ? -16.203 10.953 -1.675 1 66.5 107 GLY B O 1
ATOM 2964 N N . SER B 1 108 ? -16.453 9.32 -3.227 1 62.44 108 SER B N 1
ATOM 2965 C CA . SER B 1 108 ? -17.594 10.039 -3.795 1 62.44 108 SER B CA 1
ATOM 2966 C C . SER B 1 108 ? -18.812 9.945 -2.887 1 62.44 108 SER B C 1
ATOM 2968 O O . SER B 1 108 ? -19.203 8.844 -2.484 1 62.44 108 SER B O 1
ATOM 2970 N N . LEU B 1 109 ? -18.969 11.008 -2.1 1 61.03 109 LEU B N 1
ATOM 2971 C CA . LEU B 1 109 ? -20.172 11.023 -1.268 1 61.03 109 LEU B CA 1
ATOM 2972 C C . LEU B 1 109 ? -21.281 11.836 -1.93 1 61.03 109 LEU B C 1
ATOM 2974 O O . LEU B 1 109 ? -21 12.75 -2.713 1 61.03 109 LEU B O 1
ATOM 2978 N N . ALA B 1 110 ? -22.422 11.312 -1.582 1 54.84 110 ALA B N 1
ATOM 2979 C CA . ALA B 1 110 ? -23.672 11.961 -2.012 1 54.84 110 ALA B CA 1
ATOM 2980 C C . ALA B 1 110 ? -23.766 13.383 -1.469 1 54.84 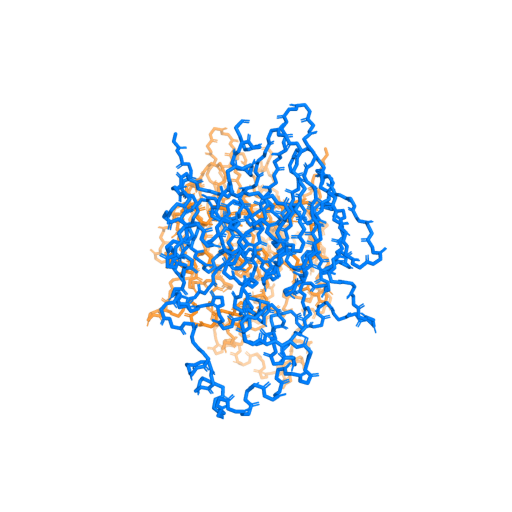110 ALA B C 1
ATOM 2982 O O . ALA B 1 110 ? -24.344 14.258 -2.105 1 54.84 110 ALA B O 1
ATOM 2983 N N . SER B 1 111 ? -23.266 13.609 -0.221 1 63.5 111 SER B N 1
ATOM 2984 C CA . SER B 1 111 ? -23.297 14.914 0.426 1 63.5 111 SER B CA 1
ATOM 2985 C C . SER B 1 111 ? -21.891 15.367 0.815 1 63.5 111 SER B C 1
ATOM 2987 O O . SER B 1 111 ? -20.969 14.547 0.882 1 63.5 111 SER B O 1
ATOM 2989 N N . ALA B 1 112 ? -21.781 16.656 0.986 1 72.25 112 ALA B N 1
ATOM 2990 C CA . ALA B 1 112 ? -20.5 17.234 1.369 1 72.25 112 ALA B CA 1
ATOM 2991 C C . ALA B 1 112 ? -20.078 16.75 2.756 1 72.25 112 ALA B C 1
ATOM 2993 O O . ALA B 1 112 ? -20.75 17.031 3.746 1 72.25 112 ALA B O 1
ATOM 2994 N N . PRO B 1 113 ? -19.141 16.031 2.832 1 79.06 113 PRO B N 1
ATOM 2995 C CA . PRO B 1 113 ? -18.688 15.547 4.137 1 79.06 113 PRO B CA 1
ATOM 2996 C C . PRO B 1 113 ? -18.156 16.656 5.035 1 79.06 113 PRO B C 1
ATOM 2998 O O . PRO B 1 113 ? -17.672 17.672 4.539 1 79.06 113 PRO B O 1
ATOM 3001 N N . PRO B 1 114 ? -18.406 16.484 6.391 1 87.25 114 PRO B N 1
ATOM 3002 C CA . PRO B 1 114 ? -17.766 17.438 7.293 1 87.25 114 PRO B CA 1
ATOM 3003 C C . PRO B 1 114 ? -16.25 17.484 7.137 1 87.25 114 PRO B C 1
ATOM 3005 O O . PRO B 1 114 ? -15.625 16.469 6.812 1 87.25 114 PRO B O 1
ATOM 3008 N N . ALA B 1 115 ? -15.703 18.641 7.418 1 91.44 115 ALA B N 1
ATOM 3009 C CA . ALA B 1 115 ? -14.273 18.844 7.25 1 91.44 115 ALA B CA 1
ATOM 3010 C C . ALA B 1 115 ? -13.477 18.062 8.297 1 91.44 115 ALA B C 1
ATOM 3012 O O . ALA B 1 115 ? -12.281 17.828 8.125 1 91.44 115 ALA B O 1
ATOM 3013 N N . VAL B 1 116 ? -14.164 17.781 9.414 1 94 116 VAL B N 1
ATOM 3014 C CA . VAL B 1 116 ? -13.539 17.016 10.492 1 94 116 VAL B CA 1
ATOM 3015 C C . VAL B 1 116 ? -14.438 15.859 10.898 1 94 116 VAL B C 1
ATOM 3017 O O . VAL B 1 116 ? -15.648 16.031 11.07 1 94 116 VAL B O 1
ATOM 3020 N N . SER B 1 117 ? -13.859 14.734 11 1 93.5 117 SER B N 1
ATOM 3021 C CA . SER B 1 117 ? -14.617 13.562 11.43 1 93.5 117 SER B CA 1
ATOM 3022 C C . SER B 1 117 ? -13.727 12.555 12.133 1 93.5 117 SER B C 1
ATOM 3024 O O . SER B 1 117 ? -12.5 12.672 12.102 1 93.5 117 SER B O 1
ATOM 3026 N N . THR B 1 118 ? -14.344 11.68 12.859 1 94.62 118 THR B N 1
ATOM 3027 C CA . THR B 1 118 ? -13.656 10.555 13.477 1 94.62 118 THR B CA 1
ATOM 3028 C C . THR B 1 118 ? -14.156 9.234 12.898 1 94.62 118 THR B C 1
ATOM 3030 O O . THR B 1 118 ? -15.258 9.172 12.344 1 94.62 118 THR B O 1
ATOM 3033 N N . THR B 1 119 ? -13.328 8.258 12.953 1 95.81 119 THR B N 1
ATOM 3034 C CA . THR B 1 119 ? -13.719 6.914 12.547 1 95.81 119 THR B CA 1
ATOM 3035 C C . THR B 1 119 ? -13.055 5.863 13.438 1 95.81 119 THR B C 1
ATOM 3037 O O . THR B 1 119 ? -12 6.113 14.016 1 95.81 119 THR B O 1
ATOM 3040 N N . ALA B 1 120 ? -13.688 4.75 13.508 1 95.12 120 ALA B N 1
ATOM 3041 C CA . ALA B 1 120 ? -13.125 3.635 14.266 1 95.12 120 ALA B CA 1
ATOM 3042 C C . ALA B 1 120 ? -11.906 3.051 13.562 1 95.12 120 ALA B C 1
ATOM 3044 O O . ALA B 1 120 ? -11.789 3.143 12.336 1 95.12 120 ALA B O 1
ATOM 3045 N N . LEU B 1 121 ? -11.047 2.475 14.344 1 95.5 121 LEU B N 1
ATOM 3046 C CA . LEU B 1 121 ? -9.891 1.755 13.805 1 95.5 121 LEU B CA 1
ATOM 3047 C C . LEU B 1 121 ? -10.258 0.308 13.492 1 95.5 121 LEU B C 1
ATOM 3049 O O . LEU B 1 121 ? -9.867 -0.607 14.219 1 95.5 121 LEU B O 1
ATOM 3053 N N . ALA B 1 122 ? -10.969 0.139 12.453 1 96.31 122 ALA B N 1
ATOM 3054 C CA . ALA B 1 122 ? -11.258 -1.215 11.992 1 96.31 122 ALA B CA 1
ATOM 3055 C C . ALA B 1 122 ? -9.977 -1.952 11.609 1 96.31 122 ALA B C 1
ATOM 3057 O O . ALA B 1 122 ? -8.938 -1.328 11.383 1 96.31 122 ALA B O 1
ATOM 3058 N N . PRO B 1 123 ? -9.992 -3.275 11.5 1 96.69 123 PRO B N 1
ATOM 3059 C CA . PRO B 1 123 ? -8.773 -4.059 11.289 1 96.69 123 PRO B CA 1
ATOM 3060 C C . PRO B 1 123 ? -8.008 -3.633 10.039 1 96.69 123 PRO B C 1
ATOM 3062 O O . PRO B 1 123 ? -6.785 -3.477 10.078 1 96.69 123 PRO B O 1
ATOM 3065 N N . ASP B 1 124 ? -8.711 -3.43 8.953 1 97.88 124 ASP B N 1
ATOM 3066 C CA . ASP B 1 124 ? -8.062 -3.023 7.711 1 97.88 124 ASP B CA 1
ATOM 3067 C C . ASP B 1 124 ? -7.418 -1.647 7.852 1 97.88 124 ASP B C 1
ATOM 3069 O O . ASP B 1 124 ? -6.297 -1.434 7.391 1 97.88 124 ASP B O 1
ATOM 3073 N N . THR B 1 125 ? -8.125 -0.739 8.5 1 97.81 125 THR B N 1
ATOM 3074 C CA . THR B 1 125 ? -7.613 0.612 8.695 1 97.81 125 THR B CA 1
ATOM 3075 C C . THR B 1 125 ? -6.414 0.602 9.641 1 97.81 125 THR B C 1
ATOM 3077 O O . THR B 1 125 ? -5.418 1.28 9.391 1 97.81 125 THR B O 1
ATOM 3080 N N . LEU B 1 126 ? -6.543 -0.147 10.664 1 97.56 126 LEU B N 1
ATOM 3081 C CA . LEU B 1 126 ? -5.441 -0.265 11.609 1 97.56 126 LEU B CA 1
ATOM 3082 C C . LEU B 1 126 ? -4.195 -0.823 10.93 1 97.56 126 LEU B C 1
ATOM 3084 O O . LEU B 1 126 ? -3.094 -0.304 11.125 1 97.56 126 LEU B O 1
ATOM 3088 N N . ARG B 1 127 ? -4.348 -1.87 10.148 1 97.94 127 ARG B N 1
ATOM 3089 C CA . ARG B 1 127 ? -3.229 -2.477 9.438 1 97.94 127 ARG B CA 1
ATOM 3090 C C . ARG B 1 127 ? -2.578 -1.477 8.484 1 97.94 127 ARG B C 1
ATOM 3092 O O . ARG B 1 127 ? -1.351 -1.38 8.422 1 97.94 127 ARG B O 1
ATOM 3099 N N . ALA B 1 128 ? -3.398 -0.743 7.77 1 98.5 128 ALA B N 1
ATOM 3100 C CA . ALA B 1 128 ? -2.885 0.252 6.832 1 98.5 128 ALA B CA 1
ATOM 3101 C C . ALA B 1 128 ? -2.164 1.379 7.566 1 98.5 128 ALA B C 1
ATOM 3103 O O . ALA B 1 128 ? -1.114 1.847 7.121 1 98.5 128 ALA B O 1
ATOM 3104 N N . TRP B 1 129 ? -2.725 1.808 8.68 1 98.31 129 TRP B N 1
ATOM 3105 C CA . TRP B 1 129 ? -2.104 2.848 9.492 1 98.31 129 TRP B CA 1
ATOM 3106 C C . TRP B 1 129 ? -0.729 2.406 9.984 1 98.31 129 TRP B C 1
ATOM 3108 O O . TRP B 1 129 ? 0.247 3.15 9.875 1 98.31 129 TRP B O 1
ATOM 3118 N N . ARG B 1 130 ? -0.658 1.204 10.484 1 97.88 130 ARG B N 1
ATOM 3119 C CA . ARG B 1 130 ? 0.597 0.677 11.008 1 97.88 130 ARG B CA 1
ATOM 3120 C C . ARG B 1 130 ? 1.646 0.563 9.906 1 97.88 130 ARG B C 1
ATOM 3122 O O . ARG B 1 130 ? 2.824 0.846 10.141 1 97.88 130 ARG B O 1
ATOM 3129 N N . HIS B 1 131 ? 1.208 0.142 8.773 1 98.62 131 HIS B N 1
ATOM 3130 C CA . HIS B 1 131 ? 2.129 0.012 7.645 1 98.62 131 HIS B CA 1
ATOM 3131 C C . HIS B 1 131 ? 2.695 1.368 7.238 1 98.62 131 HIS B C 1
ATOM 3133 O O . HIS B 1 131 ? 3.906 1.512 7.062 1 98.62 131 HIS B O 1
ATOM 3139 N N . LEU B 1 132 ? 1.832 2.363 7.094 1 98.62 132 LEU B N 1
ATOM 3140 C CA . LEU B 1 132 ? 2.289 3.707 6.758 1 98.62 132 LEU B CA 1
ATOM 3141 C C . LEU B 1 132 ? 3.248 4.238 7.816 1 98.62 132 LEU B C 1
ATOM 3143 O O . LEU B 1 132 ? 4.305 4.785 7.488 1 98.62 132 LEU B O 1
ATOM 3147 N N . HIS B 1 133 ? 2.814 4.051 9.039 1 97.69 133 HIS B N 1
ATOM 3148 C CA . HIS B 1 133 ? 3.648 4.508 10.148 1 97.69 133 HIS B CA 1
ATOM 3149 C C . HIS B 1 133 ? 5.035 3.875 10.086 1 97.69 133 HIS B C 1
ATOM 3151 O O . HIS B 1 133 ? 6.043 4.566 10.25 1 97.69 133 HIS B O 1
ATOM 3157 N N . ALA B 1 134 ? 5.137 2.617 9.836 1 97.88 134 ALA B N 1
ATOM 3158 C CA . ALA B 1 134 ? 6.414 1.913 9.742 1 97.88 134 ALA B CA 1
ATOM 3159 C C . ALA B 1 134 ? 7.25 2.439 8.578 1 97.88 134 ALA B C 1
ATOM 3161 O O . ALA B 1 134 ? 8.461 2.648 8.719 1 97.88 134 ALA B O 1
ATOM 3162 N N . CYS B 1 135 ? 6.648 2.621 7.43 1 98.19 135 CYS B N 1
ATOM 3163 C CA . CYS B 1 135 ? 7.352 3.152 6.266 1 98.19 135 CYS B CA 1
ATOM 3164 C C . CYS B 1 135 ? 7.988 4.5 6.586 1 98.19 135 CYS B C 1
ATOM 3166 O O . CYS B 1 135 ? 9.133 4.758 6.203 1 98.19 135 CYS B O 1
ATOM 3168 N N . MET B 1 136 ? 7.223 5.285 7.277 1 96.62 136 MET B N 1
ATOM 3169 C CA . MET B 1 136 ? 7.695 6.633 7.578 1 96.62 136 MET B CA 1
ATOM 3170 C C . MET B 1 136 ? 8.766 6.605 8.664 1 96.62 136 MET B C 1
ATOM 3172 O O . MET B 1 136 ? 9.789 7.285 8.547 1 96.62 136 MET B O 1
ATOM 3176 N N . GLN B 1 137 ? 8.539 5.84 9.688 1 95.06 137 GLN B N 1
ATOM 3177 C CA . GLN B 1 137 ? 9.484 5.746 10.797 1 95.06 137 GLN B CA 1
ATOM 3178 C C . GLN B 1 137 ? 10.828 5.188 10.328 1 95.06 137 GLN B C 1
ATOM 3180 O O . GLN B 1 137 ? 11.883 5.621 10.797 1 95.06 137 GLN B O 1
ATOM 3185 N N . GLU B 1 138 ? 10.82 4.262 9.445 1 96 138 GLU B N 1
ATOM 3186 C CA . GLU B 1 138 ? 12.047 3.611 8.977 1 96 138 GLU B CA 1
ATOM 3187 C C . GLU B 1 138 ? 12.586 4.285 7.723 1 96 138 GLU B C 1
ATOM 3189 O O . GLU B 1 138 ? 13.484 3.758 7.066 1 96 138 GLU B O 1
ATOM 3194 N N . ASP B 1 139 ? 12 5.402 7.379 1 95.44 139 ASP B N 1
ATOM 3195 C CA . ASP B 1 139 ? 12.445 6.246 6.273 1 95.44 139 ASP B CA 1
ATOM 3196 C C . ASP B 1 139 ? 12.508 5.449 4.973 1 95.44 139 ASP B C 1
ATOM 3198 O O . ASP B 1 139 ? 13.539 5.449 4.293 1 95.44 139 ASP B O 1
ATOM 3202 N N . ALA B 1 140 ? 11.469 4.723 4.75 1 97.25 140 ALA B N 1
ATOM 3203 C CA . ALA B 1 140 ? 11.344 4.027 3.471 1 97.25 140 ALA B CA 1
ATOM 3204 C C . ALA B 1 140 ? 11.43 5.008 2.303 1 97.25 140 ALA B C 1
ATOM 3206 O O . ALA B 1 140 ? 11.289 6.219 2.49 1 97.25 140 ALA B O 1
ATOM 3207 N N . ALA B 1 141 ? 11.727 4.48 1.112 1 96.06 141 ALA B N 1
ATOM 3208 C CA . ALA B 1 141 ? 11.719 5.316 -0.086 1 96.06 141 ALA B CA 1
ATOM 3209 C C . ALA B 1 141 ? 10.438 6.145 -0.168 1 96.06 141 ALA B C 1
ATOM 3211 O O . ALA B 1 141 ? 9.352 5.656 0.162 1 96.06 141 ALA B O 1
ATOM 3212 N N . PRO B 1 142 ? 10.492 7.395 -0.636 1 95.25 142 PRO B N 1
ATOM 3213 C CA . PRO B 1 142 ? 9.32 8.273 -0.705 1 95.25 142 PRO B CA 1
ATOM 3214 C C . PRO B 1 142 ? 8.164 7.656 -1.484 1 95.25 142 PRO B C 1
ATOM 3216 O O . PRO B 1 142 ? 7 7.824 -1.106 1 95.25 142 PRO B O 1
ATOM 3219 N N . GLU B 1 143 ? 8.477 6.938 -2.568 1 95.38 143 GLU B N 1
ATOM 3220 C CA . GLU B 1 143 ? 7.449 6.285 -3.379 1 95.38 143 GLU B CA 1
ATOM 3221 C C . GLU B 1 143 ? 6.648 5.285 -2.553 1 95.38 143 GLU B C 1
ATOM 3223 O O . GLU B 1 143 ? 5.434 5.164 -2.725 1 95.38 143 GLU B O 1
ATOM 3228 N N . LEU B 1 144 ? 7.375 4.633 -1.671 1 97.62 144 LEU B N 1
ATOM 3229 C CA . LEU B 1 144 ? 6.727 3.615 -0.851 1 97.62 144 LEU B CA 1
ATOM 3230 C C . LEU B 1 144 ? 5.91 4.258 0.267 1 97.62 144 LEU B C 1
ATOM 3232 O O . LEU B 1 144 ? 4.863 3.732 0.658 1 97.62 144 LEU B O 1
ATOM 3236 N N . GLN B 1 145 ? 6.391 5.375 0.804 1 98.06 145 GLN B N 1
ATOM 3237 C CA . GLN B 1 145 ? 5.598 6.113 1.779 1 98.06 145 GLN B CA 1
ATOM 3238 C C . GLN B 1 145 ? 4.289 6.602 1.167 1 98.06 145 GLN B C 1
ATOM 3240 O O . GLN B 1 145 ? 3.229 6.496 1.787 1 98.06 145 GLN B O 1
ATOM 3245 N N . CYS B 1 146 ? 4.383 7.105 -0.059 1 97.62 146 CYS B N 1
ATOM 3246 C CA . CYS B 1 146 ? 3.191 7.562 -0.765 1 97.62 146 CYS B CA 1
ATOM 3247 C C . CYS B 1 146 ? 2.25 6.398 -1.052 1 97.62 146 CYS B C 1
ATOM 3249 O O . CYS B 1 146 ? 1.035 6.52 -0.887 1 97.62 146 CYS B O 1
ATOM 3251 N N . GLN B 1 147 ? 2.828 5.324 -1.493 1 97.5 147 GLN B N 1
ATOM 3252 C CA . GLN B 1 147 ? 2.037 4.129 -1.769 1 97.5 147 GLN B CA 1
ATOM 3253 C C . GLN B 1 147 ? 1.319 3.645 -0.513 1 97.5 147 GLN B C 1
ATOM 3255 O O . GLN B 1 147 ? 0.15 3.258 -0.571 1 97.5 147 GLN B O 1
ATOM 3260 N N . ALA B 1 148 ? 2.014 3.631 0.606 1 98.5 148 ALA B N 1
ATOM 3261 C CA . ALA B 1 148 ? 1.414 3.232 1.877 1 98.5 148 ALA B CA 1
ATOM 3262 C C . ALA B 1 148 ? 0.289 4.184 2.273 1 98.5 148 ALA B C 1
ATOM 3264 O O . ALA B 1 148 ? -0.75 3.75 2.779 1 98.5 148 ALA B O 1
ATOM 3265 N N . ALA B 1 149 ? 0.507 5.453 2.057 1 98.5 149 ALA B N 1
ATOM 3266 C CA . ALA B 1 149 ? -0.524 6.445 2.359 1 98.5 149 ALA B CA 1
ATOM 3267 C C . ALA B 1 149 ? -1.776 6.207 1.521 1 98.5 149 ALA B C 1
ATOM 3269 O O . ALA B 1 149 ? -2.898 6.336 2.02 1 98.5 149 ALA B O 1
ATOM 3270 N N . GLU B 1 150 ? -1.595 5.879 0.285 1 97.56 150 GLU B N 1
ATOM 3271 C CA . GLU B 1 150 ? -2.734 5.535 -0.56 1 97.56 150 GLU B CA 1
ATOM 3272 C C . GLU B 1 150 ? -3.484 4.324 -0.008 1 97.56 150 GLU B C 1
ATOM 3274 O O . GLU B 1 150 ? -4.715 4.262 -0.085 1 97.56 150 GLU B O 1
ATOM 3279 N N . GLY B 1 151 ? -2.688 3.352 0.469 1 98.12 151 GLY B N 1
ATOM 3280 C CA . GLY B 1 151 ? -3.32 2.201 1.096 1 98.12 151 GLY B CA 1
ATOM 3281 C C . GLY B 1 151 ? -4.211 2.572 2.264 1 98.12 151 GLY B C 1
ATOM 3282 O O . GLY B 1 151 ? -5.301 2.016 2.424 1 98.12 151 GLY B O 1
ATOM 3283 N N . LEU B 1 152 ? -3.762 3.502 3.053 1 98.38 152 LEU B N 1
ATOM 3284 C CA . LEU B 1 152 ? -4.566 3.965 4.18 1 98.38 152 LEU B CA 1
ATOM 3285 C C . LEU B 1 152 ? -5.816 4.691 3.693 1 98.38 152 LEU B C 1
ATOM 3287 O O . LEU B 1 152 ? -6.91 4.465 4.211 1 98.38 152 LEU B O 1
ATOM 3291 N N . LEU B 1 153 ? -5.668 5.574 2.715 1 97.5 153 LEU B N 1
ATOM 3292 C CA . LEU B 1 153 ? -6.816 6.277 2.152 1 97.5 153 LEU B CA 1
ATOM 3293 C C . LEU B 1 153 ? -7.84 5.285 1.606 1 97.5 153 LEU B C 1
ATOM 3295 O O . LEU B 1 153 ? -9.047 5.473 1.785 1 97.5 153 LEU B O 1
ATOM 3299 N N . LEU B 1 154 ? -7.371 4.25 0.958 1 97.19 154 LEU B N 1
ATOM 3300 C CA . LEU B 1 154 ? -8.266 3.234 0.412 1 97.19 154 LEU B CA 1
ATOM 3301 C C . LEU B 1 154 ? -9.023 2.52 1.526 1 97.19 154 LEU B C 1
ATOM 3303 O O . LEU B 1 154 ? -10.234 2.324 1.432 1 97.19 154 LEU B O 1
ATOM 3307 N N . ALA B 1 155 ? -8.312 2.109 2.578 1 97.56 155 ALA B N 1
ATOM 3308 C CA . ALA B 1 155 ? -8.945 1.44 3.711 1 97.56 155 ALA B CA 1
ATOM 3309 C C . ALA B 1 155 ? -10.039 2.316 4.324 1 97.56 155 ALA B C 1
ATOM 3311 O O . ALA B 1 155 ? -11.133 1.837 4.617 1 97.56 155 ALA B O 1
ATOM 3312 N N . LEU B 1 156 ? -9.703 3.621 4.484 1 96.69 156 LEU B N 1
ATOM 3313 C CA . LEU B 1 156 ? -10.664 4.566 5.039 1 96.69 156 LEU B CA 1
ATOM 3314 C C . LEU B 1 156 ? -11.875 4.707 4.125 1 96.69 156 LEU B C 1
ATOM 3316 O O . LEU B 1 156 ? -13.016 4.75 4.602 1 96.69 156 LEU B O 1
ATOM 3320 N N . SER B 1 157 ? -11.633 4.797 2.852 1 94.56 157 SER B N 1
ATOM 3321 C CA . SER B 1 157 ? -12.719 4.918 1.889 1 94.56 157 SER B CA 1
ATOM 3322 C C . SER B 1 157 ? -13.641 3.703 1.941 1 94.56 157 SER B C 1
ATOM 3324 O O . SER B 1 157 ? -14.867 3.844 1.932 1 94.56 157 SER B O 1
ATOM 3326 N N . LEU B 1 158 ? -13.062 2.545 2 1 93.75 158 LEU B N 1
ATOM 3327 C CA . LEU B 1 158 ? -13.836 1.304 2.025 1 93.75 158 LEU B CA 1
ATOM 3328 C C . LEU B 1 158 ? -14.664 1.205 3.299 1 93.75 158 LEU B C 1
ATOM 3330 O O . LEU B 1 158 ? -15.727 0.573 3.309 1 93.75 158 LEU B O 1
ATOM 3334 N N . GLN B 1 159 ? -14.203 1.857 4.336 1 93.5 159 GLN B N 1
ATOM 3335 C CA . GLN B 1 159 ? -14.93 1.9 5.602 1 93.5 159 GLN B CA 1
ATOM 3336 C C . GLN B 1 159 ? -15.984 3 5.59 1 93.5 159 GLN B C 1
ATOM 3338 O O . GLN B 1 159 ? -16.672 3.221 6.594 1 93.5 159 GLN B O 1
ATOM 3343 N N . GLY B 1 160 ? -16.078 3.68 4.496 1 90.94 160 GLY B N 1
ATOM 3344 C CA . GLY B 1 160 ? -17.016 4.773 4.379 1 90.94 160 GLY B CA 1
ATOM 3345 C C . GLY B 1 160 ? -16.547 6.047 5.051 1 90.94 160 GLY B C 1
ATOM 3346 O O . GLY B 1 160 ? -17.359 6.922 5.367 1 90.94 160 GLY B O 1
ATOM 3347 N N . ALA B 1 161 ? -15.344 5.992 5.332 1 90.81 161 ALA B N 1
ATOM 3348 C CA . ALA B 1 161 ? -14.727 7.16 5.949 1 90.81 161 ALA B CA 1
ATOM 3349 C C . ALA B 1 161 ? -13.719 7.809 5.004 1 90.81 161 ALA B C 1
ATOM 3351 O O . ALA B 1 161 ? -13.5 7.324 3.891 1 90.81 161 ALA B O 1
ATOM 3352 N N . GLY B 1 162 ? -13.281 8.969 5.012 1 89.19 162 GLY B N 1
ATOM 3353 C CA . GLY B 1 162 ? -12.172 9.57 4.289 1 89.19 162 GLY B CA 1
ATOM 3354 C C . GLY B 1 162 ? -12.594 10.672 3.344 1 89.19 162 GLY B C 1
ATOM 3355 O O . GLY B 1 162 ? -11.758 11.336 2.729 1 89.19 162 GLY B O 1
ATOM 3356 N N . ALA B 1 163 ? -13.883 10.766 3.186 1 88.56 163 ALA B N 1
ATOM 3357 C CA . ALA B 1 163 ? -14.383 11.75 2.23 1 88.56 163 ALA B CA 1
ATOM 3358 C C . ALA B 1 163 ? -13.82 13.141 2.527 1 88.56 163 ALA B C 1
ATOM 3360 O O . ALA B 1 163 ? -13.508 13.898 1.607 1 88.56 163 ALA B O 1
ATOM 3361 N N . ALA B 1 164 ? -13.695 13.461 3.773 1 88.5 164 ALA B N 1
ATOM 3362 C CA . ALA B 1 164 ? -13.172 14.766 4.172 1 88.5 164 ALA B CA 1
ATOM 3363 C C . ALA B 1 164 ? -11.766 14.984 3.615 1 88.5 164 ALA B C 1
ATOM 3365 O O . ALA B 1 164 ? -11.438 16.078 3.162 1 88.5 164 ALA B O 1
ATOM 3366 N N . LEU B 1 165 ? -11.008 13.969 3.604 1 93.69 165 LEU B N 1
ATOM 3367 C CA . LEU B 1 165 ? -9.617 14.047 3.18 1 93.69 165 LEU B CA 1
ATOM 3368 C C . LEU B 1 165 ? -9.516 14.266 1.673 1 93.69 165 LEU B C 1
ATOM 3370 O O . LEU B 1 165 ? -8.523 14.797 1.183 1 93.69 165 LEU B O 1
ATOM 3374 N N . LEU B 1 166 ? -10.539 13.852 0.983 1 90.88 166 LEU B N 1
ATOM 3375 C CA . LEU B 1 166 ? -10.492 13.82 -0.475 1 90.88 166 LEU B CA 1
ATOM 3376 C C . LEU B 1 166 ? -11.227 15.008 -1.069 1 90.88 166 LEU B C 1
ATOM 3378 O O . LEU B 1 166 ? -11.391 15.102 -2.289 1 90.88 166 LEU B O 1
ATOM 3382 N N . ARG B 1 167 ? -11.641 15.883 -0.236 1 83.38 167 ARG B N 1
ATOM 3383 C CA . ARG B 1 167 ? -12.359 17.062 -0.69 1 83.38 167 ARG B CA 1
ATOM 3384 C C . ARG B 1 167 ? -11.523 17.875 -1.683 1 83.38 167 ARG B C 1
ATOM 3386 O O . ARG B 1 167 ? -10.328 18.094 -1.46 1 83.38 167 ARG B O 1
ATOM 3393 N N . ASP B 1 168 ? -12.164 18.141 -2.791 1 73.94 168 ASP B N 1
ATOM 3394 C CA . ASP B 1 168 ? -11.508 19.016 -3.764 1 73.94 168 ASP B CA 1
ATOM 3395 C C . ASP B 1 168 ? -11.656 20.484 -3.373 1 73.94 168 ASP B C 1
ATOM 3397 O O . ASP B 1 168 ? -12.773 21.016 -3.336 1 73.94 168 ASP B O 1
ATOM 3401 N N . ARG B 1 169 ? -10.648 21.109 -2.934 1 66.56 169 ARG B N 1
ATOM 3402 C CA . ARG B 1 169 ? -10.727 22.5 -2.521 1 66.56 169 ARG B CA 1
ATOM 3403 C C . ARG B 1 169 ? -10.148 23.422 -3.592 1 66.56 169 ARG B C 1
ATOM 3405 O O . ARG B 1 169 ? -9.867 24.594 -3.324 1 66.56 169 ARG B O 1
ATOM 3412 N N . SER B 1 170 ? -10.039 22.891 -4.645 1 64.25 170 SER B N 1
ATOM 3413 C CA . SER B 1 170 ? -9.297 23.641 -5.648 1 64.25 170 SER B CA 1
ATOM 3414 C C . SER B 1 170 ? -10.109 24.828 -6.172 1 64.25 170 SER B C 1
ATOM 3416 O O . SER B 1 170 ? -9.57 25.719 -6.824 1 64.25 170 SER B O 1
ATOM 3418 N N . ASP B 1 171 ? -11.258 24.938 -5.664 1 68.94 171 ASP B N 1
ATOM 3419 C CA . ASP B 1 171 ? -12.07 25.969 -6.289 1 68.94 171 ASP B CA 1
ATOM 3420 C C . ASP B 1 171 ? -11.828 27.328 -5.629 1 68.94 171 ASP B C 1
ATOM 3422 O O . ASP B 1 171 ? -11.797 28.359 -6.305 1 68.94 171 ASP B O 1
ATOM 3426 N N . ALA B 1 172 ? -11.555 27.406 -4.387 1 83.94 172 ALA B N 1
ATOM 3427 C CA . ALA B 1 172 ? -11.375 28.703 -3.717 1 83.94 172 ALA B CA 1
ATOM 3428 C C . ALA B 1 172 ? -9.953 29.219 -3.889 1 83.94 172 ALA B C 1
ATOM 3430 O O . ALA B 1 172 ? -8.984 28.469 -3.711 1 83.94 172 ALA B O 1
ATOM 3431 N N . LEU B 1 173 ? -9.852 30.5 -4.285 1 89.81 173 LEU B N 1
ATOM 3432 C CA . LEU B 1 173 ? -8.555 31.141 -4.48 1 89.81 173 LEU B CA 1
ATOM 3433 C C . LEU B 1 173 ? -7.742 31.125 -3.193 1 89.81 173 LEU B C 1
ATOM 3435 O O . LEU B 1 173 ? -6.535 30.891 -3.221 1 89.81 173 LEU B O 1
ATOM 3439 N N . SER B 1 174 ? -8.375 31.406 -2.066 1 91.69 174 SER B N 1
ATOM 3440 C CA . SER B 1 174 ? -7.699 31.422 -0.77 1 91.69 174 SER B CA 1
ATOM 3441 C C . SER B 1 174 ? -7.012 30.094 -0.487 1 91.69 174 SER B C 1
ATOM 3443 O O . SER B 1 174 ? -5.875 30.062 -0.017 1 91.69 174 SER B O 1
ATOM 3445 N N . HIS B 1 175 ? -7.699 29.094 -0.892 1 87.5 175 HIS B N 1
ATOM 3446 C CA . HIS B 1 175 ? -7.141 27.781 -0.654 1 87.5 175 HIS B CA 1
ATOM 3447 C C . HIS B 1 175 ? -5.918 27.531 -1.53 1 87.5 175 HIS B C 1
ATOM 3449 O O . HIS B 1 175 ? -4.918 26.969 -1.067 1 87.5 175 HIS B O 1
ATOM 3455 N N . ARG B 1 176 ? -6.031 27.891 -2.684 1 88.62 176 ARG B N 1
ATOM 3456 C CA . ARG B 1 176 ? -4.902 27.75 -3.596 1 88.62 176 ARG B CA 1
ATOM 3457 C C . ARG B 1 176 ? -3.688 28.516 -3.096 1 88.62 176 ARG B C 1
ATOM 3459 O O . ARG B 1 176 ? -2.559 28.031 -3.16 1 88.62 176 ARG B O 1
ATOM 3466 N N . ILE B 1 177 ? -3.963 29.641 -2.643 1 92.75 177 ILE B N 1
ATOM 3467 C CA . ILE B 1 177 ? -2.887 30.484 -2.127 1 92.75 177 ILE B CA 1
ATOM 3468 C C . ILE B 1 177 ? -2.268 29.828 -0.895 1 92.75 177 ILE B C 1
ATOM 3470 O O . ILE B 1 177 ? -1.043 29.766 -0.767 1 92.75 177 ILE B O 1
ATOM 3474 N N . GLU B 1 178 ? -3.107 29.344 0.009 1 91.38 178 GLU B N 1
ATOM 3475 C CA . GLU B 1 178 ? -2.613 28.656 1.193 1 91.38 178 GLU B CA 1
ATOM 3476 C C . GLU B 1 178 ? -1.709 27.484 0.81 1 91.38 178 GLU B C 1
ATOM 3478 O O . GLU B 1 178 ? -0.636 27.297 1.389 1 91.38 178 GLU B O 1
ATOM 3483 N N . GLN B 1 179 ? -2.117 26.766 -0.169 1 87.06 179 GLN B N 1
ATOM 3484 C CA . GLN B 1 179 ? -1.342 25.625 -0.634 1 87.06 179 GLN B CA 1
ATOM 3485 C C . GLN B 1 179 ? 0.003 26.062 -1.203 1 87.06 179 GLN B C 1
ATOM 3487 O O . GLN B 1 179 ? 1.024 25.406 -0.974 1 87.06 179 GLN B O 1
ATOM 3492 N N . GLN B 1 180 ? -0.021 27.094 -1.927 1 89.56 180 GLN B N 1
ATOM 3493 C CA . GLN B 1 180 ? 1.225 27.609 -2.479 1 89.56 180 GLN B CA 1
ATOM 3494 C C . GLN B 1 180 ? 2.166 28.078 -1.372 1 89.56 180 GLN B C 1
ATOM 3496 O O . GLN B 1 180 ? 3.365 27.797 -1.411 1 89.56 180 GLN B O 1
ATOM 3501 N N . LEU B 1 181 ? 1.577 28.766 -0.448 1 92.19 181 LEU B N 1
ATOM 3502 C CA . LEU B 1 181 ? 2.369 29.297 0.653 1 92.19 181 LEU B CA 1
ATOM 3503 C C . LEU B 1 181 ? 3.045 28.172 1.435 1 92.19 181 LEU B C 1
ATOM 3505 O O . LEU B 1 181 ? 4.176 28.328 1.896 1 92.19 181 LEU B O 1
ATOM 3509 N N . LEU B 1 182 ? 2.346 27.078 1.547 1 87.94 182 LEU B N 1
ATOM 3510 C CA . LEU B 1 182 ? 2.879 25.938 2.283 1 87.94 182 LEU B CA 1
ATOM 3511 C C . LEU B 1 182 ? 4.113 25.375 1.591 1 87.94 182 LEU B C 1
ATOM 3513 O O . LEU B 1 182 ? 4.992 24.812 2.244 1 87.94 182 LEU B O 1
ATOM 3517 N N . MET B 1 183 ? 4.199 25.578 0.31 1 86.5 183 MET B N 1
ATOM 3518 C CA . MET B 1 183 ? 5.27 24.984 -0.479 1 86.5 183 MET B CA 1
ATOM 3519 C C . MET B 1 183 ? 6.418 25.969 -0.673 1 86.5 183 MET B C 1
ATOM 3521 O O . MET B 1 183 ? 7.512 25.578 -1.093 1 86.5 183 MET B O 1
ATOM 3525 N N . LEU B 1 184 ? 6.246 27.188 -0.39 1 88.75 184 LEU B N 1
ATOM 3526 C CA . LEU B 1 184 ? 7.23 28.234 -0.65 1 88.75 184 LEU B CA 1
ATOM 3527 C C . LEU B 1 184 ? 8.031 28.547 0.608 1 88.75 184 LEU B C 1
ATOM 3529 O O . LEU B 1 184 ? 7.484 28.578 1.711 1 88.75 184 LEU B O 1
ATOM 3533 N N . PRO B 1 185 ? 9.32 28.781 0.423 1 88.81 185 PRO B N 1
ATOM 3534 C CA . PRO B 1 185 ? 10.078 29.297 1.567 1 88.81 185 PRO B CA 1
ATOM 3535 C C . PRO B 1 185 ? 9.633 30.703 1.979 1 88.81 185 PRO B C 1
ATOM 3537 O O . PRO B 1 185 ? 9.07 31.438 1.166 1 88.81 185 PRO B O 1
ATOM 3540 N N . PRO B 1 186 ? 9.945 31.031 3.215 1 87.94 186 PRO B N 1
ATOM 3541 C CA . PRO B 1 186 ? 9.477 32.312 3.748 1 87.94 186 PRO B CA 1
ATOM 3542 C C . PRO B 1 186 ? 9.875 33.5 2.877 1 87.94 186 PRO B C 1
ATOM 3544 O O . PRO B 1 186 ? 9.094 34.438 2.705 1 87.94 186 PRO B O 1
ATOM 3547 N N . GLU B 1 187 ? 11.023 33.438 2.254 1 86.56 187 GLU B N 1
ATOM 3548 C CA . GLU B 1 187 ? 11.539 34.562 1.484 1 86.56 187 GLU B CA 1
ATOM 3549 C C . GLU B 1 187 ? 10.758 34.781 0.191 1 86.56 187 GLU B C 1
ATOM 3551 O O . GLU B 1 187 ? 10.828 35.812 -0.438 1 86.56 187 GLU B O 1
ATOM 3556 N N . HIS B 1 188 ? 9.93 33.812 -0.14 1 89.38 188 HIS B N 1
ATOM 3557 C CA . HIS B 1 188 ? 9.211 33.875 -1.407 1 89.38 188 HIS B CA 1
ATOM 3558 C C . HIS B 1 188 ? 7.711 34 -1.183 1 89.38 188 HIS B C 1
ATOM 3560 O O . HIS B 1 188 ? 6.922 33.812 -2.111 1 89.38 188 HIS B O 1
ATOM 3566 N N . ARG B 1 189 ? 7.332 34.312 0.071 1 92.69 189 ARG B N 1
ATOM 3567 C CA . ARG B 1 189 ? 5.914 34.406 0.409 1 92.69 189 ARG B CA 1
ATOM 3568 C C . ARG B 1 189 ? 5.434 35.844 0.376 1 92.69 189 ARG B C 1
ATOM 3570 O O . ARG B 1 189 ? 5.059 36.406 1.409 1 92.69 189 ARG B O 1
ATOM 3577 N N . SER B 1 190 ? 5.488 36.406 -0.812 1 93.75 190 SER B N 1
ATOM 3578 C CA . SER B 1 190 ? 4.988 37.781 -0.975 1 93.75 190 SER B CA 1
ATOM 3579 C C . SER B 1 190 ? 3.771 37.812 -1.894 1 93.75 190 SER B C 1
ATOM 3581 O O . SER B 1 190 ? 3.562 36.906 -2.691 1 93.75 190 SER B O 1
ATOM 3583 N N . LEU B 1 191 ? 3.004 38.875 -1.667 1 94.5 191 LEU B N 1
ATOM 3584 C CA . LEU B 1 191 ? 1.822 39.062 -2.5 1 94.5 191 LEU B CA 1
ATOM 3585 C C . LEU B 1 191 ? 2.203 39.125 -3.975 1 94.5 191 LEU B C 1
ATOM 3587 O O . LEU B 1 191 ? 1.497 38.594 -4.828 1 94.5 191 LEU B O 1
ATOM 3591 N N . GLU B 1 192 ? 3.301 39.781 -4.277 1 95.06 192 GLU B N 1
ATOM 3592 C CA . GLU B 1 192 ? 3.775 39.938 -5.648 1 95.06 192 GLU B CA 1
ATOM 3593 C C . GLU B 1 192 ? 4.121 38.594 -6.281 1 95.06 192 GLU B C 1
ATOM 3595 O O . GLU B 1 192 ? 3.727 38.312 -7.414 1 95.06 192 GLU B O 1
ATOM 3600 N N . GLN B 1 193 ? 4.773 37.844 -5.539 1 94.69 193 GLN B N 1
ATOM 3601 C CA . GLN B 1 193 ? 5.191 36.531 -6.047 1 94.69 193 GLN B CA 1
ATOM 3602 C C . GLN B 1 193 ? 3.99 35.625 -6.27 1 94.69 193 GLN B C 1
ATOM 3604 O O . GLN B 1 193 ? 3.936 34.875 -7.262 1 94.69 193 GLN B O 1
ATOM 3609 N N . ILE B 1 194 ? 3.055 35.625 -5.34 1 95.44 194 ILE B N 1
ATOM 3610 C CA . ILE B 1 194 ? 1.867 34.781 -5.453 1 95.44 194 ILE B CA 1
ATOM 3611 C C . ILE B 1 194 ? 1.023 35.25 -6.641 1 95.44 194 ILE B C 1
ATOM 3613 O O . ILE B 1 194 ? 0.526 34.406 -7.41 1 95.44 194 ILE B O 1
ATOM 3617 N N . ALA B 1 195 ? 0.871 36.531 -6.773 1 96.12 195 ALA B N 1
ATOM 3618 C CA . ALA B 1 195 ? 0.118 37.062 -7.902 1 96.12 195 ALA B CA 1
ATOM 3619 C C . ALA B 1 195 ? 0.731 36.625 -9.227 1 96.12 195 ALA B C 1
ATOM 3621 O O . ALA B 1 195 ? 0.014 36.219 -10.148 1 96.12 195 ALA B O 1
ATOM 3622 N N . ALA B 1 196 ? 1.995 36.719 -9.32 1 95 196 ALA B N 1
ATOM 3623 C CA . ALA B 1 196 ? 2.709 36.312 -10.523 1 95 196 ALA B CA 1
ATOM 3624 C C . ALA B 1 196 ? 2.463 34.844 -10.836 1 95 196 ALA B C 1
ATOM 3626 O O . ALA B 1 196 ? 2.234 34.469 -11.992 1 95 196 ALA B O 1
ATOM 3627 N N . SER B 1 197 ? 2.516 34.031 -9.805 1 92.75 197 SER B N 1
ATOM 3628 C CA . SER B 1 197 ? 2.334 32.594 -9.984 1 92.75 197 SER B CA 1
ATOM 3629 C C . SER B 1 197 ? 0.914 32.25 -10.438 1 92.75 197 SER B C 1
ATOM 3631 O O . SER B 1 197 ? 0.687 31.25 -11.109 1 92.75 197 SER B O 1
ATOM 3633 N N . LEU B 1 198 ? 0.011 33.094 -10.086 1 92.62 198 LEU B N 1
ATOM 3634 C CA . LEU B 1 198 ? -1.388 32.875 -10.445 1 92.62 198 LEU B CA 1
ATOM 3635 C C . LEU B 1 198 ? -1.757 33.688 -11.688 1 92.62 198 LEU B C 1
ATOM 3637 O O . LEU B 1 198 ? -2.928 33.719 -12.07 1 92.62 198 LEU B O 1
ATOM 3641 N N . HIS B 1 199 ? -0.739 34.312 -12.242 1 94.25 199 HIS B N 1
ATOM 3642 C CA . HIS B 1 199 ? -0.873 35.094 -13.484 1 94.25 199 HIS B CA 1
ATOM 3643 C C . HIS B 1 199 ? -1.952 36.156 -13.352 1 94.25 199 HIS B C 1
ATOM 3645 O O . HIS B 1 199 ? -2.809 36.281 -14.234 1 94.25 199 HIS B O 1
ATOM 3651 N N . CYS B 1 200 ? -1.94 36.875 -12.352 1 93.88 200 CYS B N 1
ATOM 3652 C CA . CYS B 1 200 ? -2.84 38 -12.156 1 93.88 200 CYS B CA 1
ATOM 3653 C C . CYS B 1 200 ? -2.125 39.156 -11.461 1 93.88 200 CYS B C 1
ATOM 3655 O O . CYS B 1 200 ? -0.987 39.031 -11.016 1 93.88 200 CYS B O 1
ATOM 3657 N N . SER B 1 201 ? -2.73 40.344 -11.453 1 95.88 201 SER B N 1
ATOM 3658 C CA . SER B 1 201 ? -2.143 41.5 -10.797 1 95.88 201 SER B CA 1
ATOM 3659 C C . SER B 1 201 ? -2.367 41.469 -9.289 1 95.88 201 SER B C 1
ATOM 3661 O O . SER B 1 201 ? -3.287 40.781 -8.812 1 95.88 201 SER B O 1
ATOM 3663 N N . VAL B 1 202 ? -1.527 42.156 -8.617 1 96.38 202 VAL B N 1
ATOM 3664 C CA . VAL B 1 202 ? -1.669 42.25 -7.168 1 96.38 202 VAL B CA 1
ATOM 3665 C C . VAL B 1 202 ? -3.041 42.844 -6.828 1 96.38 202 VAL B C 1
ATOM 3667 O O . VAL B 1 202 ? -3.689 42.375 -5.879 1 96.38 202 VAL B O 1
ATOM 3670 N N . SER B 1 203 ? -3.445 43.812 -7.605 1 96.69 203 SER B N 1
ATOM 3671 C CA . SER B 1 203 ? -4.742 44.438 -7.387 1 96.69 203 SER B CA 1
ATOM 3672 C C . SER B 1 203 ? -5.879 43.438 -7.578 1 96.69 203 SER B C 1
ATOM 3674 O O . SER B 1 203 ? -6.828 43.406 -6.789 1 96.69 203 SER B O 1
ATOM 3676 N N . THR B 1 204 ? -5.828 42.688 -8.555 1 96.12 204 THR B N 1
ATOM 3677 C CA . THR B 1 204 ? -6.832 41.656 -8.828 1 96.12 204 THR B CA 1
ATOM 3678 C C . THR B 1 204 ? -6.859 40.625 -7.719 1 96.12 204 THR B C 1
ATOM 3680 O O . THR B 1 204 ? -7.934 40.219 -7.27 1 96.12 204 THR B O 1
ATOM 3683 N N . LEU B 1 205 ? -5.68 40.188 -7.312 1 96.12 205 LEU B N 1
ATOM 3684 C CA . LEU B 1 205 ? -5.578 39.188 -6.25 1 96.12 205 LEU B CA 1
ATOM 3685 C C . LEU B 1 205 ? -6.211 39.688 -4.961 1 96.12 205 LEU B C 1
ATOM 3687 O O . LEU B 1 205 ? -6.961 38.969 -4.305 1 96.12 205 LEU B O 1
ATOM 3691 N N . ARG B 1 206 ? -5.961 40.906 -4.605 1 96.12 206 ARG B N 1
ATOM 3692 C CA . ARG B 1 206 ? -6.52 41.5 -3.398 1 96.12 206 ARG B CA 1
ATOM 3693 C C . ARG B 1 206 ? -8.039 41.562 -3.469 1 96.12 206 ARG B C 1
ATOM 3695 O O . ARG B 1 206 ? -8.727 41.25 -2.496 1 96.12 206 ARG B O 1
ATOM 3702 N N . ARG B 1 207 ? -8.523 41.938 -4.598 1 96.06 207 ARG B N 1
ATOM 3703 C CA . ARG B 1 207 ? -9.961 42.062 -4.789 1 96.06 207 ARG B CA 1
ATOM 3704 C C . ARG B 1 207 ? -10.656 40.688 -4.656 1 96.06 207 ARG B C 1
ATOM 3706 O O . ARG B 1 207 ? -11.703 40.594 -4.016 1 96.06 207 ARG B O 1
ATOM 3713 N N . ARG B 1 208 ? -10.125 39.75 -5.219 1 94.94 208 ARG B N 1
ATOM 3714 C CA . ARG B 1 208 ? -10.695 38.406 -5.184 1 94.94 208 ARG B CA 1
ATOM 3715 C C . ARG B 1 208 ? -10.68 37.844 -3.768 1 94.94 208 ARG B C 1
ATOM 3717 O O . ARG B 1 208 ? -11.609 37.156 -3.357 1 94.94 208 ARG B O 1
ATOM 3724 N N . LEU B 1 209 ? -9.617 38.125 -3.055 1 95.81 209 LEU B N 1
ATOM 3725 C CA . LEU B 1 209 ? -9.516 37.656 -1.679 1 95.81 209 LEU B CA 1
ATOM 3726 C C . LEU B 1 209 ? -10.547 38.344 -0.791 1 95.81 209 LEU B C 1
ATOM 3728 O O . LEU B 1 209 ? -11.133 37.719 0.092 1 95.81 209 LEU B O 1
ATOM 3732 N N . VAL B 1 210 ? -10.805 39.531 -1.037 1 95.38 210 VAL B N 1
ATOM 3733 C CA . VAL B 1 210 ? -11.82 40.281 -0.286 1 95.38 210 VAL B CA 1
ATOM 3734 C C . VAL B 1 210 ? -13.195 39.656 -0.528 1 95.38 210 VAL B C 1
ATOM 3736 O O . VAL B 1 210 ? -14.016 39.594 0.389 1 95.38 210 VAL B O 1
ATOM 3739 N N . ARG B 1 211 ? -13.414 39.25 -1.736 1 94.62 211 ARG B N 1
ATOM 3740 C CA . ARG B 1 211 ? -14.672 38.594 -2.072 1 94.62 211 ARG B CA 1
ATOM 3741 C C . ARG B 1 211 ? -14.852 37.312 -1.271 1 94.62 211 ARG B C 1
ATOM 3743 O O . ARG B 1 211 ? -15.977 36.938 -0.947 1 94.62 211 ARG B O 1
ATOM 3750 N N . GLU B 1 212 ? -13.734 36.719 -0.969 1 93.31 212 GLU B N 1
ATOM 3751 C CA . GLU B 1 212 ? -13.773 35.5 -0.169 1 93.31 212 GLU B CA 1
ATOM 3752 C C . GLU B 1 212 ? -13.711 35.812 1.322 1 93.31 212 GLU B C 1
ATOM 3754 O O . GLU B 1 212 ? -13.508 34.906 2.145 1 93.31 212 GLU B O 1
ATOM 3759 N N . GLN B 1 213 ? -13.766 37.094 1.597 1 93.88 213 GLN B N 1
ATOM 3760 C CA . GLN B 1 213 ? -13.812 37.594 2.965 1 93.88 213 GLN B CA 1
ATOM 3761 C C . GLN B 1 213 ? -12.523 37.281 3.713 1 93.88 213 GLN B C 1
ATOM 3763 O O . GLN B 1 213 ? -12.555 36.844 4.875 1 93.88 213 GLN B O 1
ATOM 3768 N N . THR B 1 214 ? -11.422 37.344 3.059 1 94.19 214 THR B N 1
ATOM 3769 C CA . THR B 1 214 ? -10.102 37.188 3.646 1 94.19 214 THR B CA 1
ATOM 3770 C C . THR B 1 214 ? -9.07 38.062 2.949 1 94.19 214 THR B C 1
ATOM 3772 O O . THR B 1 214 ? -9.438 38.906 2.135 1 94.19 214 THR B O 1
ATOM 3775 N N . GLY B 1 215 ? -7.797 38.094 3.436 1 95.62 215 GLY B N 1
ATOM 3776 C CA . GLY B 1 215 ? -6.688 38.812 2.848 1 95.62 215 GLY B CA 1
ATOM 3777 C C . GLY B 1 215 ? -5.387 38.031 2.859 1 95.62 215 GLY B C 1
ATOM 3778 O O . GLY B 1 215 ? -5.273 37 3.543 1 95.62 215 GLY B O 1
ATOM 3779 N N . PHE B 1 216 ? -4.496 38.562 2.037 1 95.19 216 PHE B N 1
ATOM 3780 C CA . PHE B 1 216 ? -3.219 37.875 1.903 1 95.19 216 PHE B CA 1
ATOM 3781 C C . PHE B 1 216 ? -2.523 37.75 3.254 1 95.19 216 PHE B C 1
ATOM 3783 O O . PHE B 1 216 ? -1.973 36.688 3.584 1 95.19 216 PHE B O 1
ATOM 3790 N N . ARG B 1 217 ? -2.518 38.781 4.016 1 92.75 217 ARG B N 1
ATOM 3791 C CA . ARG B 1 217 ? -1.842 38.781 5.309 1 92.75 217 ARG B CA 1
ATOM 3792 C C . ARG B 1 217 ? -2.451 37.75 6.242 1 92.75 217 ARG B C 1
ATOM 3794 O O . ARG B 1 217 ? -1.734 37.062 6.984 1 92.75 217 ARG B O 1
ATOM 3801 N N . GLU B 1 218 ? -3.742 37.688 6.211 1 93.31 218 GLU B N 1
ATOM 3802 C CA . GLU B 1 218 ? -4.438 36.688 7.031 1 93.31 218 GLU B CA 1
ATOM 3803 C C . GLU B 1 218 ? -4.039 35.281 6.641 1 93.31 218 GLU B C 1
ATOM 3805 O O . GLU B 1 218 ? -3.789 34.438 7.508 1 93.31 218 GLU B O 1
ATOM 3810 N N . LEU B 1 219 ? -3.98 35.062 5.352 1 94.44 219 LEU B N 1
ATOM 3811 C CA . LEU B 1 219 ? -3.586 33.75 4.844 1 94.44 219 LEU B CA 1
ATOM 3812 C C . LEU B 1 219 ? -2.141 33.438 5.219 1 94.44 219 LEU B C 1
ATOM 3814 O O . LEU B 1 219 ? -1.831 32.312 5.629 1 94.44 219 LEU B O 1
ATOM 3818 N N . LEU B 1 220 ? -1.322 34.375 5.078 1 93.5 220 LEU B N 1
ATOM 3819 C CA . LEU B 1 220 ? 0.088 34.219 5.418 1 93.5 220 LEU B CA 1
ATOM 3820 C C . LEU B 1 220 ? 0.259 33.906 6.902 1 93.5 220 LEU B C 1
ATOM 3822 O O . LEU B 1 220 ? 1.035 33.031 7.27 1 93.5 220 LEU B O 1
ATOM 3826 N N . ASP B 1 221 ? -0.47 34.594 7.719 1 91.25 221 ASP B N 1
ATOM 3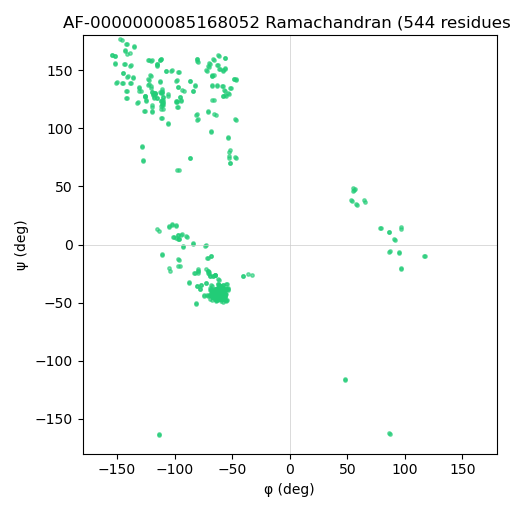827 C CA . ASP B 1 221 ? -0.402 34.375 9.164 1 91.25 221 ASP B CA 1
ATOM 3828 C C . ASP B 1 221 ? -0.812 32.969 9.531 1 91.25 221 ASP B C 1
ATOM 3830 O O . ASP B 1 221 ? -0.148 32.312 10.344 1 91.25 221 ASP B O 1
ATOM 3834 N N . LYS B 1 222 ? -1.857 32.562 8.945 1 91.88 222 LYS B N 1
ATOM 3835 C CA . LYS B 1 222 ? -2.348 31.203 9.203 1 91.88 222 LYS B CA 1
ATOM 3836 C C . LYS B 1 222 ? -1.268 30.172 8.922 1 91.88 222 LYS B C 1
ATOM 3838 O O . LYS B 1 222 ? -1.015 29.281 9.742 1 91.88 222 LYS B O 1
ATOM 3843 N N . VAL B 1 223 ? -0.67 30.297 7.797 1 92.62 223 VAL B N 1
ATOM 3844 C CA . VAL B 1 223 ? 0.323 29.344 7.344 1 92.62 223 VAL B CA 1
ATOM 3845 C C . VAL B 1 223 ? 1.572 29.422 8.219 1 92.62 223 VAL B C 1
ATOM 3847 O O . VAL B 1 223 ? 2.074 28.406 8.703 1 92.62 223 VAL B O 1
ATOM 3850 N N . GLN B 1 224 ? 2.062 30.609 8.461 1 92.62 224 GLN B N 1
ATOM 3851 C CA . GLN B 1 224 ? 3.293 30.828 9.211 1 92.62 224 GLN B CA 1
ATOM 3852 C C . GLN B 1 224 ? 3.137 30.391 10.664 1 92.62 224 GLN B C 1
ATOM 3854 O O . GLN B 1 224 ? 4.016 29.719 11.219 1 92.62 224 GLN B O 1
ATOM 3859 N N . LEU B 1 225 ? 2.041 30.75 11.242 1 93.75 225 LEU B N 1
ATOM 3860 C CA . LEU B 1 225 ? 1.801 30.391 12.633 1 93.75 225 LEU B CA 1
ATOM 3861 C C . LEU B 1 225 ? 1.591 28.875 12.766 1 93.75 225 LEU B C 1
ATOM 3863 O O . LEU B 1 225 ? 2.008 28.281 13.758 1 93.75 225 LEU B O 1
ATOM 3867 N N . GLY B 1 226 ? 0.894 28.344 11.805 1 92.31 226 GLY B N 1
ATOM 3868 C CA . GLY B 1 226 ? 0.747 26.906 11.797 1 92.31 226 GLY B CA 1
ATOM 3869 C C . GLY B 1 226 ? 2.074 26.172 11.773 1 92.31 226 GLY B C 1
ATOM 3870 O O . GLY B 1 226 ? 2.275 25.219 12.523 1 92.31 226 GLY B O 1
ATOM 3871 N N . GLN B 1 227 ? 2.93 26.578 10.93 1 90.94 227 GLN B N 1
ATOM 3872 C CA . GLN B 1 227 ? 4.262 25.984 10.844 1 90.94 227 GLN B CA 1
ATOM 3873 C C . GLN B 1 227 ? 5.035 26.172 12.141 1 90.94 227 GLN B C 1
ATOM 3875 O O . GLN B 1 227 ? 5.754 25.281 12.578 1 90.94 227 GLN B O 1
ATOM 3880 N N . ALA B 1 228 ? 4.906 27.312 12.711 1 93.56 228 ALA B N 1
ATOM 3881 C CA . ALA B 1 228 ? 5.559 27.594 13.984 1 93.56 228 ALA B CA 1
ATOM 3882 C C . ALA B 1 228 ? 5.055 26.641 15.078 1 93.56 228 ALA B C 1
ATOM 3884 O O . ALA B 1 228 ? 5.844 26.125 15.867 1 93.56 228 ALA B O 1
ATOM 3885 N N . LEU B 1 229 ? 3.768 26.5 15.094 1 93.5 229 LEU B N 1
ATOM 3886 C CA . LEU B 1 229 ? 3.166 25.594 16.062 1 93.5 229 LEU B CA 1
ATOM 3887 C C . LEU B 1 229 ? 3.754 24.188 15.938 1 93.5 229 LEU B C 1
ATOM 3889 O O . LEU B 1 229 ? 4.133 23.578 16.938 1 93.5 229 LEU B O 1
ATOM 3893 N N . GLU B 1 230 ? 3.822 23.734 14.742 1 88.62 230 GLU B N 1
ATOM 3894 C CA . GLU B 1 230 ? 4.375 22.406 14.469 1 88.62 230 GLU B CA 1
ATOM 3895 C C . GLU B 1 230 ? 5.82 22.297 14.953 1 88.62 230 GLU B C 1
ATOM 3897 O O . GLU B 1 230 ? 6.199 21.312 15.586 1 88.62 230 GLU B O 1
ATOM 3902 N N . GLN B 1 231 ? 6.578 23.281 14.688 1 89.5 231 GLN B N 1
ATOM 3903 C CA . GLN B 1 231 ? 7.988 23.266 15.055 1 89.5 231 GLN B CA 1
ATOM 3904 C C . GLN B 1 231 ? 8.156 23.344 16.578 1 89.5 231 GLN B C 1
ATOM 3906 O O . GLN B 1 231 ? 9.039 22.688 17.141 1 89.5 231 GLN B O 1
ATOM 3911 N N . LEU B 1 232 ? 7.34 24.094 17.172 1 91.69 232 LEU B N 1
ATOM 3912 C CA . LEU B 1 232 ? 7.402 24.219 18.625 1 91.69 232 LEU B CA 1
ATOM 3913 C C . LEU B 1 232 ? 7.117 22.875 19.297 1 91.69 232 LEU B C 1
ATOM 3915 O O . LEU B 1 232 ? 7.727 22.547 20.312 1 91.69 232 LEU B O 1
ATOM 3919 N N . GLN B 1 233 ? 6.211 22.188 18.688 1 86.81 233 GLN B N 1
ATOM 3920 C CA . GLN B 1 233 ? 5.773 20.922 19.281 1 86.81 233 GLN B CA 1
ATOM 3921 C C . GLN B 1 233 ? 6.723 19.781 18.922 1 86.81 233 GLN B C 1
ATOM 3923 O O . GLN B 1 233 ? 6.852 18.812 19.656 1 86.81 233 GLN B O 1
ATOM 3928 N N . ALA B 1 234 ? 7.426 19.922 17.844 1 80.81 234 ALA B N 1
ATOM 3929 C CA . ALA B 1 234 ? 8.148 18.781 17.297 1 80.81 234 ALA B CA 1
ATOM 3930 C C . ALA B 1 234 ? 9.656 18.953 17.438 1 80.81 234 ALA B C 1
ATOM 3932 O O . ALA B 1 234 ? 10.422 18.016 17.188 1 80.81 234 ALA B O 1
ATOM 3933 N N . SER B 1 235 ? 10.133 20.125 17.859 1 84.38 235 SER B N 1
ATOM 3934 C CA . SER B 1 235 ? 11.57 20.359 17.922 1 84.38 235 SER B CA 1
ATOM 3935 C C . SER B 1 235 ? 11.969 21.047 19.219 1 84.38 235 SER B C 1
ATOM 3937 O O . SER B 1 235 ? 11.102 21.5 19.984 1 84.38 235 SER B O 1
ATOM 3939 N N . SER B 1 236 ? 13.312 21.109 19.422 1 88.62 236 SER B N 1
ATOM 3940 C CA . SER B 1 236 ? 13.852 21.812 20.578 1 88.62 236 SER B CA 1
ATOM 3941 C C . SER B 1 236 ? 14.453 23.156 20.188 1 88.62 236 SER B C 1
ATOM 3943 O O . SER B 1 236 ? 15.195 23.766 20.969 1 88.62 236 SER B O 1
ATOM 3945 N N . LEU B 1 237 ? 14.109 23.562 19.031 1 91.69 237 LEU B N 1
ATOM 3946 C CA . LEU B 1 237 ? 14.609 24.844 18.578 1 91.69 237 LEU B CA 1
ATOM 3947 C C . LEU B 1 237 ? 14.133 25.969 19.484 1 91.69 237 LEU B C 1
ATOM 3949 O O . LEU B 1 237 ? 13.039 25.891 20.047 1 91.69 237 LEU B O 1
ATOM 3953 N N . SER B 1 238 ? 14.953 26.984 19.531 1 94.81 238 SER B N 1
ATOM 3954 C CA . SER B 1 238 ? 14.547 28.141 20.328 1 94.81 238 SER B CA 1
ATOM 3955 C C . SER B 1 238 ? 13.375 28.875 19.688 1 94.81 238 SER B C 1
ATOM 3957 O O . SER B 1 238 ? 13.164 28.766 18.484 1 94.81 238 SER B O 1
ATOM 3959 N N . ILE B 1 239 ? 12.656 29.547 20.484 1 94.31 239 ILE B N 1
ATOM 3960 C CA . ILE B 1 239 ? 11.523 30.328 20 1 94.31 239 ILE B CA 1
ATOM 3961 C C . ILE B 1 239 ? 12.008 31.344 18.984 1 94.31 239 ILE B C 1
ATOM 3963 O O . ILE B 1 239 ? 11.352 31.578 17.953 1 94.31 239 ILE B O 1
ATOM 3967 N N . ALA B 1 240 ? 13.195 31.891 19.234 1 94.75 240 ALA B N 1
ATOM 3968 C CA . ALA B 1 240 ? 13.773 32.875 18.328 1 94.75 240 ALA B CA 1
ATOM 3969 C C . ALA B 1 240 ? 14.094 32.25 16.969 1 94.75 240 ALA B C 1
ATOM 3971 O O . ALA B 1 240 ? 13.836 32.844 15.922 1 94.75 240 ALA B O 1
ATOM 3972 N N . ASP B 1 241 ? 14.633 31.125 17.047 1 94.75 241 ASP B N 1
ATOM 3973 C CA . ASP B 1 241 ? 14.969 30.406 15.812 1 94.75 241 ASP B CA 1
ATOM 3974 C C . ASP B 1 241 ? 13.711 30.062 15.016 1 94.75 241 ASP B C 1
ATOM 3976 O O . ASP B 1 241 ? 13.688 30.188 13.797 1 94.75 241 ASP B O 1
ATOM 3980 N N . ILE B 1 242 ? 12.688 29.625 15.703 1 94.56 242 ILE B N 1
ATOM 3981 C CA . ILE B 1 242 ? 11.438 29.25 15.055 1 94.56 242 ILE B CA 1
ATOM 3982 C C . ILE B 1 242 ? 10.797 30.484 14.43 1 94.56 242 ILE B C 1
ATOM 3984 O O . ILE B 1 242 ? 10.328 30.453 13.289 1 94.56 242 ILE B O 1
ATOM 3988 N N . ALA B 1 243 ? 10.844 31.578 15.156 1 94.38 243 ALA B N 1
ATOM 3989 C CA . ALA B 1 243 ? 10.312 32.844 14.625 1 94.38 243 ALA B CA 1
ATOM 3990 C C . ALA B 1 243 ? 10.992 33.219 13.32 1 94.38 243 ALA B C 1
ATOM 3992 O O . ALA B 1 243 ? 10.328 33.562 12.336 1 94.38 243 ALA B O 1
ATOM 3993 N N . ALA B 1 244 ? 12.297 33.094 13.297 1 91.62 244 ALA B N 1
ATOM 3994 C CA . ALA B 1 244 ? 13.086 33.438 12.117 1 91.62 244 ALA B CA 1
ATOM 3995 C C . ALA B 1 244 ? 12.773 32.5 10.953 1 91.62 244 ALA B C 1
ATOM 3997 O O . ALA B 1 244 ? 12.617 32.938 9.812 1 91.62 244 ALA B O 1
ATOM 3998 N N . ARG B 1 245 ? 12.609 31.266 11.227 1 90.31 245 ARG B N 1
ATOM 3999 C CA . ARG B 1 245 ? 12.359 30.266 10.203 1 90.31 245 ARG B CA 1
ATOM 4000 C C . ARG B 1 245 ? 10.977 30.438 9.586 1 90.31 245 ARG B C 1
ATOM 4002 O O . ARG B 1 245 ? 10.75 30.062 8.438 1 90.31 245 ARG B O 1
ATOM 4009 N N . CYS B 1 246 ? 10.133 30.984 10.367 1 90.94 246 CYS B N 1
ATOM 4010 C CA . CYS B 1 246 ? 8.766 31.125 9.891 1 90.94 246 CYS B CA 1
ATOM 4011 C C . CYS B 1 246 ? 8.523 32.5 9.297 1 90.94 246 CYS B C 1
ATOM 4013 O O . CYS B 1 246 ? 7.402 32.844 8.922 1 90.94 246 CYS B O 1
ATOM 4015 N N . GLY B 1 247 ? 9.594 33.312 9.211 1 88.25 247 GLY B N 1
ATOM 4016 C CA . GLY B 1 247 ? 9.516 34.562 8.461 1 88.25 247 GLY B CA 1
ATOM 4017 C C . GLY B 1 247 ? 9.227 35.781 9.336 1 88.25 247 GLY B C 1
ATOM 4018 O O . GLY B 1 247 ? 8.828 36.812 8.836 1 88.25 247 GLY B O 1
ATOM 4019 N N . TYR B 1 248 ? 9.352 35.656 10.633 1 89.69 248 TYR B N 1
ATOM 4020 C CA . TYR B 1 248 ? 9.18 36.812 11.516 1 89.69 248 TYR B CA 1
ATOM 4021 C C . TYR B 1 248 ? 10.508 37.5 11.781 1 89.69 248 TYR B C 1
ATOM 4023 O O . TYR B 1 248 ? 11.508 36.844 12.07 1 89.69 248 TYR B O 1
ATOM 4031 N N . ASP B 1 249 ? 10.43 38.812 11.625 1 86 249 ASP B N 1
ATOM 4032 C CA . ASP B 1 249 ? 11.648 39.594 11.836 1 86 249 ASP B CA 1
ATOM 4033 C C . ASP B 1 249 ? 11.914 39.812 13.32 1 86 249 ASP B C 1
ATOM 4035 O O . ASP B 1 249 ? 13.047 40.062 13.727 1 86 249 ASP B O 1
ATOM 4039 N N . SER B 1 250 ? 10.906 39.688 14.109 1 91.5 250 SER B N 1
ATOM 4040 C CA . SER B 1 250 ? 11.023 39.969 15.539 1 91.5 250 SER B CA 1
ATOM 4041 C C . SER B 1 250 ? 10.398 38.844 16.359 1 91.5 250 SER B C 1
ATOM 4043 O O . SER B 1 250 ? 9.195 38.562 16.25 1 91.5 250 SER B O 1
ATOM 4045 N N . PRO B 1 251 ? 11.203 38.219 17.25 1 92.69 251 PRO B N 1
ATOM 4046 C CA . PRO B 1 251 ? 10.648 37.219 18.141 1 92.69 251 PRO B CA 1
ATOM 4047 C C . PRO B 1 251 ? 9.516 37.75 19.016 1 92.69 251 PRO B C 1
ATOM 4049 O O . PRO B 1 251 ? 8.578 37 19.328 1 92.69 251 PRO B O 1
ATOM 4052 N N . SER B 1 252 ? 9.656 38.938 19.375 1 93.62 252 SER B N 1
ATOM 4053 C CA . SER B 1 252 ? 8.625 39.562 20.203 1 93.62 252 SER B CA 1
ATOM 4054 C C . SER B 1 252 ? 7.309 39.688 19.453 1 93.62 252 SER B C 1
ATOM 4056 O O . SER B 1 252 ? 6.242 39.375 19.984 1 93.62 252 SER B O 1
ATOM 4058 N N . ARG B 1 253 ? 7.402 40.156 18.25 1 93.06 253 ARG B N 1
ATOM 4059 C CA . ARG B 1 253 ? 6.203 40.25 17.422 1 93.06 253 ARG B CA 1
ATOM 4060 C C . ARG B 1 253 ? 5.602 38.875 17.156 1 93.06 253 ARG B C 1
ATOM 4062 O O . ARG B 1 253 ? 4.379 38.719 17.156 1 93.06 253 ARG B O 1
ATOM 4069 N N . PHE B 1 254 ? 6.492 37.969 16.953 1 95.12 254 PHE B N 1
ATOM 4070 C CA . PHE B 1 254 ? 6.062 36.594 16.766 1 95.12 254 PHE B CA 1
ATOM 4071 C C . PHE B 1 254 ? 5.289 36.094 17.984 1 95.12 254 PHE B C 1
ATOM 4073 O O . PHE B 1 254 ? 4.195 35.531 17.844 1 95.12 254 PHE B O 1
ATOM 4080 N N . ALA B 1 255 ? 5.773 36.281 19.109 1 95.38 255 ALA B N 1
ATOM 4081 C CA . ALA B 1 255 ? 5.172 35.781 20.344 1 95.38 255 ALA B CA 1
ATOM 4082 C C . ALA B 1 255 ? 3.797 36.406 20.562 1 95.38 255 ALA B C 1
ATOM 4084 O O . ALA B 1 255 ? 2.863 35.719 21 1 95.38 255 ALA B O 1
ATOM 4085 N N . VAL B 1 256 ? 3.732 37.656 20.297 1 94.69 256 VAL B N 1
ATOM 4086 C CA . VAL B 1 256 ? 2.475 38.375 20.469 1 94.69 256 VAL B CA 1
ATOM 4087 C C . VAL B 1 256 ? 1.425 37.812 19.5 1 94.69 256 VAL B C 1
ATOM 4089 O O . VAL B 1 256 ? 0.298 37.531 19.906 1 94.69 256 VAL B O 1
ATOM 4092 N N . ARG B 1 257 ? 1.772 37.656 18.266 1 93.81 257 ARG B N 1
ATOM 4093 C CA . ARG B 1 257 ? 0.847 37.156 17.266 1 93.81 257 ARG B CA 1
ATOM 4094 C C . ARG B 1 257 ? 0.448 35.719 17.562 1 93.81 257 ARG B C 1
ATOM 4096 O O . ARG B 1 257 ? -0.71 35.344 17.391 1 93.81 257 ARG B O 1
ATOM 4103 N N . PHE B 1 258 ? 1.419 34.969 17.969 1 96.12 258 PHE B N 1
ATOM 4104 C CA . PHE B 1 258 ? 1.186 33.562 18.328 1 96.12 258 PHE B CA 1
ATOM 4105 C C . PHE B 1 258 ? 0.151 33.469 19.438 1 96.12 258 PHE B C 1
ATOM 4107 O O . PHE B 1 258 ? -0.818 32.719 19.328 1 96.12 258 PHE B O 1
ATOM 4114 N N . ARG B 1 259 ? 0.29 34.25 20.422 1 95.5 259 ARG B N 1
ATOM 4115 C CA . ARG B 1 259 ? -0.635 34.25 21.547 1 95.5 259 ARG B CA 1
ATOM 4116 C C . ARG B 1 259 ? -2.014 34.75 21.125 1 95.5 259 ARG B C 1
ATOM 4118 O O . ARG B 1 259 ? -3.033 34.188 21.547 1 95.5 259 ARG B O 1
ATOM 4125 N N . GLN B 1 260 ? -1.979 35.75 20.406 1 94.25 260 GLN B N 1
ATOM 4126 C CA . GLN B 1 260 ? -3.248 36.312 19.922 1 94.25 260 GLN B CA 1
ATOM 4127 C C . GLN B 1 260 ? -4.02 35.281 19.109 1 94.25 260 GLN B C 1
ATOM 4129 O O . GLN B 1 260 ? -5.242 35.156 19.234 1 94.25 260 GLN B O 1
ATOM 4134 N N . HIS B 1 261 ? -3.322 34.562 18.391 1 92.94 261 HIS B N 1
ATOM 4135 C CA . HIS B 1 261 ? -3.945 33.594 17.484 1 92.94 261 HIS B CA 1
ATOM 4136 C C . HIS B 1 261 ? -4.34 32.312 18.203 1 92.94 261 HIS B C 1
ATOM 4138 O O . HIS B 1 261 ? -5.496 31.891 18.125 1 92.94 261 HIS B O 1
ATOM 4144 N N . PHE B 1 262 ? -3.443 31.703 18.969 1 94.25 262 PHE B N 1
ATOM 4145 C CA . PHE B 1 262 ? -3.656 30.375 19.516 1 94.25 262 PHE B CA 1
ATOM 4146 C C . PHE B 1 262 ? -4.176 30.469 20.953 1 94.25 262 PHE B C 1
ATOM 4148 O O . PHE B 1 262 ? -4.652 29.469 21.5 1 94.25 262 PHE B O 1
ATOM 4155 N N . GLY B 1 263 ? -4.023 31.594 21.625 1 92.38 263 GLY B N 1
ATOM 4156 C CA . GLY B 1 263 ? -4.516 31.781 22.984 1 92.38 263 GLY B CA 1
ATOM 4157 C C . GLY B 1 263 ? -3.465 31.5 24.031 1 92.38 263 GLY B C 1
ATOM 4158 O O . GLY B 1 263 ? -3.695 31.75 25.219 1 92.38 263 GLY B O 1
ATOM 4159 N N . LEU B 1 264 ? -2.324 31.016 23.641 1 92.12 264 LEU B N 1
ATOM 4160 C CA . LEU B 1 264 ? -1.195 30.812 24.547 1 92.12 264 LEU B CA 1
ATOM 4161 C C . LEU B 1 264 ? 0.113 31.234 23.891 1 92.12 264 LEU B C 1
ATOM 4163 O O . LEU B 1 264 ? 0.239 31.172 22.656 1 92.12 264 LEU B O 1
ATOM 4167 N N . SER B 1 265 ? 1.041 31.594 24.688 1 94.88 265 SER B N 1
ATOM 4168 C CA . SER B 1 265 ? 2.338 32.031 24.172 1 94.88 265 SER B CA 1
ATOM 4169 C C . SER B 1 265 ? 3.209 30.828 23.812 1 94.88 265 SER B C 1
ATOM 4171 O O . SER B 1 265 ? 2.953 29.703 24.266 1 94.88 265 SER B O 1
ATOM 4173 N N . PRO B 1 266 ? 4.211 31.062 22.969 1 95.06 266 PRO B N 1
ATOM 4174 C CA . PRO B 1 266 ? 5.148 29.969 22.656 1 95.06 266 PRO B CA 1
ATOM 4175 C C . PRO B 1 266 ? 5.785 29.375 23.906 1 95.06 266 PRO B C 1
ATOM 4177 O O . PRO B 1 266 ? 5.934 28.141 24 1 95.06 266 PRO B O 1
ATOM 4180 N N . SER B 1 267 ? 6.109 30.172 24.859 1 93.81 267 SER B N 1
ATOM 4181 C CA . SER B 1 267 ? 6.727 29.703 26.094 1 93.81 267 SER B CA 1
ATOM 4182 C C . SER B 1 267 ? 5.754 28.859 26.906 1 93.81 267 SER B C 1
ATOM 4184 O O . SER B 1 267 ? 6.145 27.844 27.484 1 93.81 267 SER B O 1
ATOM 4186 N N . GLN B 1 268 ? 4.539 29.312 27.016 1 92.94 268 GLN B N 1
ATOM 4187 C CA . GLN B 1 268 ? 3.514 28.547 27.703 1 92.94 268 GLN B CA 1
ATOM 4188 C C . GLN B 1 268 ? 3.33 27.172 27.062 1 92.94 268 GLN B C 1
ATOM 4190 O O . GLN B 1 268 ? 3.201 26.172 27.766 1 92.94 268 GLN B O 1
ATOM 4195 N N . LEU B 1 269 ? 3.293 27.188 25.734 1 93.25 269 LEU B N 1
ATOM 4196 C CA . LEU B 1 269 ? 3.166 25.922 25.031 1 93.25 269 LEU B CA 1
ATOM 4197 C C . LEU B 1 269 ? 4.324 25 25.359 1 93.25 269 LEU B C 1
ATOM 4199 O O . LEU B 1 269 ? 4.117 23.812 25.641 1 93.25 269 LEU B O 1
ATOM 4203 N N . ARG B 1 270 ? 5.52 25.453 25.344 1 91.44 270 ARG B N 1
ATOM 4204 C CA . ARG B 1 270 ? 6.711 24.672 25.656 1 91.44 270 ARG B CA 1
ATOM 4205 C C . ARG B 1 270 ? 6.641 24.078 27.047 1 91.44 270 ARG B C 1
ATOM 4207 O O . ARG B 1 270 ? 7.086 22.953 27.281 1 91.44 270 ARG B O 1
ATOM 4214 N N . GLN B 1 271 ? 6.121 24.812 27.984 1 90.19 271 GLN B N 1
ATOM 4215 C CA . GLN B 1 271 ? 5.984 24.328 29.359 1 90.19 271 GLN B CA 1
ATOM 4216 C C . GLN B 1 271 ? 5.066 23.125 29.422 1 90.19 271 GLN B C 1
ATOM 4218 O O . GLN B 1 271 ? 5.254 22.25 30.281 1 90.19 271 GLN B O 1
ATOM 4223 N N . THR B 1 272 ? 4.086 23.094 28.594 1 88.5 272 THR B N 1
ATOM 4224 C CA . THR B 1 272 ? 3.139 21.984 28.609 1 88.5 272 THR B CA 1
ATOM 4225 C C . THR B 1 272 ? 3.783 20.719 28.047 1 88.5 272 THR B C 1
ATOM 4227 O O . THR B 1 272 ? 3.26 19.625 28.234 1 88.5 272 THR B O 1
ATOM 4230 N N . LEU B 1 273 ? 4.824 20.844 27.281 1 87.5 273 LEU B N 1
ATOM 4231 C CA . LEU B 1 273 ? 5.496 19.719 26.641 1 87.5 273 LEU B CA 1
ATOM 4232 C C . LEU B 1 273 ? 6.414 19 27.625 1 87.5 273 LEU B C 1
ATOM 4234 O O . LEU B 1 273 ? 6.781 17.844 27.406 1 87.5 273 LEU B O 1
ATOM 4238 N N . GLN B 1 274 ? 6.934 19.594 28.703 1 78.94 274 GLN B N 1
ATOM 4239 C CA . GLN B 1 274 ? 7.91 19.094 29.656 1 78.94 274 GLN B CA 1
ATOM 4240 C C . GLN B 1 274 ? 7.223 18.391 30.828 1 78.94 274 GLN B C 1
ATOM 4242 O O . GLN B 1 274 ? 6.102 18.75 31.203 1 78.94 274 GLN B O 1
#

Organism: Herbaspirillum seropedicae (strain SmR1) (NCBI:txid757424)

Solvent-accessible surface area (backbone atoms only — not comparable to full-atom values): 28948 Å² total; per-residue (Å²): 134,80,79,71,68,72,72,72,68,64,74,52,90,71,76,47,62,44,78,47,60,44,58,26,38,38,72,42,70,39,33,65,45,47,35,70,44,20,32,40,33,38,26,73,35,31,38,37,38,37,38,43,91,93,42,77,45,77,42,32,62,66,26,34,39,40,30,12,52,64,39,62,28,31,42,32,44,36,40,45,97,62,30,22,31,30,43,33,39,34,39,41,69,68,57,50,53,49,42,48,68,75,40,68,73,64,49,72,56,97,60,86,59,57,52,61,48,73,42,73,57,46,70,59,37,43,52,26,47,52,49,29,50,49,31,55,74,68,62,40,58,59,70,55,33,41,47,28,46,45,43,28,51,50,34,29,32,76,71,73,37,50,36,28,52,62,58,81,56,76,77,44,65,67,50,48,49,47,55,48,50,69,48,42,56,55,94,58,68,41,68,65,52,52,18,56,75,68,70,47,48,57,68,55,50,53,53,55,30,45,74,70,72,48,46,70,67,58,50,48,47,46,52,34,50,33,52,39,51,51,44,60,59,56,47,87,69,50,70,56,54,44,25,48,68,45,58,37,93,38,52,65,59,38,39,52,52,42,20,70,54,24,69,46,36,64,66,59,52,52,57,27,51,96,132,80,79,72,67,70,72,73,67,65,73,54,92,69,78,46,63,44,78,45,59,45,58,24,37,40,72,41,69,38,32,65,44,49,34,70,42,20,30,42,33,38,26,74,34,32,37,37,38,37,40,44,92,94,42,78,46,76,43,33,61,66,27,34,39,40,32,13,50,64,39,62,28,30,40,31,44,37,41,47,97,62,29,22,32,30,43,32,39,34,40,42,69,69,55,50,53,48,42,48,67,76,39,68,73,63,49,71,58,96,58,86,60,59,53,62,46,74,44,73,55,46,71,59,37,42,52,25,47,51,51,28,50,48,30,57,74,70,63,40,58,59,69,54,32,42,48,28,46,45,43,28,51,49,36,30,30,76,71,74,37,52,35,28,50,63,58,82,55,77,78,46,66,69,49,48,49,49,54,49,50,69,48,43,56,58,94,59,67,42,68,64,53,50,18,56,75,68,71,47,48,57,69,56,50,53,53,54,29,46,74,70,72,48,48,69,67,59,49,48,46,46,53,33,50,33,52,38,53,52,44,60,59,56,46,85,68,50,69,57,56,44,25,48,68,45,57,35,94,40,50,66,60,40,38,53,52,41,21,70,53,26,71,45,36,65,66,59,53,51,57,26,51,96

pLDDT: mean 89.64, std 13.18, range [24.16, 98.62]

Sequence (548 aa):
MSSNSTLPPAHATNPRPVLSRIRCREEQQLRQVFIGLASICHVRQGKKRLQWHHRNLHCGPEGLLLIAAGTQLNVANLPRNGEYAADMVSLPASLIERFRLHYPGQGSLASAPPAVSTTALAPDTLRAWRHLHACMQEDAAPELQCQAAEGLLLALSLQGAGAALLRDRSDALSHRIEQQLLMLPPEHRSLEQIAASLHCSVSTLRRRLVREQTGFRELLDKVQLGQALEQLQASSLSIADIAARCGYDSPSRFAVRFRQHFGLSPSQLRQTLQMSSNSTLPPAHATNPRPVLSRIRCREEQQLRQVFIGLASICHVRQGKKRLQWHHRNLHCGPEGLLLIAAGTQLNVANLPRNGEYAADMVSLPASLIERFRLHYPGQGSLASAPPAVSTTALAPDTLRAWRHLHACMQEDAAPELQCQAAEGLLLALSLQGAGAALLRDRSDALSHRIEQQLLMLPPEHRSLEQIAASLHCSVSTLRRRLVREQTGFRELLDKVQLGQALEQLQASSLSIADIAARCGYDSPSRFAVRFRQHFGLSPSQLRQTLQ

Secondary structure (DSSP, 8-state):
---------TT-SS---EEEEEEESS-EEEEEEEE-SEEEEEEEESEEEEEETTEEEEE-TTEEEEE-TTEEEEEEEE-BTTBEEEEEEEE-HHHHHHHHHHSTTTT--SS---SEEEEE--HHHHHHHHHHHHHHHTT--HHHHHHHHHHHHHHHHHTT--GGGG---TT-HHHHHHHHHHHS-GGG--HHHHHHHTTS-HHHHHHHHHHTT--HHHHHHHHHHHHHHHHHHH----HHHHHHHTT-S-HHHHHHHHHHHHSS-HHHHHHHH-/---------TT-SS---EEEEEEESS-EEEEEEEE-SEEEEEEEESEEEEEETTEEEEE-TTEEEEE-TTEEEEEEEE-BTTBEEEEEEEE-HHHHHHHHHHSTTTT--SS---SEEEEE--HHHHHHHHHHHHHHHTT--HHHHHHHHHHHHHHHHHTT--GGGG---TT-HHHHHHHHHHHS-GGG--HHHHHHHTTS-HHHHHHHHHHTT--HHHHHHHHHHHHHHHHHHH----HHHHHHHTT-S-HHHHHHHHHHHHSS-HHHHHHHH-

InterPro domains:
  IPR009057 Homedomain-like superfamily [SSF46689] (225-272)
  IPR013324 RNA polymerase sigma factor, region 3/4-like [SSF88659] (165-220)
  IPR018060 AraC-like, DNA binding HTH domain [PF12833] (194-271)
  IPR018060 AraC-like, DNA binding HTH domain [PS01124] (171-272)
  IPR018060 AraC-like, DNA binding HTH domain [SM00342] (188-270)
  IPR018062 HTH domain AraC-type, conserved site [PS00041] (224-266)
  IPR020449 Transcription regulator HTH, AraC- type, HTH domain [PR00032] (239-254)
  IPR020449 Transcription regulator HTH, AraC- type, HTH domain [PR00032] (254-270)